Protein AF-A0A537L152-F1 (afdb_monomer)

Solvent-accessible surface area (backbone atoms only — not comparable to full-atom values): 21228 Å² total; per-residue (Å²): 114,66,91,67,60,46,81,82,65,97,85,65,52,62,68,61,54,52,48,51,13,49,49,46,43,51,36,23,58,73,62,38,64,68,41,40,48,47,39,24,73,52,30,46,84,36,48,83,52,54,63,77,51,47,41,74,71,66,46,60,71,54,26,31,32,26,54,20,34,30,61,72,30,83,32,44,68,56,46,44,54,59,60,67,43,82,80,74,72,75,80,55,28,36,64,62,70,51,55,68,63,62,56,53,52,50,19,49,50,44,50,61,45,36,79,73,68,42,67,56,41,55,46,47,40,33,72,40,30,79,89,32,58,85,52,54,71,68,56,57,73,68,55,86,79,50,66,67,53,30,36,33,24,50,18,36,44,49,69,25,95,35,38,70,60,36,50,55,48,34,51,30,41,59,72,64,76,46,85,52,72,59,22,53,40,51,48,21,52,74,73,66,35,58,67,58,34,51,55,50,37,72,80,36,61,70,56,43,70,38,32,28,65,70,33,41,34,59,54,35,49,20,47,67,66,66,34,58,72,52,38,53,51,37,48,75,67,62,31,63,46,61,62,40,21,67,53,36,46,22,32,56,34,38,45,30,58,60,31,82,89,34,93,47,71,66,48,55,49,52,45,50,51,42,49,74,72,63,33,62,68,74,40,45,20,52,48,43,51,20,19,25,41,45,44,8,31,71,74,30,31,56,80,54,36,56,71,46,40,69,82,44,73,41,67,76,23,46,34,49,17,19,25,69,42,38,58,83,57,38,54,71,35,39,61,86,81,42,75,39,81,67,41,65,38,44,53,48,45,76,53,94,50,88,90,47,74,93,80,76,78,69,88,49,68,52,61,51,35,29,52,15,35,51,18,2,56,50,38,67,18,63,69,34,33,52,60,34,42,81,59,62,23,55,92,86,109

Foldseek 3Di:
DQPLADEDDPDDALVVLLVQLVVLLVCLLVQPPVSLVLLLQQPLVSVQPDSVRCNVPPDSLSSLSSSCVSPQHNHNVVVNVCRPPPPCPQAAAFEQDLDLVVLLVVLVQLVLVLLLVDPLSLVLCCPQPPVNVPPDSVVSSVDDDDSLSSLSSQCVSNVHNHNVVVNVVSNCVNVVVDDGLLNQLLVCLLVVVLVSNLVSCVVPLVLLAHAHVQRDHSLLSNLLNLVLVSNVVSLVSPRDQQRDGSFQHGSLLSLLQNCLVPLDPSSVSSNVSCVVSVNRQSGAGQDFQRGSLVSNLLQLVQVVNVVSCVVRNARQELLSCLLPLPVVRNCSQDDVLDGDPSNQGRPSPDDPDPVDDSDDDDPDPQSSLQSSLSSNVSNVNVVSNVVSVVSPHDPVD

pLDDT: mean 87.9, std 11.26, range [45.59, 98.69]

Mean predicted aligned error: 7.45 Å

Structure (mmCIF, N/CA/C/O backbone):
data_AF-A0A537L152-F1
#
_entry.id   AF-A0A537L152-F1
#
loop_
_atom_site.group_PDB
_atom_site.id
_atom_site.type_symbol
_atom_site.label_atom_id
_atom_site.label_alt_id
_atom_site.label_comp_id
_atom_site.label_asym_id
_atom_site.label_entity_id
_atom_site.label_seq_id
_atom_site.pdbx_PDB_ins_code
_atom_site.Cartn_x
_atom_site.Cartn_y
_atom_site.Cartn_z
_atom_site.occupancy
_atom_site.B_iso_or_equiv
_atom_site.auth_seq_id
_atom_site.auth_comp_id
_atom_site.auth_asym_id
_atom_site.auth_atom_id
_atom_site.pdbx_PDB_model_num
ATOM 1 N N . MET A 1 1 ? 0.824 2.650 16.544 1.00 46.53 1 MET A N 1
ATOM 2 C CA . MET A 1 1 ? 1.705 1.469 16.616 1.00 46.53 1 MET A CA 1
ATOM 3 C C . MET A 1 1 ? 0.852 0.260 16.933 1.00 46.53 1 MET A C 1
ATOM 5 O O . MET A 1 1 ? 0.238 0.250 17.993 1.00 46.53 1 MET A O 1
ATOM 9 N N . HIS A 1 2 ? 0.775 -0.715 16.019 1.00 59.88 2 HIS A N 1
ATOM 10 C CA . HIS A 1 2 ? 0.043 -1.970 16.230 1.00 59.88 2 HIS A CA 1
ATOM 11 C C . HIS A 1 2 ? 0.602 -2.651 17.500 1.00 59.88 2 HIS A C 1
ATOM 13 O O . HIS A 1 2 ? 1.746 -3.115 17.481 1.00 59.88 2 HIS A O 1
ATOM 19 N N . PRO A 1 3 ? -0.145 -2.692 18.621 1.00 65.44 3 PRO A N 1
ATOM 20 C CA . PRO A 1 3 ? 0.382 -3.068 19.935 1.00 65.44 3 PRO A CA 1
ATOM 21 C C . PRO A 1 3 ? 0.762 -4.550 20.023 1.00 65.44 3 PRO A C 1
ATOM 23 O O . PRO A 1 3 ? 1.436 -4.959 20.961 1.00 65.44 3 PRO A O 1
ATOM 26 N N . PHE A 1 4 ? 0.349 -5.345 19.035 1.00 77.75 4 PHE A N 1
ATOM 27 C CA . PHE A 1 4 ? 0.664 -6.768 18.925 1.00 77.75 4 PHE A CA 1
ATOM 28 C C . PHE A 1 4 ? 1.554 -7.092 17.719 1.00 77.75 4 PHE A C 1
ATOM 30 O O . PHE A 1 4 ? 1.595 -8.240 17.293 1.00 77.75 4 PHE A O 1
ATOM 37 N N . ALA A 1 5 ? 2.199 -6.089 17.104 1.00 66.75 5 ALA A N 1
ATOM 38 C CA . ALA A 1 5 ? 3.034 -6.336 15.932 1.00 66.75 5 ALA A CA 1
ATOM 39 C C . ALA A 1 5 ? 4.229 -7.178 16.363 1.00 66.75 5 ALA A C 1
ATOM 41 O O . ALA A 1 5 ? 4.878 -6.868 17.364 1.00 66.75 5 ALA A O 1
ATOM 42 N N . ALA A 1 6 ? 4.497 -8.236 15.613 1.00 69.25 6 ALA A N 1
ATOM 43 C CA . ALA A 1 6 ? 5.599 -9.135 15.874 1.00 69.25 6 ALA A CA 1
ATOM 44 C C . ALA A 1 6 ? 6.631 -9.004 14.757 1.00 69.25 6 ALA A C 1
ATOM 46 O O . ALA A 1 6 ? 6.286 -8.997 13.574 1.00 69.25 6 ALA A O 1
ATOM 47 N N . ASP A 1 7 ? 7.906 -8.940 15.132 1.00 65.56 7 ASP A N 1
ATOM 48 C CA . ASP A 1 7 ? 8.984 -9.094 14.165 1.00 65.56 7 ASP A CA 1
ATOM 49 C C . ASP A 1 7 ? 8.975 -10.515 13.618 1.00 65.56 7 ASP A C 1
ATOM 51 O O . ASP A 1 7 ? 8.741 -11.480 14.352 1.00 65.56 7 ASP A O 1
ATOM 55 N N . PHE A 1 8 ? 9.249 -10.646 12.322 1.00 61.91 8 PHE A N 1
ATOM 56 C CA . PHE A 1 8 ? 9.313 -11.947 11.683 1.00 61.91 8 PHE A CA 1
ATOM 57 C C . PHE A 1 8 ? 10.589 -12.688 12.122 1.00 61.91 8 PHE A C 1
ATOM 59 O O . PHE A 1 8 ? 11.690 -12.227 11.805 1.00 61.91 8 PHE A O 1
ATOM 66 N N . PRO A 1 9 ? 10.495 -13.824 12.837 1.00 62.12 9 PRO A N 1
ATOM 67 C CA . PRO A 1 9 ? 11.679 -14.529 13.311 1.00 62.12 9 PRO A CA 1
ATOM 68 C C . PRO A 1 9 ? 12.419 -15.204 12.152 1.00 62.12 9 PRO A C 1
ATOM 70 O O . PRO A 1 9 ? 11.794 -15.777 11.257 1.00 62.12 9 PRO A O 1
ATOM 73 N N . SER A 1 10 ? 13.753 -15.214 12.211 1.00 51.00 10 SER A N 1
ATOM 74 C CA . SER A 1 10 ? 14.635 -15.789 11.181 1.00 51.00 10 SER A CA 1
ATOM 75 C C . SER A 1 10 ? 14.488 -17.305 10.976 1.00 51.00 10 SER A C 1
ATOM 77 O O . SER A 1 10 ? 14.920 -17.822 9.950 1.00 51.00 10 SER A O 1
ATOM 79 N N . THR A 1 11 ? 13.870 -18.023 11.921 1.00 57.62 11 THR A N 1
ATOM 80 C CA . THR A 1 11 ? 13.708 -19.491 11.926 1.00 57.62 11 THR A CA 1
ATOM 81 C C . THR A 1 11 ? 12.253 -19.905 12.165 1.00 57.62 11 THR A C 1
ATOM 83 O O . THR A 1 11 ? 11.923 -20.694 13.056 1.00 57.62 11 THR A O 1
ATOM 86 N N . THR A 1 12 ? 11.347 -19.318 11.390 1.00 67.06 12 THR A N 1
ATOM 87 C CA . THR A 1 12 ? 9.910 -19.601 11.478 1.00 67.06 12 THR A CA 1
ATOM 88 C C . THR A 1 12 ? 9.497 -20.598 10.408 1.00 67.06 12 THR A C 1
ATOM 90 O O . THR A 1 12 ? 9.851 -20.426 9.247 1.00 67.06 12 THR A O 1
ATOM 93 N N . ASP A 1 13 ? 8.723 -21.613 10.792 1.00 82.38 13 ASP A N 1
ATOM 94 C CA . ASP A 1 13 ? 8.045 -22.520 9.869 1.00 82.38 13 ASP A CA 1
ATOM 95 C C . ASP A 1 13 ? 6.523 -22.462 10.066 1.00 82.38 13 ASP A C 1
ATOM 97 O O . ASP A 1 13 ? 6.001 -21.937 11.057 1.00 82.38 13 ASP A O 1
ATOM 101 N N . LEU A 1 14 ? 5.790 -23.001 9.093 1.00 85.12 14 LEU A N 1
ATOM 102 C CA . LEU A 1 14 ? 4.333 -22.942 9.089 1.00 85.12 14 LEU A CA 1
ATOM 103 C C . LEU A 1 14 ? 3.696 -23.720 10.249 1.00 85.12 14 LEU A C 1
ATOM 105 O O . LEU A 1 14 ? 2.637 -23.327 10.744 1.00 85.12 14 LEU A O 1
ATOM 109 N N . ALA A 1 15 ? 4.304 -24.831 10.669 1.00 88.00 15 ALA A N 1
ATOM 110 C CA . ALA A 1 15 ? 3.759 -25.684 11.720 1.00 88.00 15 ALA A CA 1
ATOM 111 C C . ALA A 1 15 ? 3.815 -24.972 13.077 1.00 88.00 15 ALA A C 1
ATOM 113 O O . ALA A 1 15 ? 2.828 -24.967 13.821 1.00 88.00 15 ALA A O 1
ATOM 114 N N . ARG A 1 16 ? 4.928 -24.290 13.359 1.00 87.94 16 ARG A N 1
ATOM 115 C CA . ARG A 1 16 ? 5.110 -23.452 14.544 1.00 87.94 16 ARG A CA 1
ATOM 116 C C . ARG A 1 16 ? 4.075 -22.334 14.602 1.00 87.94 16 ARG A C 1
ATOM 118 O O . ARG A 1 16 ? 3.429 -22.153 15.637 1.00 87.94 16 ARG A O 1
ATOM 125 N N . GLU A 1 17 ? 3.863 -21.622 13.498 1.00 89.31 17 GLU A N 1
ATOM 126 C CA . GLU A 1 17 ? 2.872 -20.540 13.455 1.00 89.31 17 GLU A CA 1
ATOM 127 C C . GLU A 1 17 ? 1.434 -21.060 13.555 1.00 89.31 17 GLU A C 1
ATOM 129 O O . GLU A 1 17 ? 0.585 -20.447 14.206 1.00 89.31 17 GLU A O 1
ATOM 134 N N . ALA A 1 18 ? 1.150 -22.242 12.998 1.00 91.44 18 ALA A N 1
ATOM 135 C CA . ALA A 1 18 ? -0.149 -22.884 13.169 1.00 91.44 18 ALA A CA 1
ATOM 136 C C . ALA A 1 18 ? -0.397 -23.251 14.643 1.00 91.44 18 ALA A C 1
ATOM 138 O O . ALA A 1 18 ? -1.520 -23.091 15.130 1.00 91.44 18 ALA A O 1
ATOM 139 N N . GLY A 1 19 ? 0.645 -23.693 15.355 1.00 92.94 19 GLY A N 1
ATOM 140 C CA . GLY A 1 19 ? 0.618 -23.943 16.796 1.00 92.94 19 GLY A CA 1
ATOM 141 C C . GLY A 1 19 ? 0.355 -22.675 17.610 1.00 92.94 19 GLY A C 1
ATOM 142 O O . GLY A 1 19 ? -0.513 -22.682 18.484 1.00 92.94 19 GLY A O 1
ATOM 143 N N . ARG A 1 20 ? 1.018 -21.559 17.279 1.00 92.00 20 ARG A N 1
ATOM 144 C CA . ARG A 1 20 ? 0.767 -20.252 17.918 1.00 92.00 20 ARG A CA 1
ATOM 145 C C . ARG A 1 20 ? -0.666 -19.775 17.726 1.00 92.00 20 ARG A C 1
ATOM 147 O O . ARG A 1 20 ? -1.294 -19.349 18.692 1.00 92.00 20 ARG A O 1
ATOM 154 N N . ALA A 1 21 ? -1.210 -19.897 16.517 1.00 94.62 21 ALA A N 1
ATOM 155 C CA . ALA A 1 21 ? -2.607 -19.563 16.250 1.00 94.62 21 ALA A CA 1
ATOM 156 C C . ALA A 1 21 ? -3.578 -20.449 17.056 1.00 94.62 21 ALA A C 1
ATOM 158 O O . ALA A 1 21 ? -4.557 -19.957 17.619 1.00 94.62 21 ALA A O 1
ATOM 159 N N . ALA A 1 22 ? -3.308 -21.754 17.160 1.00 96.38 22 ALA A N 1
ATOM 160 C CA . ALA A 1 22 ? -4.120 -22.661 17.973 1.00 96.38 22 ALA A CA 1
ATOM 161 C C . ALA A 1 22 ? -4.061 -22.312 19.472 1.00 96.38 22 ALA A C 1
ATOM 163 O O . ALA A 1 22 ? -5.090 -22.328 20.152 1.00 96.38 22 ALA A O 1
ATOM 164 N N . GLN A 1 23 ? -2.879 -21.948 19.973 1.00 96.38 23 GLN A N 1
ATOM 165 C CA . GLN A 1 23 ? -2.679 -21.509 21.352 1.00 96.38 23 GLN A CA 1
ATOM 166 C C . GLN A 1 23 ? -3.414 -20.192 21.639 1.00 96.38 23 GLN A C 1
ATOM 168 O O . GLN A 1 23 ? -4.150 -20.109 22.620 1.00 96.38 23 GLN A O 1
ATOM 173 N N . LEU A 1 24 ? -3.318 -19.211 20.739 1.00 96.19 24 LEU A N 1
ATOM 174 C CA . LEU A 1 24 ? -4.068 -17.958 20.827 1.00 96.19 24 LEU A CA 1
ATOM 175 C C . LEU A 1 24 ? -5.589 -18.209 20.914 1.00 96.19 24 LEU A C 1
ATOM 177 O O . LEU A 1 24 ? -6.277 -17.608 21.739 1.00 96.19 24 LEU A O 1
ATOM 181 N N . LEU A 1 25 ? -6.131 -19.138 20.117 1.00 97.56 25 LEU A N 1
ATOM 182 C CA . LEU A 1 25 ? -7.550 -19.507 20.210 1.00 97.56 25 LEU A CA 1
ATOM 183 C C . LEU A 1 25 ? -7.907 -20.118 21.575 1.00 97.56 25 LEU A C 1
ATOM 185 O O . LEU A 1 25 ? -8.984 -19.853 22.114 1.00 97.56 25 LEU A O 1
ATOM 189 N N . LYS A 1 26 ? -7.024 -20.954 22.131 1.00 97.00 26 LYS A N 1
ATOM 190 C CA . LYS A 1 26 ? -7.216 -21.562 23.453 1.00 97.00 26 LYS A CA 1
ATOM 191 C C . LYS A 1 26 ? -7.248 -20.497 24.549 1.00 97.00 26 LYS A C 1
ATOM 193 O O . LYS A 1 26 ? -8.121 -20.554 25.410 1.00 97.00 26 LYS A O 1
ATOM 198 N N . GLU A 1 27 ? -6.355 -19.515 24.487 1.00 96.81 27 GLU A N 1
ATOM 199 C CA . GLU A 1 27 ? -6.311 -18.381 25.419 1.00 96.81 27 GLU A CA 1
ATOM 200 C C . GLU A 1 27 ? -7.575 -17.528 25.344 1.00 96.81 27 GLU A C 1
ATOM 202 O O . GLU A 1 27 ? -8.155 -17.207 26.383 1.00 96.81 27 GLU A O 1
ATOM 207 N N . VAL A 1 28 ? -8.061 -17.235 24.131 1.00 95.94 28 VAL A N 1
ATOM 208 C CA . VAL A 1 28 ? -9.351 -16.556 23.952 1.00 95.94 28 VAL A CA 1
ATOM 209 C C . VAL A 1 28 ? -10.459 -17.335 24.640 1.00 95.94 28 VAL A C 1
ATOM 211 O O . VAL A 1 28 ? -11.180 -16.754 25.440 1.00 95.94 28 VAL A O 1
ATOM 214 N N . ARG A 1 29 ? -10.575 -18.647 24.395 1.00 96.00 29 ARG A N 1
ATOM 215 C CA . ARG A 1 29 ? -11.614 -19.499 25.007 1.00 96.00 29 ARG A CA 1
ATOM 216 C C . ARG A 1 29 ? -11.502 -19.591 26.529 1.00 96.00 29 ARG A C 1
ATOM 218 O O . ARG A 1 29 ? -12.529 -19.666 27.195 1.00 96.00 29 ARG A O 1
ATOM 225 N N . ALA A 1 30 ? -10.285 -19.547 27.066 1.00 95.62 30 ALA A N 1
ATOM 226 C CA . ALA A 1 30 ? -10.020 -19.488 28.504 1.00 95.62 30 ALA A CA 1
ATOM 227 C C . ALA A 1 30 ? -10.334 -18.112 29.121 1.00 95.62 30 ALA A C 1
ATOM 229 O O . ALA A 1 30 ? -10.286 -17.951 30.336 1.00 95.62 30 ALA A O 1
ATOM 230 N N . GLY A 1 31 ? -10.670 -17.122 28.293 1.00 91.44 31 GLY A N 1
ATOM 231 C CA . GLY A 1 31 ? -11.041 -15.789 28.730 1.00 91.44 31 GLY A CA 1
ATOM 232 C C . GLY A 1 31 ? -9.872 -14.864 29.023 1.00 91.44 31 GLY A C 1
ATOM 233 O O . GLY A 1 31 ? -10.041 -13.903 29.771 1.00 91.44 31 GLY A O 1
ATOM 234 N N . ALA A 1 32 ? -8.706 -15.124 28.430 1.00 92.81 32 ALA A N 1
ATOM 235 C CA . ALA A 1 32 ? -7.556 -14.244 28.558 1.00 92.81 32 ALA A CA 1
ATOM 236 C C . ALA A 1 32 ? -7.840 -12.887 27.871 1.00 92.81 32 ALA A C 1
ATOM 238 O O . ALA A 1 32 ? -8.051 -12.852 26.653 1.00 92.81 32 ALA A O 1
ATOM 239 N N . PRO A 1 33 ? -7.809 -11.758 28.608 1.00 84.94 33 PRO A N 1
ATOM 240 C CA . PRO A 1 33 ? -8.191 -10.451 28.067 1.00 84.94 33 PRO A CA 1
ATOM 241 C C . PRO A 1 33 ? -7.232 -9.965 26.971 1.00 84.94 33 PRO A C 1
ATOM 243 O O . PRO A 1 33 ? -7.664 -9.380 25.981 1.00 84.94 33 PRO A O 1
ATOM 246 N N . VAL A 1 34 ? -5.935 -10.274 27.086 1.00 88.31 34 VAL A N 1
ATOM 247 C CA . VAL A 1 34 ? -4.930 -9.925 26.064 1.00 88.31 34 VAL A CA 1
ATOM 248 C C . VAL A 1 34 ? -5.189 -10.670 24.752 1.00 88.31 34 VAL A C 1
ATOM 250 O O . VAL A 1 34 ? -5.091 -10.085 23.677 1.00 88.31 34 VAL A O 1
ATOM 253 N N . ALA A 1 35 ? -5.569 -11.948 24.820 1.00 92.19 35 ALA A N 1
ATOM 254 C CA . ALA A 1 35 ? -5.876 -12.740 23.635 1.00 92.19 35 ALA A CA 1
ATOM 255 C C . ALA A 1 35 ? -7.118 -12.201 22.913 1.00 92.19 35 ALA A C 1
ATOM 257 O O . ALA A 1 35 ? -7.114 -12.070 21.690 1.00 92.19 35 ALA A O 1
ATOM 258 N N . ALA A 1 36 ? -8.160 -11.825 23.659 1.00 90.06 36 ALA A N 1
ATOM 259 C CA . ALA A 1 36 ? -9.339 -11.203 23.069 1.00 90.06 36 ALA A CA 1
ATOM 260 C C . ALA A 1 36 ? -9.008 -9.832 22.452 1.00 90.06 36 ALA A C 1
ATOM 262 O O . ALA A 1 36 ? -9.422 -9.560 21.325 1.00 90.06 36 ALA A O 1
ATOM 263 N N . ALA A 1 37 ? -8.175 -9.018 23.111 1.00 84.44 37 ALA A N 1
ATOM 264 C CA . ALA A 1 37 ? -7.700 -7.745 22.565 1.00 84.44 37 ALA A CA 1
ATOM 265 C C . ALA A 1 37 ? -6.938 -7.907 21.235 1.00 84.44 37 ALA A C 1
ATOM 267 O O . ALA A 1 37 ? -7.150 -7.112 20.320 1.00 84.44 37 ALA A O 1
ATOM 268 N N . ARG A 1 38 ? -6.127 -8.966 21.078 1.00 90.19 38 ARG A N 1
ATOM 269 C CA . ARG A 1 38 ? -5.465 -9.305 19.799 1.00 90.19 38 ARG A CA 1
ATOM 270 C C . ARG A 1 38 ? -6.472 -9.555 18.677 1.00 90.19 38 ARG A C 1
ATOM 272 O O . ARG A 1 38 ? -6.306 -9.039 17.577 1.00 90.19 38 ARG A O 1
ATOM 279 N N . PHE A 1 39 ? -7.553 -10.290 18.955 1.00 89.88 39 PHE A N 1
ATOM 280 C CA . PHE A 1 39 ? -8.635 -10.484 17.982 1.00 89.88 39 PHE A CA 1
ATOM 281 C C . PHE A 1 39 ? -9.326 -9.174 17.619 1.00 89.88 39 PHE A C 1
ATOM 283 O O . PHE A 1 39 ? -9.544 -8.925 16.435 1.00 89.88 39 PHE A O 1
ATOM 290 N N . ARG A 1 40 ? -9.654 -8.336 18.612 1.00 83.19 40 ARG A N 1
ATOM 291 C CA . ARG A 1 40 ? -10.304 -7.046 18.347 1.00 83.19 40 ARG A CA 1
ATOM 292 C C . ARG A 1 40 ? -9.431 -6.151 17.467 1.00 83.19 40 ARG A C 1
ATOM 294 O O . ARG A 1 40 ? -9.921 -5.558 16.515 1.00 83.19 40 ARG A O 1
ATOM 301 N N . HIS A 1 41 ? -8.132 -6.109 17.745 1.00 77.06 41 HIS A N 1
ATOM 302 C CA . HIS A 1 41 ? -7.202 -5.260 17.012 1.00 77.06 41 HIS A CA 1
ATOM 303 C C . HIS A 1 41 ? -6.916 -5.772 15.591 1.00 77.06 41 HIS A C 1
ATOM 305 O O . HIS A 1 41 ? -6.986 -5.021 14.622 1.00 77.06 41 HIS A O 1
ATOM 311 N N . SER A 1 42 ? -6.612 -7.063 15.440 1.00 78.75 42 SER A N 1
ATOM 312 C CA . SER A 1 42 ? -6.087 -7.592 14.176 1.00 78.75 42 SER A CA 1
ATOM 313 C C . SER A 1 42 ? -7.157 -8.186 13.256 1.00 78.75 42 SER A C 1
ATOM 315 O O . SER A 1 42 ? -6.835 -8.533 12.120 1.00 78.75 42 SER A O 1
ATOM 317 N N . HIS A 1 43 ? -8.416 -8.311 13.698 1.00 80.62 43 HIS A N 1
ATOM 318 C CA . HIS A 1 43 ? -9.482 -8.952 12.925 1.00 80.62 43 HIS A CA 1
ATOM 319 C C . HIS A 1 43 ? -10.810 -8.177 12.979 1.00 80.62 43 HIS A C 1
ATOM 321 O O . HIS A 1 43 ? -11.560 -8.247 13.951 1.00 80.62 43 HIS A O 1
ATOM 327 N N . ALA A 1 44 ? -11.186 -7.555 11.855 1.00 70.75 44 ALA A N 1
ATOM 328 C CA . ALA A 1 44 ? -12.337 -6.646 11.754 1.00 70.75 44 ALA A CA 1
ATOM 329 C C . ALA A 1 44 ? -13.663 -7.216 12.289 1.00 70.75 44 ALA A C 1
ATOM 331 O O . ALA A 1 44 ? -14.379 -6.528 13.006 1.00 70.75 44 ALA A O 1
ATOM 332 N N . ARG A 1 45 ? -13.975 -8.493 12.016 1.00 78.12 45 ARG A N 1
ATOM 333 C CA . ARG A 1 45 ? -15.169 -9.166 12.573 1.00 78.12 45 ARG A CA 1
ATOM 334 C C . ARG A 1 45 ? -15.290 -9.047 14.098 1.00 78.12 45 ARG A C 1
ATOM 336 O O . ARG A 1 45 ? -16.406 -9.009 14.596 1.00 78.12 45 ARG A O 1
ATOM 343 N N . PHE A 1 46 ? -14.177 -9.039 14.827 1.00 83.25 46 PHE A N 1
ATOM 344 C CA . PHE A 1 46 ? -14.171 -9.085 16.288 1.00 83.25 46 PHE A CA 1
ATOM 345 C C . PHE A 1 46 ? -13.916 -7.728 16.939 1.00 83.25 46 PHE A C 1
ATOM 347 O O . PHE A 1 46 ? -14.053 -7.647 18.153 1.00 83.25 46 PHE A O 1
ATOM 354 N N . ALA A 1 47 ? -13.591 -6.681 16.171 1.00 72.56 47 ALA A N 1
ATOM 355 C CA . ALA A 1 47 ? -13.151 -5.375 16.678 1.00 72.56 47 ALA A CA 1
ATOM 356 C C . ALA A 1 47 ? -14.016 -4.810 17.813 1.00 72.56 47 ALA A C 1
ATOM 358 O O . ALA A 1 47 ? -13.490 -4.291 18.794 1.00 72.56 47 ALA A O 1
ATOM 359 N N . TRP A 1 48 ? -15.330 -5.009 17.716 1.00 70.44 48 TRP A N 1
ATOM 360 C CA . TRP A 1 48 ? -16.319 -4.464 18.648 1.00 70.44 48 TRP A CA 1
ATOM 361 C C . TRP A 1 48 ? -17.111 -5.525 19.407 1.00 70.44 48 TRP A C 1
ATOM 363 O O . TRP A 1 48 ? -18.090 -5.227 20.087 1.00 70.44 48 TRP A O 1
ATOM 373 N N . MET A 1 49 ? -16.719 -6.790 19.278 1.00 83.94 49 MET A N 1
ATOM 374 C CA . MET A 1 49 ? -17.377 -7.863 20.005 1.00 83.94 49 MET A CA 1
ATOM 375 C C . MET A 1 49 ? -16.894 -7.876 21.455 1.00 83.94 49 MET A C 1
ATOM 377 O O . MET A 1 49 ? -15.698 -7.783 21.727 1.00 83.94 49 MET A O 1
ATOM 381 N N . ALA A 1 50 ? -17.833 -8.041 22.386 1.00 84.69 50 ALA A N 1
ATOM 382 C CA . ALA A 1 50 ? -17.502 -8.312 23.779 1.00 84.69 50 ALA A CA 1
ATOM 383 C C . ALA A 1 50 ? -16.715 -9.628 23.900 1.00 84.69 50 ALA A C 1
ATOM 385 O O . ALA A 1 50 ? -16.905 -10.554 23.100 1.00 84.69 50 ALA A O 1
ATOM 386 N N . ASP A 1 51 ? -15.864 -9.741 24.918 1.00 88.69 51 ASP A N 1
ATOM 387 C CA . ASP A 1 51 ? -14.992 -10.907 25.098 1.00 88.69 51 ASP A CA 1
ATOM 388 C C . ASP A 1 51 ? -15.778 -12.208 25.204 1.00 88.69 51 ASP A C 1
ATOM 390 O O . ASP A 1 51 ? -15.362 -13.234 24.665 1.00 88.69 51 ASP A O 1
ATOM 394 N N . GLU A 1 52 ? -16.951 -12.164 25.830 1.00 92.00 52 GLU A N 1
ATOM 395 C CA . GLU A 1 52 ? -17.873 -13.290 25.965 1.00 92.00 52 GLU A CA 1
ATOM 396 C C . GLU A 1 52 ? -18.377 -13.787 24.609 1.00 92.00 52 GLU A C 1
ATOM 398 O O . GLU A 1 52 ? -18.620 -14.984 24.434 1.00 92.00 52 GLU A O 1
ATOM 403 N N . VAL A 1 53 ? -18.528 -12.882 23.640 1.00 92.00 53 VAL A N 1
ATOM 404 C CA . VAL A 1 53 ? -18.959 -13.208 22.279 1.00 92.00 53 VAL A CA 1
ATOM 405 C C . VAL A 1 53 ? -17.786 -13.780 21.490 1.00 92.00 53 VAL A C 1
ATOM 407 O O . VAL A 1 53 ? -17.925 -14.857 20.906 1.00 92.00 53 VAL A O 1
ATOM 410 N N . ILE A 1 54 ? -16.613 -13.131 21.536 1.00 92.19 54 ILE A N 1
ATOM 411 C CA . ILE A 1 54 ? -15.394 -13.604 20.852 1.00 92.19 54 ILE A CA 1
ATOM 412 C C . ILE A 1 54 ? -15.066 -15.036 21.296 1.00 92.19 54 ILE A C 1
ATOM 414 O O . ILE A 1 54 ? -14.878 -15.912 20.451 1.00 92.19 54 ILE A O 1
ATOM 418 N N . ARG A 1 55 ? -15.110 -15.307 22.608 1.00 94.12 55 ARG A N 1
ATOM 419 C CA . ARG A 1 55 ? -14.930 -16.643 23.211 1.00 94.12 55 ARG A CA 1
ATOM 420 C C . ARG A 1 55 ? -15.768 -17.730 22.544 1.00 94.12 55 ARG A C 1
ATOM 422 O O . ARG A 1 55 ? -15.280 -18.839 22.333 1.00 94.12 55 ARG A O 1
ATOM 429 N N . LYS A 1 56 ? -17.029 -17.418 22.234 1.00 94.25 56 LYS A N 1
ATOM 430 C CA . LYS A 1 56 ? -18.007 -18.369 21.688 1.00 94.25 56 LYS A CA 1
ATOM 431 C C . LYS A 1 56 ? -17.871 -18.548 20.180 1.00 94.25 56 LYS A C 1
ATOM 433 O O . LYS A 1 56 ? -18.109 -19.643 19.679 1.00 94.25 56 LYS A O 1
ATOM 438 N N . VAL A 1 57 ? -17.517 -17.486 19.454 1.00 95.19 57 VAL A N 1
ATOM 439 C CA . VAL A 1 57 ? -17.610 -17.465 17.983 1.00 95.19 57 VAL A CA 1
ATOM 440 C C . VAL A 1 57 ? -16.269 -17.559 17.251 1.00 95.19 57 VAL A C 1
ATOM 442 O O . VAL A 1 57 ? -16.278 -17.810 16.042 1.00 95.19 57 VAL A O 1
ATOM 445 N N . ALA A 1 58 ? -15.141 -17.371 17.946 1.00 95.69 58 ALA A N 1
ATOM 446 C CA . ALA A 1 58 ? -13.803 -17.438 17.362 1.00 95.69 58 ALA A CA 1
ATOM 447 C C . ALA A 1 58 ? -13.426 -18.863 16.925 1.00 95.69 58 ALA A C 1
ATOM 449 O O . ALA A 1 58 ? -13.634 -19.856 17.637 1.00 95.69 58 ALA A O 1
ATOM 450 N N . ARG A 1 59 ? -12.828 -18.960 15.737 1.00 96.31 59 ARG A N 1
ATOM 451 C CA . ARG A 1 59 ? -12.372 -20.204 15.106 1.00 96.31 59 ARG A CA 1
ATOM 452 C C . ARG A 1 59 ? -10.859 -20.189 14.908 1.00 96.31 59 ARG A C 1
ATOM 454 O O . ARG A 1 59 ? -10.203 -19.155 14.977 1.00 96.31 59 ARG A O 1
ATOM 461 N N . VAL A 1 60 ? -10.290 -21.353 14.595 1.00 95.38 60 VAL A N 1
ATOM 462 C CA . VAL A 1 60 ? -8.845 -21.470 14.321 1.00 95.38 60 VAL A CA 1
ATOM 463 C C . VAL A 1 60 ? -8.424 -20.691 13.074 1.00 95.38 60 VAL A C 1
ATOM 465 O O . VAL A 1 60 ? -7.319 -20.166 13.028 1.00 95.38 60 VAL A O 1
ATOM 468 N N . SER A 1 61 ? -9.310 -20.571 12.080 1.00 91.88 61 SER A N 1
ATOM 469 C CA . SER A 1 61 ? -9.093 -19.725 10.902 1.00 91.88 61 SER A CA 1
ATOM 470 C C . SER A 1 61 ? -8.929 -18.255 11.281 1.00 91.88 61 SER A C 1
ATOM 472 O O . SER A 1 61 ? -8.057 -17.584 10.740 1.00 91.88 61 SER A O 1
ATOM 474 N N . ASP A 1 62 ? -9.719 -17.785 12.246 1.00 93.94 62 ASP A N 1
ATOM 475 C CA . ASP A 1 62 ? -9.675 -16.409 12.733 1.00 93.94 62 ASP A CA 1
ATOM 476 C C . ASP A 1 62 ? -8.372 -16.162 13.508 1.00 93.94 62 ASP A C 1
ATOM 478 O O . ASP A 1 62 ? -7.686 -15.172 13.278 1.00 93.94 62 ASP A O 1
ATOM 482 N N . ALA A 1 63 ? -7.967 -17.108 14.362 1.00 95.31 63 ALA A N 1
ATOM 483 C CA . ALA A 1 63 ? -6.703 -17.022 15.096 1.00 95.31 63 ALA A CA 1
ATOM 484 C C . ALA A 1 63 ? -5.479 -17.052 14.164 1.00 95.31 63 ALA A C 1
ATOM 486 O O . ALA A 1 63 ? -4.504 -16.339 14.386 1.00 95.31 63 ALA A O 1
ATOM 487 N N . ARG A 1 64 ? -5.541 -17.853 13.092 1.00 94.56 64 ARG A N 1
ATOM 488 C CA . ARG A 1 64 ? -4.529 -17.871 12.026 1.00 94.56 64 ARG A CA 1
ATOM 489 C C . ARG A 1 64 ? -4.473 -16.541 11.286 1.00 94.56 64 ARG A C 1
ATOM 491 O O . ARG A 1 64 ? -3.385 -16.062 10.995 1.00 94.56 64 ARG A O 1
ATOM 498 N N . PHE A 1 65 ? -5.625 -15.937 11.003 1.00 88.19 65 PHE A N 1
ATOM 499 C CA . PHE A 1 65 ? -5.683 -14.605 10.410 1.00 88.19 65 PHE A CA 1
ATOM 500 C C . PHE A 1 65 ? -5.049 -13.553 11.328 1.00 88.19 65 PHE A C 1
ATOM 502 O O . PHE A 1 65 ? -4.212 -12.787 10.864 1.00 88.19 65 PHE A O 1
ATOM 509 N N . VAL A 1 66 ? -5.377 -13.562 12.625 1.00 89.44 66 VAL A N 1
ATOM 510 C CA . VAL A 1 66 ? -4.768 -12.668 13.626 1.00 89.44 66 VAL A CA 1
ATOM 511 C C . VAL A 1 66 ? -3.248 -12.842 13.657 1.00 89.44 66 VAL A C 1
ATOM 513 O O . VAL A 1 66 ? -2.528 -11.863 13.504 1.00 89.44 66 VAL A O 1
ATOM 516 N N . ALA A 1 67 ? -2.751 -14.079 13.748 1.00 89.88 67 ALA A N 1
ATOM 517 C CA . ALA A 1 67 ? -1.313 -14.356 13.742 1.00 89.88 67 ALA A CA 1
ATOM 518 C C . ALA A 1 67 ? -0.621 -13.887 12.447 1.00 89.88 67 ALA A C 1
ATOM 520 O O . ALA A 1 67 ? 0.453 -13.297 12.495 1.00 89.88 67 ALA A O 1
ATOM 521 N N . ALA A 1 68 ? -1.248 -14.099 11.286 1.00 83.94 68 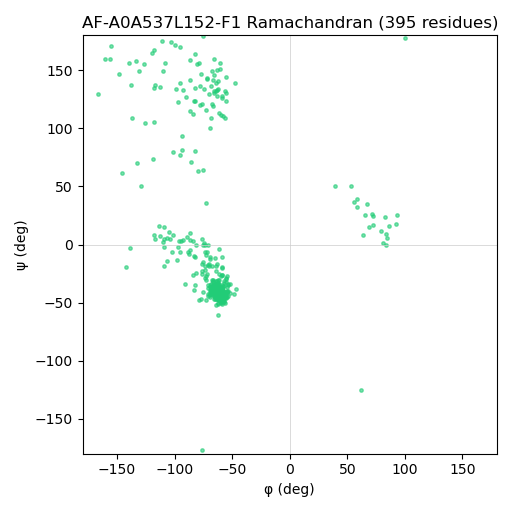ALA A N 1
ATOM 522 C CA . ALA A 1 68 ? -0.728 -13.606 10.013 1.00 83.94 68 ALA A CA 1
ATOM 523 C C . ALA A 1 68 ? -0.674 -12.068 9.973 1.00 83.94 68 ALA A C 1
ATOM 525 O O . ALA A 1 68 ? 0.326 -11.501 9.533 1.00 83.94 68 ALA A O 1
ATOM 526 N N . ARG A 1 69 ? -1.712 -11.394 10.484 1.00 80.44 69 ARG A N 1
ATOM 527 C CA . ARG A 1 69 ? -1.796 -9.926 10.544 1.00 80.44 69 ARG A CA 1
ATOM 528 C C . ARG A 1 69 ? -0.772 -9.306 11.484 1.00 80.44 69 ARG A C 1
ATOM 530 O O . ARG A 1 69 ? -0.237 -8.258 11.150 1.00 80.44 69 ARG A O 1
ATOM 537 N N . GLU A 1 70 ? -0.441 -9.962 12.591 1.00 82.44 70 GLU A N 1
ATOM 538 C CA . GLU A 1 70 ? 0.619 -9.508 13.507 1.00 82.44 70 GLU A CA 1
ATOM 539 C C . GLU A 1 70 ? 1.999 -9.442 12.839 1.00 82.44 70 GLU A C 1
ATOM 541 O O . GLU A 1 70 ? 2.836 -8.640 13.248 1.00 82.44 70 GLU A O 1
ATOM 546 N N . TYR A 1 71 ? 2.205 -10.231 11.783 1.00 71.31 71 TYR A N 1
ATOM 547 C CA . TYR A 1 71 ? 3.380 -10.185 10.912 1.00 71.31 71 TYR A CA 1
ATOM 548 C C . TYR A 1 71 ? 3.201 -9.312 9.659 1.00 71.31 71 TYR A C 1
ATOM 550 O O . TYR A 1 71 ? 4.083 -9.269 8.804 1.00 71.31 71 TYR A O 1
ATOM 558 N N . GLY A 1 72 ? 2.056 -8.643 9.507 1.00 68.12 72 GLY A N 1
ATOM 559 C CA . GLY A 1 72 ? 1.736 -7.802 8.353 1.00 68.12 72 GLY A CA 1
ATOM 560 C C . GLY A 1 72 ? 1.156 -8.542 7.141 1.00 68.12 72 GLY A C 1
ATOM 561 O O . GLY A 1 72 ? 0.920 -7.916 6.109 1.00 68.12 72 GLY A O 1
ATOM 562 N N . PHE A 1 73 ? 0.872 -9.846 7.228 1.00 71.31 73 PHE A N 1
ATOM 563 C CA . PHE A 1 73 ? 0.239 -10.579 6.128 1.00 71.31 73 PHE A CA 1
ATOM 564 C C . PHE A 1 73 ? -1.279 -10.378 6.127 1.00 71.31 73 PHE A C 1
ATOM 566 O O . PHE A 1 73 ? -1.958 -10.525 7.143 1.00 71.31 73 PHE A O 1
ATOM 573 N N . GLY A 1 74 ? -1.840 -10.107 4.946 1.00 67.44 74 GLY A N 1
ATOM 574 C CA . GLY A 1 74 ? -3.286 -9.949 4.759 1.00 67.44 74 GLY A CA 1
ATOM 575 C C . GLY A 1 74 ? -4.090 -11.254 4.834 1.00 67.44 74 GLY A C 1
ATOM 576 O O . GLY A 1 74 ? -5.316 -11.202 4.837 1.00 67.44 74 GLY A O 1
ATOM 577 N N . SER A 1 75 ? -3.434 -12.422 4.866 1.00 77.00 75 SER A N 1
ATOM 578 C CA . SER A 1 75 ? -4.086 -13.725 5.037 1.00 77.00 75 SER A CA 1
ATOM 579 C C . SER A 1 75 ? -3.105 -14.805 5.509 1.00 77.00 75 SER A C 1
ATOM 581 O O . SER A 1 75 ? -1.894 -14.712 5.306 1.00 77.00 75 SER A O 1
ATOM 583 N N . TRP A 1 76 ? -3.646 -15.882 6.085 1.00 85.06 76 TRP A N 1
ATOM 584 C CA . TRP A 1 76 ? -2.864 -17.069 6.447 1.00 85.06 76 TRP A CA 1
ATOM 585 C C . TRP A 1 76 ? -2.246 -17.771 5.230 1.00 85.06 76 TRP A C 1
ATOM 587 O O . TRP A 1 76 ? -1.130 -18.277 5.309 1.00 85.06 76 TRP A O 1
ATOM 597 N N . ALA A 1 77 ? -2.967 -17.802 4.103 1.00 81.75 77 ALA A N 1
ATOM 598 C CA . ALA A 1 77 ? -2.468 -18.399 2.868 1.00 81.75 77 ALA A CA 1
ATOM 599 C C . ALA A 1 77 ? -1.185 -17.702 2.400 1.00 81.75 77 ALA A C 1
ATOM 601 O O . ALA A 1 77 ? -0.217 -18.381 2.087 1.00 81.75 77 ALA A O 1
ATOM 602 N N . ARG A 1 78 ? -1.122 -16.367 2.476 1.00 71.44 78 ARG A N 1
ATOM 603 C CA . ARG A 1 78 ? 0.088 -15.627 2.097 1.00 71.44 78 ARG A CA 1
ATOM 604 C C . ARG A 1 78 ? 1.256 -15.835 3.047 1.00 71.44 78 ARG A C 1
ATOM 606 O O . ARG A 1 78 ? 2.375 -16.003 2.579 1.00 71.44 78 ARG A O 1
ATOM 613 N N . LEU A 1 79 ? 1.006 -15.869 4.358 1.00 79.81 79 LEU A N 1
ATOM 614 C CA . LEU A 1 79 ? 2.049 -16.237 5.320 1.00 79.81 79 LEU A CA 1
ATOM 615 C C . LEU A 1 79 ? 2.618 -17.626 4.991 1.00 79.81 79 LEU A C 1
ATOM 617 O O . LEU A 1 79 ? 3.830 -17.816 4.981 1.00 79.81 79 LEU A O 1
ATOM 621 N N . ARG A 1 80 ? 1.748 -18.591 4.679 1.00 86.06 80 ARG A N 1
ATOM 622 C CA . ARG A 1 80 ? 2.168 -19.926 4.249 1.00 86.06 80 ARG A CA 1
ATOM 623 C C . ARG A 1 80 ? 3.008 -19.884 2.981 1.00 86.06 80 ARG A C 1
ATOM 625 O O . ARG A 1 80 ? 4.050 -20.527 2.944 1.00 86.06 80 ARG A O 1
ATOM 632 N N . ASP A 1 81 ? 2.552 -19.183 1.955 1.00 74.75 81 ASP A N 1
ATOM 633 C CA . ASP A 1 81 ? 3.239 -19.166 0.666 1.00 74.75 81 ASP A CA 1
ATOM 634 C C . ASP A 1 81 ? 4.613 -18.484 0.801 1.00 74.75 81 ASP A C 1
ATOM 636 O O . ASP A 1 81 ? 5.597 -18.980 0.258 1.00 74.75 81 ASP A O 1
ATOM 640 N N . TYR A 1 82 ? 4.709 -17.438 1.631 1.00 73.00 82 TYR A N 1
ATOM 641 C CA . TYR A 1 82 ? 5.975 -16.814 2.023 1.00 73.00 82 TYR A CA 1
ATOM 642 C C . TYR A 1 82 ? 6.918 -17.795 2.735 1.00 73.00 82 TYR A C 1
ATOM 644 O O . TYR A 1 82 ? 8.085 -17.904 2.370 1.00 73.00 82 TYR A O 1
ATOM 652 N N . LEU A 1 83 ? 6.417 -18.542 3.724 1.00 76.69 83 LEU A N 1
ATOM 653 C CA . LEU A 1 83 ? 7.204 -19.524 4.479 1.00 76.69 83 LEU A CA 1
ATOM 654 C C . LEU A 1 83 ? 7.656 -20.720 3.630 1.00 76.69 83 LEU A C 1
ATOM 656 O O . LEU A 1 83 ? 8.708 -21.300 3.887 1.00 76.69 83 LEU A O 1
ATOM 660 N N . ASN A 1 84 ? 6.865 -21.087 2.623 1.00 74.81 84 ASN A N 1
ATOM 661 C CA . ASN A 1 84 ? 7.148 -22.206 1.729 1.00 74.81 84 ASN A CA 1
ATOM 662 C C . ASN A 1 84 ? 8.011 -21.808 0.521 1.00 74.81 84 ASN A C 1
ATOM 664 O O . ASN A 1 84 ? 8.441 -22.687 -0.230 1.00 74.81 84 ASN A O 1
ATOM 668 N N . ALA A 1 85 ? 8.265 -20.513 0.306 1.00 61.78 85 ALA A N 1
ATOM 669 C CA . ALA A 1 85 ? 9.128 -20.053 -0.771 1.00 61.78 85 ALA A CA 1
ATOM 670 C C . ALA A 1 85 ? 10.581 -20.487 -0.483 1.00 61.78 85 ALA A C 1
ATOM 672 O O . ALA A 1 85 ? 11.138 -20.105 0.550 1.00 61.78 85 ALA A O 1
ATOM 673 N N . PRO A 1 86 ? 11.228 -21.279 -1.363 1.00 45.59 86 PRO A N 1
ATOM 674 C CA . PRO A 1 86 ? 12.563 -21.805 -1.105 1.00 45.59 86 PRO A CA 1
ATOM 675 C C . PRO A 1 86 ? 13.567 -20.663 -0.914 1.00 45.59 86 PRO A C 1
ATOM 677 O O . PRO A 1 86 ? 13.884 -19.935 -1.857 1.00 45.59 86 PRO A O 1
ATOM 680 N N . GLY A 1 87 ? 14.050 -20.524 0.325 1.00 46.81 87 GLY A N 1
ATOM 681 C CA . GLY A 1 87 ? 15.173 -19.670 0.705 1.00 46.81 87 GLY A CA 1
ATOM 682 C C . GLY A 1 87 ? 15.043 -18.219 0.260 1.00 46.81 87 GLY A C 1
ATOM 683 O O . GLY A 1 87 ? 15.975 -17.723 -0.361 1.00 46.81 87 GLY A O 1
ATOM 684 N N . GLY A 1 88 ? 13.902 -17.567 0.531 1.00 47.62 88 GLY A N 1
ATOM 685 C CA . GLY A 1 88 ? 13.763 -16.103 0.505 1.00 47.62 88 GLY A CA 1
ATOM 686 C C . GLY A 1 88 ? 14.519 -15.406 -0.631 1.00 47.62 88 GLY A C 1
ATOM 687 O O . GLY A 1 88 ? 15.309 -14.499 -0.369 1.00 47.62 88 GLY A O 1
ATOM 688 N N . LYS A 1 89 ? 14.349 -15.861 -1.883 1.00 50.03 89 LYS A N 1
ATOM 689 C CA . LYS A 1 89 ? 14.972 -15.199 -3.034 1.00 50.03 89 LYS A CA 1
ATOM 690 C C . LYS A 1 89 ? 14.487 -13.756 -3.058 1.00 50.03 89 LYS A C 1
ATOM 692 O O . LYS A 1 89 ? 13.310 -13.503 -3.301 1.00 50.03 89 LYS A O 1
ATOM 697 N N . ARG A 1 90 ? 15.405 -12.831 -2.773 1.00 67.25 90 ARG A N 1
ATOM 698 C CA . ARG A 1 90 ? 15.142 -11.394 -2.802 1.00 67.25 90 ARG A CA 1
ATOM 699 C C . ARG A 1 90 ? 14.598 -11.032 -4.174 1.00 67.25 90 ARG A C 1
ATOM 701 O O . ARG A 1 90 ? 15.216 -11.334 -5.194 1.00 67.25 90 ARG A O 1
ATOM 708 N N . GLU A 1 91 ? 13.418 -10.436 -4.185 1.00 78.25 91 GLU A N 1
ATOM 709 C CA . GLU A 1 91 ? 12.768 -10.019 -5.414 1.00 78.25 91 GLU A CA 1
ATOM 710 C C . GLU A 1 91 ? 13.551 -8.856 -6.032 1.00 78.25 91 GLU A C 1
ATOM 712 O O . GLU A 1 91 ? 13.545 -7.744 -5.505 1.00 78.25 91 GLU A O 1
ATOM 717 N N . VAL A 1 92 ? 14.235 -9.125 -7.144 1.00 88.94 92 VAL A N 1
ATOM 718 C CA . VAL A 1 92 ? 15.007 -8.118 -7.879 1.00 88.94 92 VAL A CA 1
ATOM 719 C C . VAL A 1 92 ? 14.057 -7.137 -8.555 1.00 88.94 92 VAL A C 1
ATOM 721 O O . VAL A 1 92 ? 13.129 -7.547 -9.263 1.00 88.94 92 VAL A O 1
ATOM 724 N N . ARG A 1 93 ? 14.294 -5.837 -8.365 1.00 94.12 93 ARG A N 1
ATOM 725 C CA . ARG A 1 93 ? 13.501 -4.792 -9.018 1.00 94.12 93 ARG A CA 1
ATOM 726 C C . ARG A 1 93 ? 13.870 -4.681 -10.489 1.00 94.12 93 ARG A C 1
ATOM 728 O O . ARG A 1 93 ? 15.043 -4.602 -10.842 1.00 94.12 93 ARG A O 1
ATOM 735 N N . GLN A 1 94 ? 12.859 -4.610 -11.337 1.00 96.44 94 GLN A N 1
ATOM 736 C CA . GLN A 1 94 ? 13.008 -4.369 -12.762 1.00 96.44 94 GLN A CA 1
ATOM 737 C C . GLN A 1 94 ? 12.956 -2.852 -13.014 1.00 96.44 94 GLN A C 1
ATOM 739 O O . GLN A 1 94 ? 12.044 -2.175 -12.519 1.00 96.44 94 GLN A O 1
ATOM 744 N N . PRO A 1 95 ? 13.943 -2.262 -13.702 1.00 97.19 95 PRO A N 1
ATOM 745 C CA . PRO A 1 95 ? 13.850 -0.869 -14.115 1.00 97.19 95 PRO A CA 1
ATOM 746 C C . PRO A 1 95 ? 12.746 -0.701 -15.170 1.00 97.19 95 PRO A C 1
ATOM 748 O O . PRO A 1 95 ? 12.449 -1.620 -15.924 1.00 97.19 95 PRO A O 1
ATOM 751 N N . PHE A 1 96 ? 12.104 0.467 -15.204 1.00 96.12 96 PHE A N 1
ATOM 752 C CA . PHE A 1 96 ? 11.053 0.770 -16.181 1.00 96.12 96 PHE A CA 1
ATOM 753 C C . PHE A 1 96 ? 11.115 2.187 -16.751 1.00 96.12 96 PHE A C 1
ATOM 755 O O . PHE A 1 96 ? 10.317 2.523 -17.617 1.00 96.12 96 PHE A O 1
ATOM 762 N N . GLU A 1 97 ? 12.054 3.003 -16.275 1.00 96.50 97 GLU A N 1
ATOM 763 C CA . GLU A 1 97 ? 12.351 4.319 -16.829 1.00 96.50 97 GLU A CA 1
ATOM 764 C C . GLU A 1 97 ? 13.724 4.258 -17.502 1.00 96.50 97 GLU A C 1
ATOM 766 O O . GLU A 1 97 ? 14.608 3.508 -17.083 1.00 96.50 97 GLU A O 1
ATOM 771 N N . THR A 1 98 ? 13.919 5.054 -18.545 1.00 95.62 98 THR A N 1
ATOM 772 C CA . THR A 1 98 ? 15.190 5.119 -19.289 1.00 95.62 98 THR A CA 1
ATOM 773 C C . THR A 1 98 ? 16.062 6.292 -18.853 1.00 95.62 98 THR A C 1
ATOM 775 O O . THR A 1 98 ? 17.246 6.341 -19.173 1.00 95.62 98 THR A O 1
ATOM 778 N N . GLU A 1 99 ? 15.500 7.238 -18.099 1.00 97.12 99 GLU A N 1
ATOM 779 C CA . GLU A 1 99 ? 16.233 8.400 -17.610 1.00 97.12 99 GLU A CA 1
ATOM 780 C C . GLU A 1 99 ? 16.934 8.083 -16.291 1.00 97.12 99 GLU A C 1
ATOM 782 O O . GLU A 1 99 ? 16.297 7.890 -15.255 1.00 97.12 99 GLU A O 1
ATOM 787 N N . LEU A 1 100 ? 18.271 8.091 -16.292 1.00 97.31 100 LEU A N 1
ATOM 788 C CA . LEU A 1 100 ? 19.065 7.821 -15.088 1.00 97.31 100 LEU A CA 1
ATOM 789 C C . LEU A 1 100 ? 18.724 8.775 -13.930 1.00 97.31 100 LEU A C 1
ATOM 791 O O . LEU A 1 100 ? 18.780 8.381 -12.764 1.00 97.31 100 LEU A O 1
ATOM 795 N N . GLN A 1 101 ? 18.333 10.016 -14.244 1.00 97.62 101 GLN A N 1
ATOM 796 C CA . GLN A 1 101 ? 17.966 11.009 -13.236 1.00 97.62 101 GLN A CA 1
ATOM 797 C C . GLN A 1 101 ? 16.769 10.564 -12.388 1.00 97.62 101 GLN A C 1
ATOM 799 O O . GLN A 1 101 ? 16.795 10.756 -11.176 1.00 97.62 101 GLN A O 1
ATOM 804 N N . TYR A 1 102 ? 15.790 9.869 -12.979 1.00 97.12 102 TYR A N 1
ATOM 805 C CA . TYR A 1 102 ? 14.665 9.299 -12.234 1.00 97.12 102 TYR A CA 1
ATOM 806 C C . TYR A 1 102 ? 15.149 8.425 -11.069 1.00 97.12 102 TYR A C 1
ATOM 808 O O . TYR A 1 102 ? 14.655 8.533 -9.947 1.00 97.12 102 TYR A O 1
ATOM 816 N N . TYR A 1 103 ? 16.155 7.582 -11.309 1.00 97.69 103 TYR A N 1
ATOM 817 C CA . TYR A 1 103 ? 16.705 6.689 -10.292 1.00 97.69 103 TYR A CA 1
ATOM 818 C C . TYR A 1 103 ? 17.504 7.433 -9.225 1.00 97.69 103 TYR A C 1
ATOM 820 O O . TYR A 1 103 ? 17.383 7.107 -8.044 1.00 97.69 103 TYR A O 1
ATOM 828 N N . ARG A 1 104 ? 18.260 8.470 -9.606 1.00 97.50 104 ARG A N 1
ATOM 829 C CA . ARG A 1 104 ? 18.943 9.341 -8.635 1.00 97.50 104 ARG A CA 1
ATOM 830 C C . ARG A 1 104 ? 17.952 10.040 -7.711 1.00 97.50 104 ARG A C 1
ATOM 832 O O . ARG A 1 104 ? 18.157 10.059 -6.497 1.00 97.50 104 ARG A O 1
ATOM 839 N N . ASP A 1 105 ? 16.842 10.523 -8.261 1.00 95.62 105 ASP A N 1
ATOM 840 C CA . ASP A 1 105 ? 15.779 11.164 -7.485 1.00 95.62 105 ASP A CA 1
ATOM 841 C C . ASP A 1 105 ? 15.092 10.162 -6.543 1.00 95.62 105 ASP A C 1
ATOM 843 O O . ASP A 1 105 ? 14.758 10.497 -5.404 1.00 95.62 105 ASP A O 1
ATOM 847 N N . ARG A 1 106 ? 14.926 8.896 -6.963 1.00 94.12 106 ARG A N 1
ATOM 848 C CA . ARG A 1 106 ? 14.437 7.824 -6.074 1.00 94.12 106 ARG A CA 1
ATOM 849 C C . ARG A 1 106 ? 15.407 7.526 -4.933 1.00 94.12 106 ARG A C 1
ATOM 851 O O . ARG A 1 106 ? 14.946 7.376 -3.800 1.00 94.12 106 ARG A O 1
ATOM 858 N N . ALA A 1 107 ? 16.710 7.477 -5.202 1.00 95.50 107 ALA A N 1
ATOM 859 C CA . ALA A 1 107 ? 17.731 7.321 -4.166 1.00 95.50 107 ALA A CA 1
ATOM 860 C C . ALA A 1 107 ? 17.699 8.498 -3.170 1.00 95.50 107 ALA A C 1
ATOM 862 O O . ALA A 1 107 ? 17.619 8.281 -1.959 1.00 95.50 107 ALA A O 1
ATOM 863 N N . ALA A 1 108 ? 17.614 9.737 -3.663 1.00 93.31 108 ALA A N 1
ATOM 864 C CA . ALA A 1 108 ? 17.492 10.929 -2.821 1.00 93.31 108 ALA A CA 1
ATOM 865 C C . ALA A 1 108 ? 16.206 10.911 -1.969 1.00 93.31 108 ALA A C 1
ATOM 867 O O . ALA A 1 108 ? 16.218 11.225 -0.775 1.00 93.31 108 ALA A O 1
ATOM 868 N N . GLY A 1 109 ? 15.085 10.477 -2.554 1.00 89.19 109 GLY A N 1
ATOM 869 C CA . GLY A 1 109 ? 13.824 10.293 -1.837 1.00 89.19 109 GLY A CA 1
ATOM 870 C C . GLY A 1 109 ? 13.918 9.235 -0.732 1.00 89.19 109 GLY A C 1
ATOM 871 O O . GLY A 1 109 ? 13.393 9.442 0.365 1.00 89.19 109 GLY A O 1
ATOM 872 N N . MET A 1 110 ? 14.618 8.124 -0.981 1.00 89.94 110 MET A N 1
ATOM 873 C CA . MET A 1 110 ? 14.890 7.101 0.034 1.00 89.94 110 MET A CA 1
ATOM 874 C C . MET A 1 110 ? 15.708 7.674 1.201 1.00 89.94 110 MET A C 1
ATOM 876 O O . MET A 1 110 ? 15.350 7.419 2.354 1.00 89.94 110 MET A O 1
ATOM 880 N N . LEU A 1 111 ? 16.711 8.515 0.925 1.00 89.44 111 LEU A N 1
ATOM 881 C CA . LEU A 1 111 ? 17.522 9.183 1.949 1.00 89.44 111 LEU A CA 1
ATOM 882 C C . LEU A 1 111 ? 16.699 10.159 2.808 1.00 89.44 111 LEU A C 1
ATOM 884 O O . LEU A 1 111 ? 16.787 10.141 4.037 1.00 89.44 111 LEU A O 1
ATOM 888 N N . SER A 1 112 ? 15.837 10.965 2.180 1.00 85.38 112 SER A N 1
ATOM 889 C CA . SER A 1 112 ? 14.919 11.865 2.896 1.00 85.38 112 SER A CA 1
ATOM 890 C C . SER A 1 112 ? 14.000 11.094 3.850 1.00 85.38 112 SER A C 1
ATOM 892 O O . SER A 1 112 ? 13.800 11.478 5.004 1.00 85.38 112 SER A O 1
ATOM 894 N N . VAL A 1 113 ? 13.471 9.957 3.393 1.00 81.31 113 VAL A N 1
ATOM 895 C CA . VAL A 1 113 ? 12.632 9.080 4.214 1.00 81.31 113 VAL A CA 1
ATOM 896 C C . VAL A 1 113 ? 13.437 8.419 5.334 1.00 81.31 113 VAL A C 1
ATOM 898 O O . VAL A 1 113 ? 12.936 8.300 6.454 1.00 81.31 113 VAL A O 1
ATOM 901 N N . PHE A 1 114 ? 14.675 8.008 5.069 1.00 85.81 114 PHE A N 1
ATOM 902 C CA . PHE A 1 114 ? 15.552 7.397 6.064 1.00 85.81 114 PHE A CA 1
ATOM 903 C C . PHE A 1 114 ? 15.752 8.296 7.290 1.00 85.81 114 PHE A C 1
ATOM 905 O O . PHE A 1 114 ? 15.588 7.825 8.416 1.00 85.81 114 PHE A O 1
ATOM 912 N N . GLY A 1 115 ? 15.952 9.603 7.082 1.00 79.38 115 GLY A N 1
ATOM 913 C CA . GLY A 1 115 ? 16.075 10.585 8.167 1.00 79.38 115 GLY A CA 1
ATOM 914 C C . GLY A 1 115 ? 14.856 10.675 9.100 1.00 79.38 115 GLY A C 1
ATOM 915 O O . GLY A 1 115 ? 14.982 11.116 10.237 1.00 79.38 115 GLY A O 1
ATOM 916 N N . THR A 1 116 ? 13.678 10.207 8.670 1.00 75.56 116 THR A N 1
ATOM 917 C CA . THR A 1 116 ? 12.455 10.170 9.504 1.00 75.56 116 THR A CA 1
ATOM 918 C C . THR A 1 116 ? 12.310 8.882 10.332 1.00 75.56 116 THR A C 1
ATOM 920 O O . THR A 1 116 ? 11.397 8.749 11.159 1.00 75.56 116 THR A O 1
ATOM 923 N N . GLY A 1 117 ? 13.205 7.910 10.121 1.00 74.00 117 GLY A N 1
ATOM 924 C CA . GLY A 1 117 ? 13.206 6.628 10.821 1.00 74.00 117 GLY A CA 1
ATOM 925 C C . GLY A 1 117 ? 12.075 5.683 10.405 1.00 74.00 117 GLY A C 1
ATOM 926 O O . GLY A 1 117 ? 11.664 4.842 11.213 1.00 74.00 117 GLY A O 1
ATOM 927 N N . GLU A 1 118 ? 11.540 5.836 9.189 1.00 74.62 118 GLU A N 1
ATOM 928 C CA . GLU A 1 118 ? 10.536 4.936 8.613 1.00 74.62 118 GLU A CA 1
ATOM 929 C C . GLU A 1 118 ? 11.092 3.516 8.426 1.00 74.62 118 GLU A C 1
ATOM 931 O O . GLU A 1 118 ? 12.156 3.314 7.839 1.00 74.62 118 GLU A O 1
ATOM 936 N N . ARG A 1 119 ? 10.315 2.511 8.852 1.00 74.19 119 ARG A N 1
ATOM 937 C CA . ARG A 1 119 ? 10.727 1.095 8.867 1.00 74.19 119 ARG A CA 1
ATOM 938 C C . ARG A 1 119 ? 11.223 0.586 7.513 1.00 74.19 119 ARG A C 1
ATOM 940 O O . ARG A 1 119 ? 12.211 -0.139 7.460 1.00 74.19 119 ARG A O 1
ATOM 947 N N . ASN A 1 120 ? 10.582 0.986 6.411 1.00 75.62 120 ASN A N 1
ATOM 948 C CA . ASN A 1 120 ? 11.000 0.519 5.091 1.00 75.62 120 ASN A CA 1
ATOM 949 C C . ASN A 1 120 ? 12.388 1.038 4.679 1.00 75.62 120 ASN A C 1
ATOM 951 O O . ASN A 1 120 ? 13.142 0.299 4.058 1.00 75.62 120 ASN A O 1
ATOM 955 N N . ALA A 1 121 ? 12.742 2.281 5.015 1.00 82.56 121 ALA A N 1
ATOM 956 C CA . ALA A 1 121 ? 14.068 2.801 4.681 1.00 82.56 121 ALA A CA 1
ATOM 957 C C . ALA A 1 121 ? 15.158 2.061 5.468 1.00 82.56 121 ALA A C 1
ATOM 959 O O . ALA A 1 121 ? 16.153 1.648 4.885 1.00 82.56 121 ALA A O 1
ATOM 960 N N . LEU A 1 122 ? 14.920 1.791 6.756 1.00 84.50 122 LEU A N 1
ATOM 961 C CA . LEU A 1 122 ? 15.823 0.983 7.588 1.00 84.50 122 LEU A CA 1
ATOM 962 C C . LEU A 1 122 ? 15.986 -0.438 7.036 1.00 84.50 122 LEU A C 1
ATOM 964 O O . LEU A 1 122 ? 17.099 -0.961 6.995 1.00 84.50 122 LEU A O 1
ATOM 968 N N . ARG A 1 123 ? 14.887 -1.044 6.562 1.00 84.31 123 ARG A N 1
ATOM 969 C CA . ARG A 1 123 ? 14.911 -2.352 5.894 1.00 84.31 123 ARG A CA 1
ATOM 970 C C . ARG A 1 123 ? 15.795 -2.325 4.651 1.00 84.31 123 ARG A C 1
ATOM 972 O O . ARG A 1 123 ? 16.647 -3.194 4.528 1.00 84.31 123 ARG A O 1
ATOM 979 N N . LEU A 1 124 ? 15.618 -1.347 3.758 1.00 86.88 124 LEU A N 1
ATOM 980 C CA . LEU A 1 124 ? 16.422 -1.242 2.534 1.00 86.88 124 LEU A CA 1
ATOM 981 C C . LEU A 1 124 ? 17.919 -1.113 2.843 1.00 86.88 124 LEU A C 1
ATOM 983 O O . LEU A 1 124 ? 18.728 -1.759 2.185 1.00 86.88 124 LEU A O 1
ATOM 987 N N . VAL A 1 125 ? 18.281 -0.349 3.877 1.00 91.31 125 VAL A N 1
ATOM 988 C CA . VAL A 1 125 ? 19.677 -0.216 4.324 1.00 91.31 125 VAL A CA 1
ATOM 989 C C . VAL A 1 125 ? 20.217 -1.544 4.833 1.00 91.31 125 VAL A C 1
ATOM 991 O O . VAL A 1 125 ? 21.238 -2.007 4.336 1.00 91.31 125 VAL A O 1
ATOM 994 N N . ARG A 1 126 ? 19.512 -2.202 5.761 1.00 89.25 126 ARG A N 1
ATOM 995 C CA . ARG A 1 126 ? 19.915 -3.524 6.268 1.00 89.25 126 ARG A CA 1
ATOM 996 C C . ARG A 1 126 ? 20.046 -4.546 5.142 1.00 89.25 126 ARG A C 1
ATOM 998 O O . ARG A 1 126 ? 20.924 -5.397 5.158 1.00 89.25 126 ARG A O 1
ATOM 1005 N N . GLU A 1 127 ? 19.131 -4.508 4.185 1.00 85.75 127 GLU A N 1
ATOM 1006 C CA . GLU A 1 127 ? 19.057 -5.522 3.149 1.00 85.75 127 GLU A CA 1
ATOM 1007 C C . GLU A 1 127 ? 20.137 -5.319 2.085 1.00 85.75 127 GLU A C 1
ATOM 1009 O O . GLU A 1 127 ? 20.831 -6.274 1.727 1.00 85.75 127 GLU A O 1
ATOM 1014 N N . PHE A 1 128 ? 20.306 -4.096 1.591 1.00 91.12 128 PHE A N 1
ATOM 1015 C CA . PHE A 1 128 ? 21.109 -3.833 0.402 1.00 91.12 128 PHE A CA 1
ATOM 1016 C C . PHE A 1 128 ? 22.421 -3.112 0.681 1.00 91.12 128 PHE A C 1
ATOM 1018 O O . PHE A 1 128 ? 23.319 -3.231 -0.146 1.00 91.12 128 PHE A O 1
ATOM 1025 N N . HIS A 1 129 ? 22.604 -2.447 1.821 1.00 94.81 129 HIS A N 1
ATOM 1026 C CA . HIS A 1 129 ? 23.894 -1.839 2.136 1.00 94.81 129 HIS A CA 1
ATOM 1027 C C . HIS A 1 129 ? 24.850 -2.878 2.749 1.00 94.81 129 HIS A C 1
ATOM 1029 O O . HIS A 1 129 ? 24.511 -3.479 3.773 1.00 94.81 129 HIS A O 1
ATOM 1035 N N . PRO A 1 130 ? 26.047 -3.104 2.170 1.00 92.88 130 PRO A N 1
ATOM 1036 C CA . PRO A 1 130 ? 26.965 -4.150 2.633 1.00 92.88 130 PRO A CA 1
ATOM 1037 C C . PRO A 1 130 ? 27.342 -3.989 4.114 1.00 92.88 130 PRO A C 1
ATOM 1039 O O . PRO A 1 130 ? 27.238 -4.951 4.880 1.00 92.88 130 PRO A O 1
ATOM 1042 N N . ASP A 1 131 ? 27.655 -2.760 4.527 1.00 94.12 131 ASP A N 1
ATOM 1043 C CA . ASP A 1 131 ? 28.141 -2.458 5.881 1.00 94.12 131 ASP A CA 1
ATOM 1044 C C . ASP A 1 131 ? 27.073 -2.591 6.978 1.00 94.12 131 ASP A C 1
ATOM 1046 O O . ASP A 1 131 ? 27.404 -2.728 8.153 1.00 94.12 131 ASP A O 1
ATOM 1050 N N . TYR A 1 132 ? 25.784 -2.596 6.614 1.00 91.81 132 TYR A N 1
ATOM 1051 C CA . TYR A 1 132 ? 24.671 -2.634 7.573 1.00 91.81 132 TYR A CA 1
ATOM 1052 C C . TYR A 1 132 ? 23.921 -3.970 7.594 1.00 91.81 132 TYR A C 1
ATOM 1054 O O . TYR A 1 132 ? 22.941 -4.115 8.326 1.00 91.81 132 TYR A O 1
ATOM 1062 N N . SER A 1 133 ? 24.390 -4.967 6.840 1.00 88.12 133 SER A N 1
ATOM 1063 C CA . SER A 1 133 ? 23.748 -6.285 6.732 1.00 88.12 133 SER A CA 1
ATOM 1064 C C . SER A 1 133 ? 23.569 -7.004 8.072 1.00 88.12 133 SER A C 1
ATOM 1066 O O . SER A 1 133 ? 22.577 -7.704 8.269 1.00 88.12 133 SER A O 1
ATOM 1068 N N . SER A 1 134 ? 24.502 -6.794 9.004 1.00 87.06 134 SER A N 1
ATOM 1069 C CA . SER A 1 134 ? 24.479 -7.369 10.361 1.00 87.06 134 SER A CA 1
ATOM 1070 C C . SER A 1 134 ? 24.284 -6.320 11.464 1.00 87.06 134 SER A C 1
ATOM 1072 O O . SER A 1 134 ? 24.406 -6.641 12.644 1.00 87.06 134 SER A O 1
ATOM 1074 N N . ALA A 1 135 ? 24.004 -5.065 11.100 1.00 87.69 135 ALA A N 1
ATOM 1075 C CA . ALA A 1 135 ? 23.914 -3.961 12.049 1.00 87.69 135 ALA A CA 1
ATOM 1076 C C . ALA A 1 135 ? 22.591 -3.969 12.833 1.00 87.69 135 ALA A C 1
ATOM 1078 O O . ALA A 1 135 ? 21.521 -4.319 12.305 1.00 87.69 135 ALA A O 1
ATOM 1079 N N . SER A 1 136 ? 22.648 -3.529 14.095 1.00 88.19 136 SER A N 1
ATOM 1080 C CA . SER A 1 136 ? 21.442 -3.350 14.904 1.00 88.19 136 SER A CA 1
ATOM 1081 C C . SER A 1 136 ? 20.562 -2.239 14.317 1.00 88.19 136 SER A C 1
ATOM 1083 O O . SER A 1 136 ? 21.016 -1.393 13.547 1.00 88.19 136 SER A O 1
ATOM 1085 N N . GLU A 1 137 ? 19.268 -2.218 14.651 1.00 83.75 137 GLU A N 1
ATOM 1086 C CA . GLU A 1 137 ? 18.404 -1.123 14.186 1.00 83.75 137 GLU A CA 1
ATOM 1087 C C . GLU A 1 137 ? 18.864 0.238 14.729 1.00 83.75 137 GLU A C 1
ATOM 1089 O O . GLU A 1 137 ? 18.764 1.234 14.018 1.00 83.75 137 GLU A O 1
ATOM 1094 N N . ALA A 1 138 ? 19.401 0.280 15.954 1.00 88.25 138 ALA A N 1
ATOM 1095 C CA . ALA A 1 138 ? 19.942 1.499 16.547 1.00 88.25 138 ALA A CA 1
ATOM 1096 C C . ALA A 1 138 ? 21.140 2.033 15.746 1.00 88.25 138 ALA A C 1
ATOM 1098 O O . ALA A 1 138 ? 21.178 3.223 15.437 1.00 88.25 138 ALA A O 1
ATOM 1099 N N . ASP A 1 139 ? 22.053 1.149 15.333 1.00 91.12 139 ASP A N 1
ATOM 1100 C CA . ASP A 1 139 ? 23.220 1.525 14.526 1.00 91.12 139 ASP A CA 1
ATOM 1101 C C . ASP A 1 139 ? 22.807 2.011 13.137 1.00 91.12 139 ASP A C 1
ATOM 1103 O O . ASP A 1 139 ? 23.313 3.023 12.655 1.00 91.12 139 ASP A O 1
ATOM 1107 N N . ILE A 1 140 ? 21.836 1.336 12.511 1.00 91.25 140 ILE A N 1
ATOM 1108 C CA . ILE A 1 140 ? 21.273 1.783 11.234 1.00 91.25 140 ILE A CA 1
ATOM 1109 C C . ILE A 1 140 ? 20.639 3.163 11.413 1.00 91.25 140 ILE A C 1
ATOM 1111 O O . ILE A 1 140 ? 20.929 4.056 10.637 1.00 91.25 140 ILE A O 1
ATOM 1115 N N . ARG A 1 141 ? 19.823 3.392 12.446 1.00 89.75 141 ARG A N 1
ATOM 1116 C CA . ARG A 1 141 ? 19.202 4.709 12.692 1.00 89.75 141 ARG A CA 1
ATOM 1117 C C . ARG A 1 141 ? 20.224 5.821 12.942 1.00 89.75 141 ARG A C 1
ATOM 1119 O O . ARG A 1 141 ? 19.937 6.970 12.622 1.00 89.75 141 ARG A O 1
ATOM 1126 N N . ALA A 1 142 ? 21.380 5.494 13.515 1.00 91.88 142 ALA A N 1
ATOM 1127 C CA . ALA A 1 142 ? 22.466 6.439 13.763 1.00 91.88 142 ALA A CA 1
ATOM 1128 C C . ALA A 1 142 ? 23.358 6.690 12.531 1.00 91.88 142 ALA A C 1
ATOM 1130 O O . ALA A 1 142 ? 24.185 7.607 12.552 1.00 91.88 142 ALA A O 1
ATOM 1131 N N . ALA A 1 143 ? 23.210 5.896 11.465 1.00 93.50 143 ALA A N 1
ATOM 1132 C CA . ALA A 1 143 ? 24.027 6.008 10.267 1.00 93.50 143 ALA A CA 1
ATOM 1133 C C . ALA A 1 143 ? 23.847 7.362 9.567 1.00 93.50 143 ALA A C 1
ATOM 1135 O O . ALA A 1 143 ? 22.739 7.880 9.417 1.00 93.50 143 ALA A O 1
ATOM 1136 N N . ARG A 1 144 ? 24.957 7.910 9.070 1.00 93.69 144 ARG A N 1
ATOM 1137 C CA . ARG A 1 144 ? 24.971 9.102 8.215 1.00 93.69 144 ARG A CA 1
ATOM 1138 C C . ARG A 1 144 ? 25.147 8.676 6.766 1.00 93.69 144 ARG A C 1
ATOM 1140 O O . ARG A 1 144 ? 26.255 8.715 6.245 1.00 93.69 144 ARG A O 1
ATOM 1147 N N . LEU A 1 145 ? 24.053 8.239 6.152 1.00 95.44 145 LEU A N 1
ATOM 1148 C CA . LEU A 1 145 ? 24.057 7.828 4.753 1.00 95.44 145 LEU A CA 1
ATOM 1149 C C . LEU A 1 145 ? 24.196 9.037 3.824 1.00 95.44 145 LEU A C 1
ATOM 1151 O O . LEU A 1 145 ? 23.631 10.106 4.066 1.00 95.44 145 LEU A O 1
ATOM 1155 N N . THR A 1 146 ? 24.942 8.842 2.750 1.00 96.62 146 THR A N 1
ATOM 1156 C CA . THR A 1 146 ? 25.140 9.794 1.661 1.00 96.62 146 THR A CA 1
ATOM 1157 C C . THR A 1 146 ? 24.239 9.455 0.472 1.00 96.62 146 THR A C 1
ATOM 1159 O O . THR A 1 146 ? 23.606 8.398 0.416 1.00 96.62 146 THR A O 1
ATOM 1162 N N . GLN A 1 147 ? 24.201 10.342 -0.525 1.00 96.56 147 GLN A N 1
ATOM 1163 C CA . GLN A 1 147 ? 23.546 10.050 -1.803 1.00 96.56 147 GLN A CA 1
ATOM 1164 C C . GLN A 1 147 ? 24.153 8.812 -2.487 1.00 96.56 147 GLN A C 1
ATOM 1166 O O . GLN A 1 147 ? 23.413 8.003 -3.037 1.00 96.56 147 GLN A O 1
ATOM 1171 N N . ALA A 1 148 ? 25.476 8.630 -2.407 1.00 97.75 148 ALA A N 1
ATOM 1172 C CA . ALA A 1 148 ? 26.157 7.480 -2.999 1.00 97.75 148 ALA A CA 1
ATOM 1173 C C . ALA A 1 148 ? 25.735 6.157 -2.335 1.00 97.75 148 ALA A C 1
ATOM 1175 O O . ALA A 1 148 ? 25.545 5.155 -3.024 1.00 97.75 148 ALA A O 1
ATOM 1176 N N . ASP A 1 149 ? 25.507 6.160 -1.018 1.00 97.69 149 ASP A N 1
ATOM 1177 C CA . ASP A 1 149 ? 25.008 4.984 -0.294 1.00 97.69 149 ASP A CA 1
ATOM 1178 C C . ASP A 1 149 ? 23.579 4.631 -0.725 1.00 97.69 149 ASP A C 1
ATOM 1180 O O . ASP A 1 149 ? 23.253 3.462 -0.938 1.00 97.69 149 ASP A O 1
ATOM 1184 N N . ALA A 1 150 ? 22.723 5.642 -0.906 1.00 96.75 150 ALA A N 1
ATOM 1185 C CA . ALA A 1 150 ? 21.358 5.451 -1.391 1.00 96.75 150 ALA A CA 1
ATOM 1186 C C . ALA A 1 150 ? 21.325 4.936 -2.844 1.00 96.75 150 ALA A C 1
ATOM 1188 O O . ALA A 1 150 ? 20.531 4.053 -3.174 1.00 96.75 150 ALA A O 1
ATOM 1189 N N . GLU A 1 151 ? 22.211 5.438 -3.704 1.00 98.38 151 GLU A N 1
ATOM 1190 C CA . GLU A 1 151 ? 22.392 4.968 -5.082 1.00 98.38 151 GLU A CA 1
ATOM 1191 C C . GLU A 1 151 ? 22.927 3.530 -5.134 1.00 98.38 151 GLU A C 1
ATOM 1193 O O . GLU A 1 151 ? 22.441 2.717 -5.925 1.00 98.38 151 GLU A O 1
ATOM 1198 N N . LEU A 1 152 ? 23.864 3.173 -4.250 1.00 98.00 152 LEU A N 1
ATOM 1199 C CA . LEU A 1 152 ? 24.354 1.803 -4.092 1.00 98.00 152 LEU A CA 1
ATOM 1200 C C . LEU A 1 152 ? 23.234 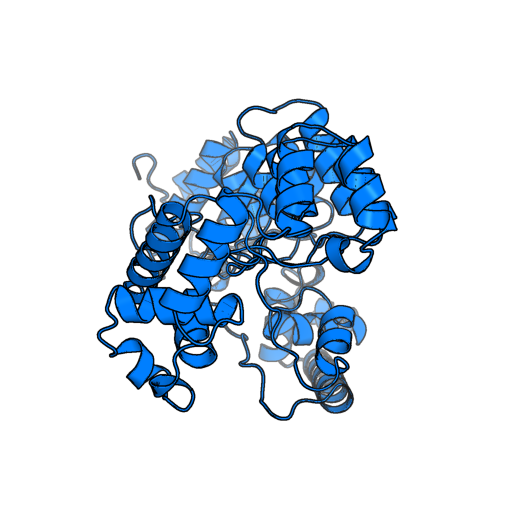0.851 -3.651 1.00 98.00 152 LEU A C 1
ATOM 1202 O O . LEU A 1 152 ? 23.084 -0.230 -4.225 1.00 98.00 152 LEU A O 1
ATOM 1206 N N . ILE A 1 153 ? 22.440 1.249 -2.652 1.00 96.00 153 ILE A N 1
ATOM 1207 C CA . ILE A 1 153 ? 21.268 0.495 -2.185 1.00 96.00 153 ILE A CA 1
ATOM 1208 C C . ILE A 1 153 ? 20.297 0.260 -3.344 1.00 96.00 153 ILE A C 1
ATOM 1210 O O . ILE A 1 153 ? 19.888 -0.880 -3.566 1.00 96.00 153 ILE A O 1
ATOM 1214 N N . LEU A 1 154 ? 19.971 1.308 -4.109 1.00 96.69 154 LEU A N 1
ATOM 1215 C CA . LEU A 1 154 ? 19.070 1.219 -5.259 1.00 96.69 154 LEU A CA 1
ATOM 1216 C C . LEU A 1 154 ? 19.619 0.269 -6.329 1.00 96.69 154 LEU A C 1
ATOM 1218 O O . LEU A 1 154 ? 18.904 -0.623 -6.781 1.00 96.69 154 LEU A O 1
ATOM 1222 N N . ALA A 1 155 ? 20.893 0.403 -6.702 1.00 97.81 155 ALA A N 1
ATOM 1223 C CA . ALA A 1 155 ? 21.523 -0.475 -7.687 1.00 97.81 155 ALA A CA 1
ATOM 1224 C C . ALA A 1 155 ? 21.447 -1.950 -7.264 1.00 97.81 155 ALA A C 1
ATOM 1226 O O . ALA A 1 155 ? 21.127 -2.820 -8.076 1.00 97.81 155 ALA A O 1
ATOM 1227 N N . ARG A 1 156 ? 21.669 -2.229 -5.976 1.00 95.69 156 ARG A N 1
ATOM 1228 C CA . ARG A 1 156 ? 21.607 -3.583 -5.412 1.00 95.69 156 ARG A CA 1
ATOM 1229 C C . ARG A 1 156 ? 20.176 -4.111 -5.295 1.00 95.69 156 ARG A C 1
ATOM 1231 O O . ARG A 1 156 ? 19.984 -5.312 -5.474 1.00 95.69 156 ARG A O 1
ATOM 1238 N N . GLU A 1 157 ? 19.177 -3.248 -5.089 1.00 93.25 157 GLU A N 1
ATOM 1239 C CA . GLU A 1 157 ? 17.745 -3.593 -5.214 1.00 93.25 157 GLU A CA 1
ATOM 1240 C C . GLU A 1 157 ? 17.420 -4.097 -6.632 1.00 93.25 157 GLU A C 1
ATOM 1242 O O . GLU A 1 157 ? 16.612 -5.009 -6.818 1.00 93.25 157 GLU A O 1
ATOM 1247 N N . HIS A 1 158 ? 18.102 -3.529 -7.627 1.00 95.75 158 HIS A N 1
ATOM 1248 C CA . HIS A 1 158 ? 18.035 -3.899 -9.039 1.00 95.75 158 HIS A CA 1
ATOM 1249 C C . HIS A 1 158 ? 18.999 -5.039 -9.431 1.00 95.75 158 HIS A C 1
ATOM 1251 O O . HIS A 1 158 ? 19.069 -5.412 -10.598 1.00 95.75 158 HIS A O 1
ATOM 1257 N N . GLY A 1 159 ? 19.728 -5.628 -8.477 1.00 94.69 159 GLY A N 1
ATOM 1258 C CA . GLY A 1 159 ? 20.628 -6.762 -8.722 1.00 94.69 159 GLY A CA 1
ATOM 1259 C C . GLY A 1 159 ? 22.023 -6.391 -9.240 1.00 94.69 159 GLY A C 1
ATOM 1260 O O . GLY A 1 159 ? 22.796 -7.280 -9.595 1.00 94.69 159 GLY A O 1
ATOM 1261 N N . PHE A 1 160 ? 22.385 -5.108 -9.254 1.00 96.62 160 PHE A N 1
ATOM 1262 C CA . PHE A 1 160 ? 23.703 -4.634 -9.676 1.00 96.62 160 PHE A CA 1
ATOM 1263 C C . PHE A 1 160 ? 24.628 -4.453 -8.474 1.00 96.62 160 PHE A C 1
ATOM 1265 O O . PHE A 1 160 ? 24.233 -3.939 -7.430 1.00 96.62 160 PHE A O 1
ATOM 1272 N N . ALA A 1 161 ? 25.893 -4.850 -8.620 1.00 95.69 161 ALA A N 1
ATOM 1273 C CA . ALA A 1 161 ? 26.873 -4.728 -7.541 1.00 95.69 161 ALA A CA 1
ATOM 1274 C C . ALA A 1 161 ? 27.230 -3.266 -7.213 1.00 95.69 161 ALA A C 1
ATOM 1276 O O . ALA A 1 161 ? 27.552 -2.969 -6.064 1.00 95.69 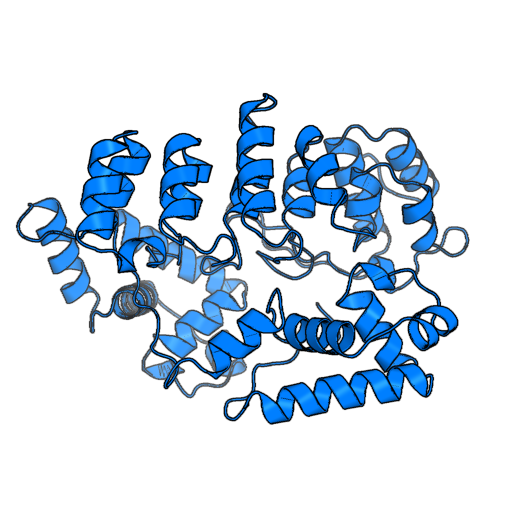161 ALA A O 1
ATOM 1277 N N . THR A 1 162 ? 27.172 -2.378 -8.212 1.00 97.88 162 THR A N 1
ATOM 1278 C CA . THR A 1 162 ? 27.527 -0.957 -8.108 1.00 97.88 162 THR A CA 1
ATOM 1279 C C . THR A 1 162 ? 26.541 -0.085 -8.883 1.00 97.88 162 THR A C 1
ATOM 1281 O O . THR A 1 162 ? 25.920 -0.543 -9.848 1.00 97.88 162 THR A O 1
ATOM 1284 N N . PHE A 1 163 ? 26.437 1.191 -8.500 1.00 98.31 163 PHE A N 1
ATOM 1285 C CA . PHE A 1 163 ? 25.605 2.153 -9.223 1.00 98.31 163 PHE A CA 1
ATOM 1286 C C . PHE A 1 163 ? 26.114 2.424 -10.643 1.00 98.31 163 PHE A C 1
ATOM 1288 O O . PHE A 1 163 ? 25.305 2.497 -11.557 1.00 98.31 163 PHE A O 1
ATOM 1295 N N . ASP A 1 164 ? 27.429 2.444 -10.879 1.00 98.50 164 ASP A N 1
ATOM 1296 C CA . ASP A 1 164 ? 27.984 2.589 -12.235 1.00 98.50 164 ASP A CA 1
ATOM 1297 C C . ASP A 1 164 ? 27.557 1.455 -13.176 1.00 98.50 164 ASP A C 1
ATOM 1299 O O . ASP A 1 164 ? 27.288 1.679 -14.358 1.00 98.50 164 ASP A O 1
ATOM 1303 N N . ALA A 1 165 ? 27.489 0.218 -12.669 1.00 98.50 165 ALA A N 1
ATOM 1304 C CA . ALA A 1 165 ? 27.015 -0.915 -13.458 1.00 98.50 165 ALA A CA 1
ATOM 1305 C C . ALA A 1 165 ? 25.530 -0.761 -13.814 1.00 98.50 165 ALA A C 1
ATOM 1307 O O . ALA A 1 165 ? 25.156 -0.992 -14.963 1.00 98.50 165 ALA A O 1
ATOM 1308 N N . PHE A 1 166 ? 24.715 -0.319 -12.854 1.00 98.50 166 PHE A N 1
ATOM 1309 C CA . PHE A 1 166 ? 23.307 -0.009 -13.081 1.00 98.50 166 PHE A CA 1
ATOM 1310 C C . PHE A 1 166 ? 23.125 1.155 -14.067 1.00 98.50 166 PHE A C 1
ATOM 1312 O O . PHE A 1 166 ? 22.361 1.041 -15.019 1.00 98.50 166 PHE A O 1
ATOM 1319 N N . ALA A 1 167 ? 23.884 2.240 -13.916 1.00 98.50 167 ALA A N 1
ATOM 1320 C CA . ALA A 1 167 ? 23.830 3.407 -14.790 1.00 98.50 167 ALA A CA 1
ATOM 1321 C C . ALA A 1 167 ? 24.160 3.056 -16.247 1.00 98.50 167 ALA A C 1
ATOM 1323 O O . ALA A 1 167 ? 23.430 3.453 -17.152 1.00 98.50 167 ALA A O 1
ATOM 1324 N N . ARG A 1 168 ? 25.201 2.241 -16.484 1.00 98.50 168 ARG A N 1
ATOM 1325 C CA . ARG A 1 168 ? 25.518 1.728 -17.830 1.00 98.50 168 ARG A CA 1
ATOM 1326 C C . ARG A 1 168 ? 24.391 0.883 -18.420 1.00 98.50 168 ARG A C 1
ATOM 1328 O O . ARG A 1 168 ? 24.203 0.903 -19.635 1.00 98.50 168 ARG A O 1
ATOM 1335 N N . TYR A 1 169 ? 23.670 0.136 -17.585 1.00 98.38 169 TYR A N 1
ATOM 1336 C CA . TYR A 1 169 ? 22.519 -0.651 -18.016 1.00 98.38 169 TYR A CA 1
ATOM 1337 C C . TYR A 1 169 ? 21.324 0.240 -18.388 1.00 98.38 169 TYR A C 1
ATOM 1339 O O . TYR A 1 169 ? 20.748 0.045 -19.453 1.00 98.38 169 TYR A O 1
ATOM 1347 N N . ILE A 1 170 ? 21.002 1.260 -17.583 1.00 98.38 170 ILE A N 1
ATOM 1348 C CA . ILE A 1 170 ? 19.952 2.245 -17.907 1.00 98.38 170 ILE A CA 1
ATOM 1349 C C . ILE A 1 170 ? 20.282 3.012 -19.196 1.00 98.38 170 ILE A C 1
ATOM 1351 O O . ILE A 1 170 ? 19.418 3.172 -20.052 1.00 98.38 170 ILE A O 1
ATOM 1355 N N . GLU A 1 171 ? 21.539 3.412 -19.387 1.00 97.88 171 GLU A N 1
ATOM 1356 C CA . GLU A 1 171 ? 21.994 4.041 -20.633 1.00 97.88 171 GLU A CA 1
ATOM 1357 C C . GLU A 1 171 ? 21.825 3.099 -21.836 1.00 97.88 171 GLU A C 1
ATOM 1359 O O . GLU A 1 171 ? 21.308 3.485 -22.880 1.00 97.88 171 GLU A O 1
ATOM 1364 N N . ALA A 1 172 ? 22.193 1.825 -21.675 1.00 98.00 172 ALA A N 1
ATOM 1365 C CA . ALA A 1 172 ? 21.997 0.821 -22.713 1.00 98.00 172 ALA A CA 1
ATOM 1366 C C . ALA A 1 172 ? 20.514 0.585 -23.039 1.00 98.00 172 ALA A C 1
ATOM 1368 O O . ALA A 1 172 ? 20.196 0.340 -24.202 1.00 98.00 172 ALA A O 1
ATOM 1369 N N . LEU A 1 173 ? 19.620 0.658 -22.045 1.00 96.75 173 LEU A N 1
ATOM 1370 C CA . LEU A 1 173 ? 18.171 0.607 -22.262 1.00 96.75 173 LEU A CA 1
ATOM 1371 C C . LEU A 1 173 ? 17.694 1.816 -23.067 1.00 96.75 173 LEU A C 1
ATOM 1373 O O . LEU A 1 173 ? 16.966 1.648 -24.041 1.00 96.75 173 LEU A O 1
ATOM 1377 N N . ARG A 1 174 ? 18.134 3.023 -22.692 1.00 96.19 174 ARG A N 1
ATOM 1378 C CA . ARG A 1 174 ? 17.787 4.273 -23.383 1.00 96.19 174 ARG A CA 1
ATOM 1379 C C . ARG A 1 174 ? 18.207 4.263 -24.851 1.00 96.19 174 ARG A C 1
ATOM 1381 O O . ARG A 1 174 ? 17.455 4.708 -25.710 1.00 96.19 174 ARG A O 1
ATOM 1388 N N . GLU A 1 175 ? 19.388 3.727 -25.137 1.00 96.75 175 GLU A N 1
ATOM 1389 C CA . GLU A 1 175 ? 19.935 3.607 -26.493 1.00 96.75 175 GLU A CA 1
ATOM 1390 C C . GLU A 1 175 ? 19.391 2.389 -27.267 1.00 96.75 175 GLU A C 1
ATOM 1392 O O . GLU A 1 175 ? 19.797 2.150 -28.403 1.00 96.75 175 GLU A O 1
ATOM 1397 N N . GLY A 1 176 ? 18.508 1.581 -26.665 1.00 95.44 176 GLY A N 1
ATOM 1398 C CA . GLY A 1 176 ? 17.947 0.379 -27.289 1.00 95.44 176 GLY A CA 1
ATOM 1399 C C . GLY A 1 176 ? 18.951 -0.763 -27.494 1.00 95.44 176 GLY A C 1
ATOM 1400 O O . GLY A 1 176 ? 18.678 -1.697 -28.245 1.00 95.44 176 GLY A O 1
ATOM 1401 N N . ARG A 1 177 ? 20.117 -0.717 -26.835 1.00 97.12 177 ARG A N 1
ATOM 1402 C CA . ARG A 1 177 ? 21.148 -1.773 -26.897 1.00 97.12 177 ARG A CA 1
ATOM 1403 C C . ARG A 1 177 ? 20.789 -3.006 -26.073 1.00 97.12 177 ARG A C 1
ATOM 1405 O O . ARG A 1 177 ? 21.323 -4.084 -26.324 1.00 97.12 177 ARG A O 1
ATOM 1412 N N . VAL A 1 178 ? 19.924 -2.847 -25.076 1.00 96.31 178 VAL A N 1
ATOM 1413 C CA . VAL A 1 178 ? 19.346 -3.938 -24.284 1.00 96.31 178 VAL A CA 1
ATOM 1414 C C . VAL A 1 178 ? 17.839 -3.728 -24.162 1.00 96.31 178 VAL A C 1
ATOM 1416 O O . VAL A 1 178 ? 17.350 -2.610 -24.308 1.00 96.31 178 VAL A O 1
ATOM 1419 N N . THR A 1 179 ? 17.102 -4.800 -23.885 1.00 94.06 179 THR A N 1
ATOM 1420 C CA . THR A 1 179 ? 15.648 -4.769 -23.685 1.00 94.06 179 THR A CA 1
ATOM 1421 C C . THR A 1 179 ? 15.298 -5.204 -22.269 1.00 94.06 179 THR A C 1
ATOM 1423 O O . THR A 1 179 ? 15.824 -6.209 -21.794 1.00 94.06 179 THR A O 1
ATOM 1426 N N . GLU A 1 180 ? 14.362 -4.501 -21.636 1.00 96.44 180 GLU A N 1
ATOM 1427 C CA . GLU A 1 180 ? 13.794 -4.857 -20.333 1.00 96.44 180 GLU A CA 1
ATOM 1428 C C . GLU A 1 180 ? 12.287 -5.118 -20.504 1.00 96.44 180 GLU A C 1
ATOM 1430 O O . GLU A 1 180 ? 11.529 -4.163 -20.707 1.00 96.44 180 GLU A O 1
ATOM 1435 N N . PRO A 1 181 ? 11.825 -6.386 -20.473 1.00 96.75 181 PRO A N 1
ATOM 1436 C CA . PRO A 1 181 ? 10.415 -6.727 -20.667 1.00 96.75 181 PRO A CA 1
ATOM 1437 C C . PRO A 1 181 ? 9.466 -5.967 -19.739 1.00 96.75 181 PRO A C 1
ATOM 1439 O O . PRO A 1 181 ? 8.369 -5.596 -20.160 1.00 96.75 181 PRO A O 1
ATOM 1442 N N . PHE A 1 182 ? 9.881 -5.686 -18.500 1.00 97.50 182 PHE A N 1
ATOM 1443 C CA . PHE A 1 182 ? 9.058 -4.917 -17.572 1.00 97.50 182 PHE A CA 1
ATOM 1444 C C . PHE A 1 182 ? 8.902 -3.455 -17.999 1.00 97.50 182 PHE A C 1
ATOM 1446 O O . PHE A 1 182 ? 7.797 -2.918 -17.922 1.00 97.50 182 PHE A O 1
ATOM 1453 N N . ALA A 1 183 ? 9.967 -2.826 -18.503 1.00 97.75 183 ALA A N 1
ATOM 1454 C CA . ALA A 1 183 ? 9.916 -1.472 -19.049 1.00 97.75 183 ALA A CA 1
ATOM 1455 C C . ALA A 1 183 ? 8.981 -1.398 -20.264 1.00 97.75 183 ALA A C 1
ATOM 1457 O O . ALA A 1 183 ? 8.157 -0.489 -20.356 1.00 97.75 183 ALA A O 1
ATOM 1458 N N . LEU A 1 184 ? 9.049 -2.395 -21.154 1.00 98.06 184 LEU A N 1
ATOM 1459 C CA . LEU A 1 184 ? 8.168 -2.486 -22.321 1.00 98.06 184 LEU A CA 1
ATOM 1460 C C . LEU A 1 184 ? 6.696 -2.657 -21.918 1.00 98.06 184 LEU A C 1
ATOM 1462 O O . LEU A 1 184 ? 5.830 -1.996 -22.484 1.00 98.06 184 LEU A O 1
ATOM 1466 N N . ALA A 1 185 ? 6.400 -3.496 -20.922 1.00 98.50 185 ALA A N 1
ATOM 1467 C CA . ALA A 1 185 ? 5.030 -3.670 -20.439 1.00 98.50 185 ALA A CA 1
ATOM 1468 C C . ALA A 1 185 ? 4.509 -2.428 -19.706 1.00 98.50 185 ALA A C 1
ATOM 1470 O O . ALA A 1 185 ? 3.343 -2.069 -19.856 1.00 98.50 185 ALA A O 1
ATOM 1471 N N . PHE A 1 186 ? 5.360 -1.737 -18.944 1.00 98.25 186 PHE A N 1
ATOM 1472 C CA . PHE A 1 186 ? 5.010 -0.450 -18.346 1.00 98.25 186 PHE A CA 1
ATOM 1473 C C . PHE A 1 186 ? 4.670 0.599 -19.415 1.00 98.25 186 PHE A C 1
ATOM 1475 O O . PHE A 1 186 ? 3.639 1.264 -19.297 1.00 98.25 186 PHE A O 1
ATOM 1482 N N . ALA A 1 187 ? 5.489 0.713 -20.467 1.00 97.88 187 ALA A N 1
ATOM 1483 C CA . ALA A 1 187 ? 5.230 1.606 -21.595 1.00 97.88 187 ALA A CA 1
ATOM 1484 C C . ALA A 1 187 ? 3.903 1.262 -22.291 1.00 97.88 187 ALA A C 1
ATOM 1486 O O . ALA A 1 187 ? 3.059 2.143 -22.441 1.00 97.88 187 ALA A O 1
ATOM 1487 N N . ALA A 1 188 ? 3.658 -0.022 -22.579 1.00 98.50 188 ALA A N 1
ATOM 1488 C CA . ALA A 1 188 ? 2.398 -0.486 -23.159 1.00 98.50 188 ALA A CA 1
ATOM 1489 C C . ALA A 1 188 ? 1.181 -0.076 -22.308 1.00 98.50 188 ALA A C 1
ATOM 1491 O O . ALA A 1 188 ? 0.205 0.451 -22.835 1.00 98.50 188 ALA A O 1
ATOM 1492 N N . ILE A 1 189 ? 1.248 -0.219 -20.978 1.00 98.44 189 ILE A N 1
ATOM 1493 C CA . ILE A 1 189 ? 0.164 0.221 -20.079 1.00 98.44 189 ILE A CA 1
ATOM 1494 C C . ILE A 1 189 ? -0.034 1.740 -20.127 1.00 98.44 189 ILE A C 1
ATOM 1496 O O . ILE A 1 189 ? -1.167 2.235 -20.173 1.00 98.44 189 ILE A O 1
ATOM 1500 N N . LYS A 1 190 ? 1.064 2.498 -20.093 1.00 97.06 190 LYS A N 1
ATOM 1501 C CA . LYS A 1 190 ? 1.033 3.963 -20.149 1.00 97.06 190 LYS A CA 1
ATOM 1502 C C . LYS A 1 190 ? 0.379 4.445 -21.450 1.00 97.06 190 LYS A C 1
ATOM 1504 O O . LYS A 1 190 ? -0.463 5.343 -21.404 1.00 97.06 190 LYS A O 1
ATOM 1509 N N . GLU A 1 191 ? 0.701 3.800 -22.565 1.00 97.62 191 GLU A N 1
ATOM 1510 C CA . GLU A 1 191 ? 0.251 4.130 -23.925 1.00 97.62 191 GLU A CA 1
ATOM 1511 C C . GLU A 1 191 ? -1.102 3.505 -24.313 1.00 97.62 191 GLU A C 1
ATOM 1513 O O . GLU A 1 191 ? -1.645 3.844 -25.358 1.00 97.62 191 GLU A O 1
ATOM 1518 N N . ASP A 1 192 ? -1.691 2.671 -23.448 1.00 97.56 192 ASP A N 1
ATOM 1519 C CA . ASP A 1 192 ? -2.914 1.890 -23.717 1.00 97.56 192 ASP A CA 1
ATOM 1520 C C . ASP A 1 192 ? -2.778 0.820 -24.819 1.00 97.56 192 ASP A C 1
ATOM 1522 O O . ASP A 1 192 ? -3.761 0.407 -25.437 1.00 97.56 192 ASP A O 1
ATOM 1526 N N . ASP A 1 193 ? -1.565 0.319 -25.057 1.00 98.44 193 ASP A N 1
ATOM 1527 C CA . ASP A 1 193 ? -1.317 -0.766 -26.006 1.00 98.44 193 ASP A CA 1
ATOM 1528 C C . ASP A 1 193 ? -1.599 -2.140 -25.374 1.00 98.44 193 ASP A C 1
ATOM 1530 O O . ASP A 1 193 ? -0.716 -2.863 -24.895 1.00 98.44 193 ASP A O 1
ATOM 1534 N N . ARG A 1 194 ? -2.887 -2.497 -25.339 1.00 98.25 194 ARG A N 1
ATOM 1535 C CA . ARG A 1 194 ? -3.370 -3.761 -24.760 1.00 98.25 194 ARG A CA 1
ATOM 1536 C C . ARG A 1 194 ? -2.833 -4.985 -25.504 1.00 98.25 194 ARG A C 1
ATOM 1538 O O . ARG A 1 194 ? -2.533 -5.994 -24.870 1.00 98.25 194 ARG A O 1
ATOM 1545 N N . ALA A 1 195 ? -2.685 -4.902 -26.827 1.00 98.38 195 ALA A N 1
ATOM 1546 C CA . ALA A 1 195 ? -2.172 -6.007 -27.637 1.00 98.38 195 ALA A CA 1
ATOM 1547 C C . ALA A 1 195 ? -0.710 -6.304 -27.287 1.00 98.38 195 ALA A C 1
ATOM 1549 O O . ALA A 1 195 ? -0.361 -7.457 -27.023 1.00 98.38 195 ALA A O 1
ATOM 1550 N N . ARG A 1 196 ? 0.121 -5.259 -27.193 1.00 98.44 196 ARG A N 1
ATOM 1551 C CA . ARG A 1 196 ? 1.531 -5.402 -26.830 1.00 98.44 196 ARG A CA 1
ATOM 1552 C C . ARG A 1 196 ? 1.721 -5.928 -25.415 1.00 98.44 196 ARG A C 1
ATOM 1554 O O . ARG A 1 196 ? 2.599 -6.761 -25.197 1.00 98.44 196 ARG A O 1
ATOM 1561 N N . LEU A 1 197 ? 0.908 -5.477 -24.457 1.00 98.69 197 LEU A N 1
ATOM 1562 C CA . LEU A 1 197 ? 0.948 -6.015 -23.095 1.00 98.69 197 LEU A CA 1
ATOM 1563 C C . LEU A 1 197 ? 0.702 -7.530 -23.092 1.00 98.69 197 LEU A C 1
ATOM 1565 O O . LEU A 1 197 ? 1.468 -8.267 -22.473 1.00 98.69 197 LEU A O 1
ATOM 1569 N N . ASN A 1 198 ? -0.326 -7.994 -23.804 1.00 98.44 198 ASN A N 1
ATOM 1570 C CA . ASN A 1 198 ? -0.670 -9.415 -23.850 1.00 98.44 198 ASN A CA 1
ATOM 1571 C C . ASN A 1 198 ? 0.412 -10.250 -24.541 1.00 98.44 198 ASN A C 1
ATOM 1573 O O . ASN A 1 198 ? 0.826 -11.268 -23.991 1.00 98.44 198 ASN A O 1
ATOM 1577 N N . GLU A 1 199 ? 0.967 -9.770 -25.656 1.00 98.38 199 GLU A N 1
ATOM 1578 C CA . GLU A 1 199 ? 2.113 -10.413 -26.311 1.00 98.38 199 GLU A CA 1
ATOM 1579 C C . GLU A 1 199 ? 3.309 -10.557 -25.348 1.00 98.38 199 GLU A C 1
ATOM 1581 O O . GLU A 1 199 ? 3.941 -11.614 -25.272 1.00 98.38 199 GLU A O 1
ATOM 1586 N N . LEU A 1 200 ? 3.623 -9.511 -24.573 1.00 98.31 200 LEU A N 1
ATOM 1587 C CA . LEU A 1 200 ? 4.722 -9.542 -23.605 1.00 98.31 200 LEU A CA 1
ATOM 1588 C C . LEU A 1 200 ? 4.473 -10.549 -22.476 1.00 98.31 200 LEU A C 1
ATOM 1590 O O . LEU A 1 200 ? 5.414 -11.239 -22.074 1.00 98.31 200 LEU A O 1
ATOM 1594 N N . LEU A 1 201 ? 3.236 -10.645 -21.978 1.00 97.62 201 LEU A N 1
ATOM 1595 C CA . LEU A 1 201 ? 2.841 -11.594 -20.932 1.00 97.62 201 LEU A CA 1
ATOM 1596 C C . LEU A 1 201 ? 2.875 -13.045 -21.426 1.00 97.62 201 LEU A C 1
ATOM 1598 O O . LEU A 1 201 ? 3.325 -13.917 -20.683 1.00 97.62 201 LEU A O 1
ATOM 1602 N N . GLU A 1 202 ? 2.470 -13.304 -22.670 1.00 97.06 202 GLU A N 1
ATOM 1603 C CA . GLU A 1 202 ? 2.545 -14.634 -23.290 1.00 97.06 202 GLU A CA 1
ATOM 1604 C C . GLU A 1 202 ? 3.992 -15.134 -23.380 1.00 97.06 202 GLU A C 1
ATOM 1606 O O . GLU A 1 202 ? 4.294 -16.261 -22.982 1.00 97.06 202 GLU A O 1
ATOM 1611 N N . HIS A 1 203 ? 4.910 -14.278 -23.837 1.00 96.81 203 HIS A N 1
ATOM 1612 C CA . HIS A 1 203 ? 6.328 -14.628 -23.951 1.00 96.81 203 HIS A CA 1
ATOM 1613 C C . HIS A 1 203 ? 7.060 -14.621 -22.601 1.00 96.81 203 HIS A C 1
ATOM 1615 O O . HIS A 1 203 ? 8.060 -15.322 -22.434 1.00 96.81 203 HIS A O 1
ATOM 1621 N N . ASN A 1 204 ? 6.577 -13.846 -21.622 1.00 94.31 204 ASN A N 1
ATOM 1622 C CA . ASN A 1 204 ? 7.205 -13.691 -20.310 1.00 94.31 204 ASN A CA 1
ATOM 1623 C C . ASN A 1 204 ? 6.182 -13.831 -19.166 1.00 94.31 204 ASN A C 1
ATOM 1625 O O . ASN A 1 204 ? 5.947 -12.863 -18.442 1.00 94.31 204 ASN A O 1
ATOM 1629 N N . PRO A 1 205 ? 5.630 -15.028 -18.886 1.00 91.62 205 PRO A N 1
ATOM 1630 C CA . PRO A 1 205 ? 4.540 -15.176 -17.910 1.00 91.62 205 PRO A CA 1
ATOM 1631 C C . PRO A 1 205 ? 4.873 -14.699 -16.489 1.00 91.62 205 PRO A C 1
ATOM 1633 O O . PRO A 1 205 ? 3.998 -14.281 -15.738 1.00 91.62 205 PRO A O 1
ATOM 1636 N N . ARG A 1 206 ? 6.156 -14.714 -16.098 1.00 89.75 206 ARG A N 1
ATOM 1637 C CA . ARG A 1 206 ? 6.605 -14.217 -14.781 1.00 89.75 206 ARG A CA 1
ATOM 1638 C C . ARG A 1 206 ? 6.447 -12.706 -14.618 1.00 89.75 206 ARG A C 1
ATOM 1640 O O . ARG A 1 206 ? 6.450 -12.219 -13.489 1.00 89.75 206 ARG A O 1
ATOM 1647 N N . LEU A 1 207 ? 6.314 -11.979 -15.724 1.00 93.81 207 LEU A N 1
ATOM 1648 C CA . LEU A 1 207 ? 6.211 -10.530 -15.741 1.00 93.81 207 LEU A CA 1
ATOM 1649 C C . LEU A 1 207 ? 4.961 -10.029 -15.005 1.00 93.81 207 LEU A C 1
ATOM 1651 O O . LEU A 1 207 ? 5.009 -8.980 -14.367 1.00 93.81 207 LEU A O 1
ATOM 1655 N N . VAL A 1 208 ? 3.885 -10.823 -15.016 1.00 96.12 208 VAL A N 1
ATOM 1656 C CA . VAL A 1 208 ? 2.583 -10.483 -14.423 1.00 96.12 208 VAL A CA 1
ATOM 1657 C C . VAL A 1 208 ? 2.672 -10.055 -12.948 1.00 96.12 208 VAL A C 1
ATOM 1659 O O . VAL A 1 208 ? 1.951 -9.157 -12.519 1.00 96.12 208 VAL A O 1
ATOM 1662 N N . ASN A 1 209 ? 3.604 -10.645 -12.189 1.00 94.25 209 ASN A N 1
ATOM 1663 C CA . ASN A 1 209 ? 3.814 -10.382 -10.761 1.00 94.25 209 ASN A CA 1
ATOM 1664 C C . ASN A 1 209 ? 5.191 -9.784 -10.441 1.00 94.25 209 ASN A C 1
ATOM 1666 O O . ASN A 1 209 ? 5.512 -9.590 -9.266 1.00 94.25 209 ASN A O 1
ATOM 1670 N N . ALA A 1 210 ? 5.997 -9.483 -11.463 1.00 93.19 210 ALA A N 1
ATOM 1671 C CA . ALA A 1 210 ? 7.319 -8.904 -11.285 1.00 93.19 210 ALA A CA 1
ATOM 1672 C C . ALA A 1 210 ? 7.242 -7.518 -10.631 1.00 93.19 210 ALA A C 1
ATOM 1674 O O . ALA A 1 210 ? 6.278 -6.766 -10.796 1.00 93.19 210 ALA A O 1
ATOM 1675 N N . ALA A 1 211 ? 8.285 -7.173 -9.884 1.00 93.00 211 ALA A N 1
ATOM 1676 C CA . ALA A 1 211 ? 8.386 -5.899 -9.200 1.00 93.00 211 ALA A CA 1
ATOM 1677 C C . ALA A 1 211 ? 9.204 -4.892 -9.995 1.00 93.00 211 ALA A C 1
ATOM 1679 O O . ALA A 1 211 ? 10.389 -5.114 -10.215 1.00 93.00 211 ALA A O 1
ATOM 1680 N N . GLY A 1 212 ? 8.619 -3.748 -10.322 1.00 95.88 212 GLY A N 1
ATOM 1681 C CA . GLY A 1 212 ? 9.355 -2.585 -10.798 1.00 95.88 212 GLY A CA 1
ATOM 1682 C C . GLY A 1 212 ? 10.097 -1.858 -9.671 1.00 95.88 212 GLY A C 1
ATOM 1683 O O . GLY A 1 212 ? 9.976 -2.204 -8.492 1.00 95.88 212 GLY A O 1
ATOM 1684 N N . THR A 1 213 ? 10.815 -0.785 -10.005 1.00 94.38 213 THR A N 1
ATOM 1685 C CA . THR A 1 213 ? 11.369 0.171 -9.025 1.00 94.38 213 THR A CA 1
ATOM 1686 C C . THR A 1 213 ? 10.324 0.593 -7.978 1.00 94.38 213 THR A C 1
ATOM 1688 O O . THR A 1 213 ? 9.157 0.833 -8.301 1.00 94.38 213 THR A O 1
ATOM 1691 N N . ASN A 1 214 ? 10.743 0.687 -6.710 1.00 88.56 214 ASN A N 1
ATOM 1692 C CA . ASN A 1 214 ? 9.892 0.852 -5.517 1.00 88.56 214 ASN A CA 1
ATOM 1693 C C . ASN A 1 214 ? 8.939 -0.317 -5.217 1.00 88.56 214 ASN A C 1
ATOM 1695 O O . ASN A 1 214 ? 8.096 -0.191 -4.331 1.00 88.56 214 ASN A O 1
ATOM 1699 N N . GLY A 1 215 ? 9.042 -1.441 -5.924 1.00 91.00 215 GLY A N 1
ATOM 1700 C CA . GLY A 1 215 ? 8.146 -2.584 -5.769 1.00 91.00 215 GLY A CA 1
ATOM 1701 C C . GLY A 1 215 ? 6.793 -2.424 -6.471 1.00 91.00 215 GLY A C 1
ATOM 1702 O O . GLY A 1 215 ? 5.885 -3.206 -6.208 1.00 91.00 215 GLY A O 1
ATOM 1703 N N . ASN A 1 216 ? 6.607 -1.430 -7.340 1.00 94.12 216 ASN A N 1
ATOM 1704 C CA . ASN A 1 216 ? 5.339 -1.279 -8.060 1.00 94.12 216 ASN A CA 1
ATOM 1705 C C . ASN A 1 216 ? 5.103 -2.448 -9.029 1.00 94.12 216 ASN A C 1
ATOM 1707 O O . ASN A 1 216 ? 6.047 -2.985 -9.603 1.00 94.12 216 ASN A O 1
ATOM 1711 N N . ARG A 1 217 ? 3.841 -2.843 -9.208 1.00 96.25 217 ARG A N 1
ATOM 1712 C CA . ARG A 1 217 ? 3.428 -3.952 -10.081 1.00 96.25 217 ARG A CA 1
ATOM 1713 C C . ARG A 1 217 ? 2.720 -3.427 -11.325 1.00 96.25 217 ARG A C 1
ATOM 1715 O O . ARG A 1 217 ? 2.116 -2.354 -11.271 1.00 96.25 217 ARG A O 1
ATOM 1722 N N . LEU A 1 218 ? 2.724 -4.207 -12.408 1.00 98.38 218 LEU A N 1
ATOM 1723 C CA . LEU A 1 218 ? 1.982 -3.875 -13.633 1.00 98.38 218 LEU A CA 1
ATOM 1724 C C . LEU A 1 218 ? 0.497 -3.622 -13.350 1.00 98.38 218 LEU A C 1
ATOM 1726 O O . LEU A 1 218 ? -0.054 -2.632 -13.824 1.00 98.38 218 LEU A O 1
ATOM 1730 N N . LEU A 1 219 ? -0.124 -4.432 -12.484 1.00 98.50 219 LEU A N 1
ATOM 1731 C CA . LEU A 1 219 ? -1.515 -4.224 -12.077 1.00 98.50 219 LEU A CA 1
ATOM 1732 C C . LEU A 1 219 ? -1.725 -2.866 -11.388 1.00 98.50 219 LEU A C 1
ATOM 1734 O O . LEU A 1 219 ? -2.686 -2.165 -11.693 1.00 98.50 219 LEU A O 1
ATOM 1738 N N . THR A 1 220 ? -0.812 -2.447 -10.507 1.00 96.50 220 THR A N 1
ATOM 1739 C CA . THR A 1 220 ? -0.883 -1.128 -9.857 1.00 96.50 220 THR A CA 1
ATOM 1740 C C . THR A 1 220 ? -0.762 0.007 -10.878 1.00 96.50 220 THR A C 1
ATOM 1742 O O . THR A 1 220 ? -1.487 0.998 -10.775 1.00 96.50 220 THR A O 1
ATOM 1745 N N . PHE A 1 221 ? 0.101 -0.132 -11.890 1.00 97.31 221 PHE A N 1
ATOM 1746 C CA . PHE A 1 221 ? 0.202 0.848 -12.975 1.00 97.31 221 PHE A CA 1
ATOM 1747 C C . PHE A 1 221 ? -1.071 0.903 -13.821 1.00 97.31 221 PHE A C 1
ATOM 1749 O O . PHE A 1 221 ? -1.576 1.998 -14.061 1.00 97.31 221 PHE A O 1
ATOM 1756 N N . ALA A 1 222 ? -1.647 -0.244 -14.194 1.00 97.38 222 ALA A N 1
ATOM 1757 C CA . ALA A 1 222 ? -2.906 -0.294 -14.938 1.00 97.38 222 ALA A CA 1
ATOM 1758 C C . ALA A 1 222 ? -4.043 0.414 -14.182 1.00 97.38 222 ALA A C 1
ATOM 1760 O O . ALA A 1 222 ? -4.798 1.181 -14.779 1.00 97.38 222 ALA A O 1
ATOM 1761 N N . VAL A 1 223 ? -4.111 0.255 -12.854 1.00 95.56 223 VAL A N 1
ATOM 1762 C CA . VAL A 1 223 ? -5.054 1.006 -12.006 1.00 95.56 223 VAL A CA 1
ATOM 1763 C C . VAL A 1 223 ? -4.762 2.509 -12.046 1.00 95.56 223 VAL A C 1
ATOM 1765 O O . VAL A 1 223 ? -5.684 3.303 -12.231 1.00 95.56 223 VAL A O 1
ATOM 1768 N N . SER A 1 224 ? -3.494 2.909 -11.897 1.00 93.00 224 SER A N 1
ATOM 1769 C CA . SER A 1 224 ? -3.081 4.320 -11.901 1.00 93.00 224 SER A CA 1
ATOM 1770 C C . SER A 1 224 ? -3.402 5.028 -13.219 1.00 93.00 224 SER A C 1
ATOM 1772 O O . SER A 1 224 ? -3.830 6.179 -13.200 1.00 93.00 224 SER A O 1
ATOM 1774 N N . PHE A 1 225 ? -3.226 4.342 -14.348 1.00 93.69 225 PHE A N 1
ATOM 1775 C CA . PHE A 1 225 ? -3.527 4.856 -15.686 1.00 93.69 225 PHE A CA 1
ATOM 1776 C C . PHE A 1 225 ? -4.973 4.582 -16.132 1.00 93.69 225 PHE A C 1
ATOM 1778 O O . PHE A 1 225 ? -5.327 4.881 -17.267 1.00 93.69 225 PHE A O 1
ATOM 1785 N N . ARG A 1 226 ? -5.826 4.041 -15.245 1.00 93.25 226 ARG A N 1
ATOM 1786 C CA . ARG A 1 226 ? -7.252 3.748 -15.494 1.00 93.25 226 ARG A CA 1
ATOM 1787 C C . ARG A 1 226 ? -7.495 2.780 -16.667 1.00 93.25 226 ARG A C 1
ATOM 1789 O O . ARG A 1 226 ? -8.531 2.846 -17.322 1.00 93.25 226 ARG A O 1
ATOM 1796 N N . ARG A 1 227 ? -6.575 1.840 -16.902 1.00 95.25 227 ARG A N 1
ATOM 1797 C CA . ARG A 1 227 ? -6.634 0.843 -17.986 1.00 95.25 227 ARG A CA 1
ATOM 1798 C C . ARG A 1 227 ? -7.449 -0.387 -17.578 1.00 95.25 227 ARG A C 1
ATOM 1800 O O . ARG A 1 227 ? -6.886 -1.453 -17.343 1.00 95.25 227 ARG A O 1
ATOM 1807 N N . THR A 1 228 ? -8.774 -0.251 -17.462 1.00 95.12 228 THR A N 1
ATOM 1808 C CA . THR A 1 228 ? -9.648 -1.339 -16.968 1.00 95.12 228 THR A CA 1
ATOM 1809 C C . THR A 1 228 ? -9.470 -2.643 -17.756 1.00 95.12 228 THR A C 1
ATOM 1811 O O . THR A 1 228 ? -9.280 -3.687 -17.143 1.00 95.12 228 THR A O 1
ATOM 1814 N N . GLY A 1 229 ? -9.429 -2.594 -19.094 1.00 97.25 229 GLY A N 1
ATOM 1815 C CA . GLY A 1 229 ? -9.240 -3.801 -19.913 1.00 97.25 229 GLY A CA 1
ATOM 1816 C C . GLY A 1 229 ? -7.904 -4.512 -19.660 1.00 97.25 229 GLY A C 1
ATOM 1817 O O . GLY A 1 229 ? -7.852 -5.734 -19.604 1.00 97.25 229 GLY A O 1
ATOM 1818 N N . MET A 1 230 ? -6.828 -3.761 -19.414 1.00 98.44 230 MET A N 1
ATOM 1819 C CA . MET A 1 230 ? -5.534 -4.350 -19.051 1.00 98.44 230 MET A CA 1
ATOM 1820 C C . MET A 1 230 ? -5.510 -4.884 -17.617 1.00 98.44 230 MET A C 1
ATOM 1822 O O . MET A 1 230 ? -4.773 -5.821 -17.330 1.00 98.44 230 MET A O 1
ATOM 1826 N N . MET A 1 231 ? -6.301 -4.311 -16.700 1.00 98.25 231 MET A N 1
ATOM 1827 C CA . MET A 1 231 ? -6.478 -4.904 -15.370 1.00 98.25 231 MET A CA 1
ATOM 1828 C C . MET A 1 231 ? -7.104 -6.293 -15.484 1.00 98.25 231 MET A C 1
ATOM 1830 O O . MET A 1 231 ? -6.645 -7.209 -14.809 1.00 98.25 231 MET A O 1
ATOM 1834 N N . GLU A 1 232 ? -8.124 -6.457 -16.329 1.00 98.38 232 GLU A N 1
ATOM 1835 C CA . GLU A 1 232 ? -8.751 -7.760 -16.580 1.00 98.38 232 GLU A CA 1
ATOM 1836 C C . GLU A 1 232 ? -7.741 -8.763 -17.135 1.00 98.38 232 GLU A C 1
ATOM 1838 O O . GLU A 1 232 ? -7.635 -9.862 -16.595 1.00 98.38 232 GLU A O 1
ATOM 1843 N N . ASP A 1 233 ? -6.953 -8.363 -18.137 1.00 98.38 233 ASP A N 1
ATOM 1844 C CA . ASP A 1 233 ? -5.930 -9.223 -18.742 1.00 98.38 233 ASP A CA 1
ATOM 1845 C C . ASP A 1 233 ? -4.857 -9.642 -17.731 1.00 98.38 233 ASP A C 1
ATOM 1847 O O . ASP A 1 233 ? -4.534 -10.822 -17.615 1.00 98.38 233 ASP A O 1
ATOM 1851 N N . LEU A 1 234 ? -4.338 -8.695 -16.942 1.00 98.69 234 LEU A N 1
ATOM 1852 C CA . LEU A 1 234 ? -3.336 -8.976 -15.913 1.00 98.69 234 LEU A CA 1
ATOM 1853 C C . LEU A 1 234 ? -3.883 -9.925 -14.842 1.00 98.69 234 LEU A C 1
ATOM 1855 O O . LEU A 1 234 ? -3.198 -10.865 -14.443 1.00 98.69 234 LEU A O 1
ATOM 1859 N N . LEU A 1 235 ? -5.118 -9.710 -14.383 1.00 98.31 235 LEU A N 1
ATOM 1860 C CA . LEU A 1 235 ? -5.768 -10.587 -13.406 1.00 98.31 235 LEU A CA 1
ATOM 1861 C C . LEU A 1 235 ? -6.034 -11.982 -13.992 1.00 98.31 235 LEU A C 1
ATOM 1863 O O . LEU A 1 235 ? -5.791 -12.977 -13.310 1.00 98.31 235 LEU A O 1
ATOM 1867 N N . ALA A 1 236 ? -6.462 -12.072 -15.254 1.00 97.12 236 ALA A N 1
ATOM 1868 C CA . ALA A 1 236 ? -6.641 -13.339 -15.964 1.00 97.12 236 ALA A CA 1
ATOM 1869 C C . ALA A 1 236 ? -5.310 -14.088 -16.159 1.00 97.12 236 ALA A C 1
ATOM 1871 O O . ALA A 1 236 ? -5.271 -15.312 -16.042 1.00 97.12 236 ALA A O 1
ATOM 1872 N N . ALA A 1 237 ? -4.212 -13.358 -16.369 1.00 96.50 237 ALA A N 1
ATOM 1873 C CA . ALA A 1 237 ? -2.852 -13.890 -16.432 1.00 96.50 237 ALA A CA 1
ATOM 1874 C C . ALA A 1 237 ? -2.261 -14.254 -15.050 1.00 96.50 237 ALA A C 1
ATOM 1876 O O . ALA A 1 237 ? -1.127 -14.729 -14.970 1.00 96.50 237 ALA A O 1
ATOM 1877 N N . GLY A 1 238 ? -3.007 -14.057 -13.955 1.00 94.62 238 GLY A N 1
ATOM 1878 C CA . GLY A 1 238 ? -2.600 -14.451 -12.604 1.00 94.62 238 GLY A CA 1
ATOM 1879 C C . GLY A 1 238 ? -1.882 -13.367 -11.795 1.00 94.62 238 GLY A C 1
ATOM 1880 O O . GLY A 1 238 ? -1.111 -13.700 -10.889 1.00 94.62 238 GLY A O 1
ATOM 1881 N N . ALA A 1 239 ? -2.109 -12.084 -12.090 1.00 96.62 239 ALA A N 1
ATOM 1882 C CA . ALA A 1 239 ? -1.658 -10.996 -11.222 1.00 96.62 239 ALA A CA 1
ATOM 1883 C C . ALA A 1 239 ? -2.261 -11.145 -9.814 1.00 96.62 239 ALA A C 1
ATOM 1885 O O . ALA A 1 239 ? -3.481 -11.221 -9.671 1.00 96.62 239 ALA A O 1
ATOM 1886 N N . ASP A 1 240 ? -1.426 -11.146 -8.771 1.00 90.94 240 ASP A N 1
ATOM 1887 C CA . ASP A 1 240 ? -1.885 -11.110 -7.378 1.00 90.94 240 ASP A CA 1
ATOM 1888 C C . ASP A 1 240 ? -2.161 -9.648 -6.974 1.00 90.94 240 ASP A C 1
ATOM 1890 O O . ASP A 1 240 ? -1.224 -8.846 -6.867 1.00 90.94 240 ASP A O 1
ATOM 1894 N N . PRO A 1 241 ? -3.433 -9.271 -6.731 1.00 93.75 241 PRO A N 1
ATOM 1895 C CA . PRO A 1 241 ? -3.811 -7.888 -6.456 1.00 93.75 241 PRO A CA 1
ATOM 1896 C C . PRO A 1 241 ? -3.321 -7.340 -5.113 1.00 93.75 241 PRO A C 1
ATOM 1898 O O . PRO A 1 241 ? -3.400 -6.126 -4.892 1.00 93.75 241 PRO A O 1
ATOM 1901 N N . ASP A 1 242 ? -2.803 -8.189 -4.226 1.00 87.25 242 ASP A N 1
ATOM 1902 C CA . ASP A 1 242 ? -2.283 -7.763 -2.926 1.00 87.25 242 ASP A CA 1
ATOM 1903 C C . ASP A 1 242 ? -0.761 -7.734 -2.849 1.00 87.25 242 ASP A C 1
ATOM 1905 O O . ASP A 1 242 ? -0.241 -7.465 -1.766 1.00 87.25 242 ASP A O 1
ATOM 1909 N N . LEU A 1 243 ? -0.035 -7.987 -3.944 1.00 87.56 243 LEU A N 1
ATOM 1910 C CA . LEU A 1 243 ? 1.407 -7.745 -3.949 1.00 87.56 243 LEU A CA 1
ATOM 1911 C C . LEU A 1 243 ? 1.659 -6.250 -3.711 1.00 87.56 243 LEU A C 1
ATOM 1913 O O . LEU A 1 243 ? 1.284 -5.420 -4.548 1.00 87.56 243 LEU A O 1
ATOM 1917 N N . PRO A 1 244 ? 2.264 -5.878 -2.569 1.00 87.50 244 PRO A N 1
ATOM 1918 C CA . PRO A 1 244 ? 2.449 -4.485 -2.237 1.00 87.50 244 PRO A CA 1
ATOM 1919 C C . PRO A 1 244 ? 3.741 -3.953 -2.852 1.00 87.50 244 PRO A C 1
ATOM 1921 O O . PRO A 1 244 ? 4.701 -4.686 -3.107 1.00 87.50 244 PRO A O 1
ATOM 1924 N N . ASN A 1 245 ? 3.805 -2.636 -2.998 1.00 89.06 245 ASN A N 1
ATOM 1925 C CA . ASN A 1 245 ? 5.076 -1.958 -3.201 1.00 89.06 245 ASN A CA 1
ATOM 1926 C C . ASN A 1 245 ? 5.871 -1.850 -1.880 1.00 89.06 245 ASN A C 1
ATOM 1928 O O . ASN A 1 245 ? 5.439 -2.310 -0.819 1.00 89.06 245 ASN A O 1
ATOM 1932 N N . ASN A 1 246 ? 7.027 -1.186 -1.915 1.00 83.75 246 ASN A N 1
ATOM 1933 C CA . ASN A 1 246 ? 7.913 -1.000 -0.758 1.00 83.75 246 ASN A CA 1
ATOM 1934 C C . ASN A 1 246 ? 7.249 -0.276 0.439 1.00 83.75 246 ASN A C 1
ATOM 1936 O O . ASN A 1 246 ? 7.821 -0.231 1.525 1.00 83.75 246 ASN A O 1
ATOM 1940 N N . LYS A 1 247 ? 6.058 0.305 0.276 1.00 82.06 247 LYS A N 1
ATOM 1941 C CA . LYS A 1 247 ? 5.293 0.989 1.329 1.00 82.06 247 LYS A CA 1
ATOM 1942 C C . LYS A 1 247 ? 4.072 0.208 1.815 1.00 82.06 247 LYS A C 1
ATOM 1944 O O . LYS A 1 247 ? 3.311 0.757 2.607 1.00 82.06 247 LYS A O 1
ATOM 1949 N N . GLY A 1 248 ? 3.870 -1.029 1.360 1.00 84.75 248 GLY A N 1
ATOM 1950 C CA . GLY A 1 248 ? 2.645 -1.790 1.638 1.00 84.75 248 GLY A CA 1
ATOM 1951 C C . GLY A 1 248 ? 1.495 -1.470 0.672 1.00 84.75 248 GLY A C 1
ATOM 1952 O O . GLY A 1 248 ? 0.417 -2.044 0.781 1.00 84.75 248 GLY A O 1
ATOM 1953 N N . TRP A 1 249 ? 1.700 -0.558 -0.285 1.00 90.94 249 TRP A N 1
ATOM 1954 C CA . TRP A 1 249 ? 0.640 -0.063 -1.163 1.00 90.94 249 TRP A CA 1
ATOM 1955 C C . TRP A 1 249 ? 0.288 -1.087 -2.242 1.00 90.94 249 TRP A C 1
ATOM 1957 O O . TRP A 1 249 ? 1.142 -1.465 -3.046 1.00 90.94 249 TRP A O 1
ATOM 1967 N N . THR A 1 250 ? -0.971 -1.517 -2.265 1.00 94.19 250 THR A N 1
ATOM 1968 C CA . THR A 1 250 ? -1.501 -2.531 -3.196 1.00 94.19 250 THR A CA 1
ATOM 1969 C C . THR A 1 250 ? -2.323 -1.900 -4.322 1.00 94.19 250 THR A C 1
ATOM 1971 O O . THR A 1 250 ? -2.620 -0.701 -4.300 1.00 94.19 250 THR A O 1
ATOM 1974 N N . ALA A 1 251 ? -2.761 -2.710 -5.291 1.00 95.94 251 ALA A N 1
ATOM 1975 C CA . ALA A 1 251 ? -3.655 -2.255 -6.357 1.00 95.94 251 ALA A CA 1
ATOM 1976 C C . ALA A 1 251 ? -4.961 -1.646 -5.806 1.00 95.94 251 ALA A C 1
ATOM 1978 O O . ALA A 1 251 ? -5.459 -0.652 -6.336 1.00 95.94 251 ALA A O 1
ATOM 1979 N N . LEU A 1 252 ? -5.486 -2.186 -4.698 1.00 94.31 252 LEU A N 1
ATOM 1980 C CA . LEU A 1 252 ? -6.708 -1.676 -4.071 1.00 94.31 252 LEU A CA 1
ATOM 1981 C C . LEU A 1 252 ? -6.501 -0.307 -3.399 1.00 94.31 252 LEU A C 1
ATOM 1983 O O . LEU A 1 252 ? -7.390 0.541 -3.468 1.00 94.31 252 LEU A O 1
ATOM 1987 N N . HIS A 1 253 ? -5.320 -0.051 -2.823 1.00 93.75 253 HIS A N 1
ATOM 1988 C CA . HIS A 1 253 ? -4.958 1.289 -2.347 1.00 93.75 253 HIS A CA 1
ATOM 1989 C C . HIS A 1 253 ? -4.868 2.284 -3.505 1.00 93.75 253 HIS A C 1
ATOM 1991 O O . HIS A 1 253 ? -5.391 3.392 -3.403 1.00 93.75 253 HIS A O 1
ATOM 1997 N N . GLN A 1 254 ? -4.264 1.879 -4.627 1.00 94.44 254 GLN A N 1
ATOM 1998 C CA . GLN A 1 254 ? -4.178 2.731 -5.812 1.00 94.44 254 GLN A CA 1
ATOM 1999 C C . GLN A 1 254 ? -5.566 3.086 -6.356 1.00 94.44 254 GLN A C 1
ATOM 2001 O O . GLN A 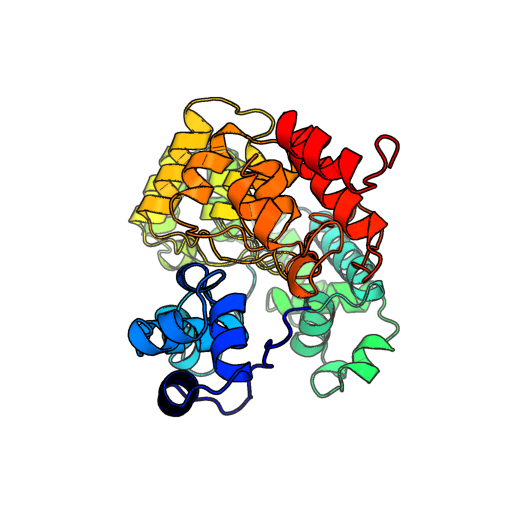1 254 ? -5.801 4.240 -6.702 1.00 94.44 254 GLN A O 1
ATOM 2006 N N . ALA A 1 255 ? -6.502 2.132 -6.377 1.00 93.56 255 ALA A N 1
ATOM 2007 C CA . ALA A 1 255 ? -7.882 2.387 -6.790 1.00 93.56 255 ALA A CA 1
ATOM 2008 C C . ALA A 1 255 ? -8.594 3.359 -5.835 1.00 93.56 255 ALA A C 1
ATOM 2010 O O . ALA A 1 255 ? -9.311 4.249 -6.286 1.00 93.56 255 ALA A O 1
ATOM 2011 N N . ALA A 1 256 ? -8.358 3.226 -4.526 1.00 91.88 256 ALA A N 1
ATOM 2012 C CA . ALA A 1 256 ? -8.880 4.143 -3.517 1.00 91.88 256 ALA A CA 1
ATOM 2013 C C . ALA A 1 256 ? -8.287 5.559 -3.616 1.00 91.88 256 ALA A C 1
ATOM 2015 O O . ALA A 1 256 ? -8.977 6.527 -3.304 1.00 91.88 256 ALA A O 1
ATOM 2016 N N . TYR A 1 257 ? -7.031 5.688 -4.051 1.00 90.31 257 TYR A N 1
ATOM 2017 C CA . TYR A 1 257 ? -6.321 6.961 -4.208 1.00 90.31 257 TYR A CA 1
ATOM 2018 C C . TYR A 1 257 ? -6.607 7.680 -5.529 1.00 90.31 257 TYR A C 1
ATOM 2020 O O . TYR A 1 257 ? -6.742 8.894 -5.536 1.00 90.31 257 TYR A O 1
ATOM 2028 N N . ALA A 1 258 ? -6.727 6.969 -6.648 1.00 83.31 258 ALA A N 1
ATOM 2029 C CA . ALA A 1 258 ? -6.882 7.586 -7.970 1.00 83.31 258 ALA A CA 1
ATOM 2030 C C . ALA A 1 258 ? -8.281 8.194 -8.233 1.00 83.31 258 ALA A C 1
ATOM 2032 O O . ALA A 1 258 ? -8.541 8.682 -9.333 1.00 83.31 258 ALA A O 1
ATOM 2033 N N . GLY A 1 259 ? -9.191 8.137 -7.253 1.00 64.94 259 GLY A N 1
ATOM 2034 C CA . GLY A 1 259 ? -10.594 8.549 -7.374 1.00 64.94 259 GLY A CA 1
ATOM 2035 C C . GLY A 1 259 ? -10.852 10.058 -7.493 1.00 64.94 259 GLY A C 1
ATOM 2036 O O . GLY A 1 259 ? -12.012 10.438 -7.627 1.00 64.94 259 GLY A O 1
ATOM 2037 N N . SER A 1 260 ? -9.820 10.909 -7.465 1.00 55.12 260 SER A N 1
ATOM 2038 C CA . SER A 1 260 ? -9.976 12.371 -7.409 1.00 55.12 260 SER A CA 1
ATOM 2039 C C . SER A 1 260 ? -10.542 12.976 -8.694 1.00 55.12 260 SER A C 1
ATOM 2041 O O . SER A 1 260 ? -11.353 13.894 -8.621 1.00 55.12 260 SER A O 1
ATOM 2043 N N . ASP A 1 261 ? -10.194 12.419 -9.860 1.00 53.06 261 ASP A N 1
ATOM 2044 C CA . ASP A 1 261 ? -10.684 12.910 -11.163 1.00 53.06 261 ASP A CA 1
ATOM 2045 C C . ASP A 1 261 ? -11.678 11.933 -11.806 1.00 53.06 261 ASP A C 1
ATOM 2047 O O . ASP A 1 261 ? -11.938 11.992 -13.008 1.00 53.06 261 ASP A O 1
ATOM 2051 N N . ASP A 1 262 ? -12.188 10.984 -11.017 1.00 51.19 262 ASP A N 1
ATOM 2052 C CA . ASP A 1 262 ? -13.063 9.913 -11.479 1.00 51.19 262 ASP A CA 1
ATOM 2053 C C . ASP A 1 262 ? -14.104 9.548 -10.415 1.00 51.19 262 ASP A C 1
ATOM 2055 O O . ASP A 1 262 ? -14.197 8.412 -9.952 1.00 51.19 262 ASP A O 1
ATOM 2059 N N . MET A 1 263 ? -14.952 10.511 -10.051 1.00 60.78 263 MET A N 1
ATOM 2060 C CA . MET A 1 263 ? -16.220 10.232 -9.363 1.00 60.78 263 MET A CA 1
ATOM 2061 C C . MET A 1 263 ? -17.248 9.597 -10.331 1.00 60.78 263 MET A C 1
ATOM 2063 O O . MET A 1 263 ? -18.436 9.906 -10.264 1.00 60.78 263 MET A O 1
ATOM 2067 N N . SER A 1 264 ? -16.799 8.749 -11.269 1.00 65.75 264 SER A N 1
ATOM 2068 C CA . SER A 1 264 ? -17.615 8.101 -12.301 1.00 65.75 264 SER A CA 1
ATOM 2069 C C . SER A 1 264 ? -17.740 6.588 -12.070 1.00 65.75 264 SER A C 1
ATOM 2071 O O . SER A 1 264 ? -17.127 6.002 -11.173 1.00 65.75 264 SER A O 1
ATOM 2073 N N . ALA A 1 265 ? -18.546 5.933 -12.910 1.00 76.56 265 ALA A N 1
ATOM 2074 C CA . ALA A 1 265 ? -18.717 4.483 -12.924 1.00 76.56 265 ALA A CA 1
ATOM 2075 C C . ALA A 1 265 ? -17.390 3.709 -13.080 1.00 76.56 265 ALA A C 1
ATOM 2077 O O . ALA A 1 265 ? -17.264 2.618 -12.524 1.00 76.56 265 ALA A O 1
ATOM 2078 N N . GLY A 1 266 ? -16.386 4.283 -13.755 1.00 85.75 266 GLY A N 1
ATOM 2079 C CA . GLY A 1 266 ? -15.106 3.615 -14.010 1.00 85.75 266 GLY A CA 1
ATOM 2080 C C . GLY A 1 266 ? -14.302 3.323 -12.739 1.00 85.75 266 GLY A C 1
ATOM 2081 O O . GLY A 1 266 ? -13.711 2.250 -12.607 1.00 85.75 266 GLY A O 1
ATOM 2082 N N . ALA A 1 267 ? -14.306 4.227 -11.755 1.00 88.12 267 ALA A N 1
ATOM 2083 C CA . ALA A 1 267 ? -13.617 3.987 -10.486 1.00 88.12 267 ALA A CA 1
ATOM 2084 C C . ALA A 1 267 ? -14.266 2.848 -9.681 1.00 88.12 267 ALA A C 1
ATOM 2086 O O . ALA A 1 267 ? -13.562 2.006 -9.119 1.00 88.12 267 ALA A O 1
ATOM 2087 N N . LEU A 1 268 ? -15.602 2.783 -9.669 1.00 89.62 268 LEU A N 1
ATOM 2088 C CA . LEU A 1 268 ? -16.348 1.699 -9.024 1.00 89.62 268 LEU A CA 1
ATOM 2089 C C . LEU A 1 268 ? -16.125 0.358 -9.725 1.00 89.62 268 LEU A C 1
ATOM 2091 O O . LEU A 1 268 ? -15.986 -0.661 -9.051 1.00 89.62 268 LEU A O 1
ATOM 2095 N N . GLU A 1 269 ? -16.059 0.356 -11.053 1.00 91.25 269 GLU A N 1
ATOM 2096 C CA . GLU A 1 269 ? -15.770 -0.836 -11.845 1.00 91.25 269 GLU A CA 1
ATOM 2097 C C . GLU A 1 269 ? -14.380 -1.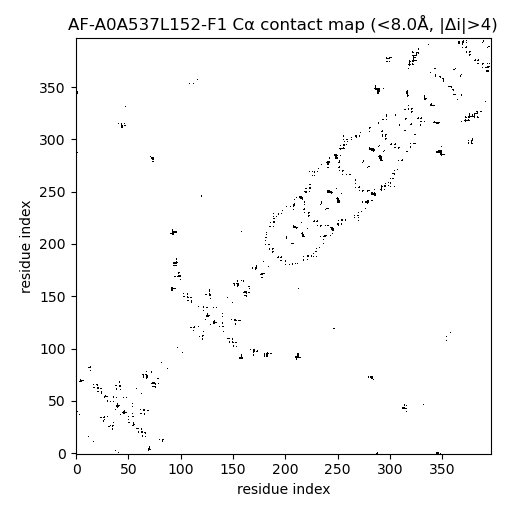398 -11.531 1.00 91.25 269 GLU A C 1
ATOM 2099 O O . GLU A 1 269 ? -14.270 -2.573 -11.175 1.00 91.25 269 GLU A O 1
ATOM 2104 N N . ARG A 1 270 ? -13.334 -0.560 -11.568 1.00 92.62 270 ARG A N 1
ATOM 2105 C CA . ARG A 1 270 ? -11.956 -0.972 -11.241 1.00 92.62 270 ARG A CA 1
ATOM 2106 C C . ARG A 1 270 ? -11.840 -1.481 -9.806 1.00 92.62 270 ARG A C 1
ATOM 2108 O O . ARG A 1 270 ? -11.206 -2.507 -9.562 1.00 92.62 270 ARG A O 1
ATOM 2115 N N . LEU A 1 271 ? -12.490 -0.803 -8.859 1.00 92.94 271 LEU A N 1
ATOM 2116 C CA . LEU A 1 271 ? -12.558 -1.243 -7.467 1.00 92.94 271 LEU A CA 1
ATOM 2117 C C . LEU A 1 271 ? -13.242 -2.614 -7.344 1.00 92.94 271 LEU A C 1
ATOM 2119 O O . LEU A 1 271 ? -12.724 -3.515 -6.684 1.00 92.94 271 LEU A O 1
ATOM 2123 N N . ALA A 1 272 ? -14.398 -2.784 -7.988 1.00 91.88 272 ALA A N 1
ATOM 2124 C CA . ALA A 1 272 ? -15.154 -4.029 -7.957 1.00 91.88 272 ALA A CA 1
ATOM 2125 C C . ALA A 1 272 ? -14.392 -5.178 -8.629 1.00 91.88 272 ALA A C 1
ATOM 2127 O O . ALA A 1 272 ? -14.451 -6.302 -8.138 1.00 91.88 272 ALA A O 1
ATOM 2128 N N . LEU A 1 273 ? -13.659 -4.905 -9.711 1.00 95.25 273 LEU A N 1
ATOM 2129 C CA . LEU A 1 273 ? -12.806 -5.880 -10.385 1.00 95.25 273 LEU A CA 1
ATOM 2130 C C . LEU A 1 273 ? -11.727 -6.422 -9.438 1.00 95.25 273 LEU A C 1
ATOM 2132 O O . LEU A 1 273 ? -11.617 -7.636 -9.277 1.00 95.25 273 LEU A O 1
ATOM 2136 N N . LEU A 1 274 ? -11.004 -5.539 -8.743 1.00 95.50 274 LEU A N 1
ATOM 2137 C CA . LEU A 1 274 ? -9.984 -5.939 -7.767 1.00 95.50 274 LEU A CA 1
ATOM 2138 C C . LEU A 1 274 ? -10.582 -6.742 -6.603 1.00 95.50 274 LEU A C 1
ATOM 2140 O O . LEU A 1 274 ? -10.043 -7.782 -6.231 1.00 95.50 274 LEU A O 1
ATOM 2144 N N . LEU A 1 275 ? -11.719 -6.303 -6.052 1.00 90.44 275 LEU A N 1
ATOM 2145 C CA . LEU A 1 275 ? -12.401 -7.023 -4.970 1.00 90.44 275 LEU A CA 1
ATOM 2146 C C . LEU A 1 275 ? -12.880 -8.415 -5.414 1.00 90.44 275 LEU A C 1
ATOM 2148 O O . LEU A 1 275 ? -12.722 -9.378 -4.666 1.00 90.44 275 LEU A O 1
ATOM 2152 N N . ARG A 1 276 ? -13.424 -8.548 -6.634 1.00 90.31 276 ARG A N 1
ATOM 2153 C CA . ARG A 1 276 ? -13.804 -9.854 -7.208 1.00 90.31 276 ARG A CA 1
ATOM 2154 C C . ARG A 1 276 ? -12.597 -10.765 -7.416 1.00 90.31 276 ARG A C 1
ATOM 2156 O O . ARG A 1 276 ? -12.722 -11.967 -7.214 1.00 90.31 276 ARG A O 1
ATOM 2163 N N . ALA A 1 277 ? -11.445 -10.197 -7.763 1.00 90.38 277 ALA A N 1
ATOM 2164 C CA . ALA A 1 277 ? -10.183 -10.922 -7.872 1.00 90.38 277 ALA A CA 1
ATOM 2165 C C . ALA A 1 277 ? -9.536 -11.259 -6.513 1.00 90.38 277 ALA A C 1
ATOM 2167 O O . ALA A 1 277 ? -8.439 -11.808 -6.472 1.00 90.38 277 ALA A O 1
ATOM 2168 N N . GLY A 1 278 ? -10.201 -10.954 -5.393 1.00 85.25 278 GLY A N 1
ATOM 2169 C CA . GLY A 1 278 ? -9.741 -11.324 -4.056 1.00 85.25 278 GLY A CA 1
ATOM 2170 C C . GLY A 1 278 ? -8.773 -10.333 -3.412 1.00 85.25 278 GLY A C 1
ATOM 2171 O O . GLY A 1 278 ? -8.141 -10.692 -2.420 1.00 85.25 278 GLY A O 1
ATOM 2172 N N . ALA A 1 279 ? -8.667 -9.103 -3.930 1.00 89.00 279 ALA A N 1
ATOM 2173 C CA . ALA A 1 279 ? -7.889 -8.047 -3.287 1.00 89.00 279 ALA A CA 1
ATOM 2174 C C . ALA A 1 279 ? -8.375 -7.804 -1.851 1.00 89.00 279 ALA A C 1
ATOM 2176 O O . ALA A 1 279 ? -9.573 -7.637 -1.595 1.00 89.00 279 ALA A O 1
ATOM 2177 N N . SER A 1 280 ? -7.440 -7.750 -0.911 1.00 83.31 280 SER A N 1
ATOM 2178 C CA . SER A 1 280 ? -7.719 -7.568 0.502 1.00 83.31 280 SER A CA 1
ATOM 2179 C C . SER A 1 280 ? -8.041 -6.104 0.820 1.00 83.31 280 SER A C 1
ATOM 2181 O O . SER A 1 280 ? -7.172 -5.236 0.696 1.00 83.31 280 SER A O 1
ATOM 2183 N N . PRO A 1 281 ? -9.241 -5.805 1.351 1.00 84.06 281 PRO A N 1
ATOM 2184 C CA . PRO A 1 281 ? -9.588 -4.468 1.839 1.00 84.06 281 PRO A CA 1
ATOM 2185 C C . PRO A 1 281 ? -8.904 -4.127 3.172 1.00 84.06 281 PRO A C 1
ATOM 2187 O O . PRO A 1 281 ? -9.106 -3.040 3.708 1.00 84.06 281 PRO A O 1
ATOM 2190 N N . TYR A 1 282 ? -8.106 -5.052 3.710 1.00 79.38 282 TYR A N 1
ATOM 2191 C CA . TYR A 1 282 ? -7.420 -4.942 4.995 1.00 79.38 282 TYR A CA 1
ATOM 2192 C C . TYR A 1 282 ? -5.911 -4.767 4.867 1.00 79.38 282 TYR A C 1
ATOM 2194 O O . TYR A 1 282 ? -5.233 -4.676 5.889 1.00 79.38 282 TYR A O 1
ATOM 2202 N N . ALA A 1 283 ? -5.369 -4.782 3.646 1.00 80.06 283 ALA A N 1
ATOM 2203 C CA . ALA A 1 283 ? -3.960 -4.478 3.441 1.00 80.06 283 ALA A CA 1
ATOM 2204 C C . ALA A 1 283 ? -3.643 -3.100 4.041 1.00 80.06 283 ALA A C 1
ATOM 2206 O O . ALA A 1 283 ? -4.485 -2.208 4.005 1.00 80.06 283 ALA A O 1
ATOM 2207 N N . GLU A 1 284 ? -2.453 -2.944 4.613 1.00 82.62 284 GLU A N 1
ATOM 2208 C CA . GLU A 1 284 ? -2.023 -1.691 5.233 1.00 82.62 284 GLU A CA 1
ATOM 2209 C C . GLU A 1 284 ? -0.798 -1.154 4.512 1.00 82.62 284 GLU A C 1
ATOM 2211 O O . GLU A 1 284 ? 0.154 -1.886 4.235 1.00 82.62 284 GLU A O 1
ATOM 2216 N N . ALA A 1 285 ? -0.827 0.143 4.240 1.00 84.38 285 ALA A N 1
ATOM 2217 C CA . ALA A 1 285 ? 0.258 0.877 3.630 1.00 84.38 285 ALA A CA 1
ATOM 2218 C C . ALA A 1 285 ? 0.549 2.149 4.426 1.00 84.38 285 ALA A C 1
ATOM 2220 O O . ALA A 1 285 ? -0.348 2.747 5.011 1.00 84.38 285 ALA A O 1
ATOM 2221 N N . TYR A 1 286 ? 1.805 2.595 4.424 1.00 81.31 286 TYR A N 1
ATOM 2222 C CA . TYR A 1 286 ? 2.235 3.789 5.172 1.00 81.31 286 TYR A CA 1
ATOM 2223 C C . TYR A 1 286 ? 1.914 3.743 6.679 1.00 81.31 286 TYR A C 1
ATOM 2225 O O . TYR A 1 286 ? 1.632 4.767 7.297 1.00 81.31 286 TYR A O 1
ATOM 2233 N N . GLY A 1 287 ? 2.015 2.554 7.276 1.00 78.44 287 GLY A N 1
ATOM 2234 C CA . GLY A 1 287 ? 1.842 2.344 8.712 1.00 78.44 287 GLY A CA 1
ATOM 2235 C C . GLY A 1 287 ? 0.471 1.798 9.099 1.00 78.44 287 GLY A C 1
ATOM 2236 O O . GLY A 1 287 ? -0.410 1.579 8.264 1.00 78.44 287 GLY A O 1
ATOM 2237 N N . ASP A 1 288 ? 0.322 1.559 10.398 1.00 78.62 288 ASP A N 1
ATOM 2238 C CA . ASP A 1 288 ? -0.889 1.000 10.992 1.00 78.62 288 ASP A CA 1
ATOM 2239 C C . ASP A 1 288 ? -2.145 1.827 10.650 1.00 78.62 288 ASP A C 1
ATOM 2241 O O . ASP A 1 288 ? -2.192 3.055 10.811 1.00 78.62 288 ASP A O 1
ATOM 2245 N N . GLY A 1 289 ? -3.189 1.134 10.190 1.00 81.88 289 GLY A N 1
ATOM 2246 C CA . GLY A 1 289 ? -4.474 1.729 9.830 1.00 81.88 289 GLY A CA 1
ATOM 2247 C C . GLY A 1 289 ? -4.555 2.371 8.448 1.00 81.88 289 GLY A C 1
ATOM 2248 O O . GLY A 1 289 ? -5.611 2.904 8.102 1.00 81.88 289 GLY A O 1
ATOM 2249 N N . GLY A 1 290 ? -3.490 2.328 7.647 1.00 87.75 290 GLY A N 1
ATOM 2250 C CA . GLY A 1 290 ? -3.499 2.817 6.268 1.00 87.75 290 GLY A CA 1
ATOM 2251 C C . GLY A 1 290 ? -4.128 1.846 5.295 1.00 87.75 290 GLY A C 1
ATOM 2252 O O . GLY A 1 290 ? -3.440 1.344 4.421 1.00 87.75 290 GLY A O 1
ATOM 2253 N N . THR A 1 291 ? -5.416 1.560 5.469 1.00 89.50 291 THR A N 1
ATOM 2254 C CA . THR A 1 291 ? -6.173 0.656 4.595 1.00 89.50 291 THR A CA 1
ATOM 2255 C C . THR A 1 291 ? -6.664 1.364 3.332 1.00 89.50 291 THR A C 1
ATOM 2257 O O . THR A 1 291 ? -6.773 2.595 3.326 1.00 89.50 291 THR A O 1
ATOM 2260 N N . PRO A 1 292 ? -7.083 0.635 2.278 1.00 91.19 292 PRO A N 1
ATOM 2261 C CA . PRO A 1 292 ? -7.727 1.248 1.118 1.00 91.19 292 PRO A CA 1
ATOM 2262 C C . PRO A 1 292 ? -8.941 2.113 1.492 1.00 91.19 292 PRO A C 1
ATOM 2264 O O . PRO A 1 292 ? -9.143 3.178 0.915 1.00 91.19 292 PRO A O 1
ATOM 2267 N N . LEU A 1 293 ? -9.727 1.713 2.502 1.00 91.50 293 LEU A N 1
ATOM 2268 C CA . LEU A 1 293 ? -10.835 2.530 3.008 1.00 91.50 293 LEU A CA 1
ATOM 2269 C C . LEU A 1 293 ? -10.341 3.832 3.654 1.00 91.50 293 LEU A C 1
ATOM 2271 O O . LEU A 1 293 ? -10.907 4.892 3.388 1.00 91.50 293 LEU A O 1
ATOM 2275 N N . ALA A 1 294 ? -9.289 3.769 4.476 1.00 91.25 294 ALA A N 1
ATOM 2276 C CA . ALA A 1 294 ? -8.702 4.960 5.083 1.00 91.25 294 ALA A CA 1
ATOM 2277 C C . ALA A 1 294 ? -8.160 5.922 4.015 1.00 91.25 294 ALA A C 1
ATOM 2279 O O . ALA A 1 294 ? -8.416 7.119 4.102 1.00 91.25 294 ALA A O 1
ATOM 2280 N N . VAL A 1 295 ? -7.506 5.402 2.969 1.00 91.50 295 VAL A N 1
ATOM 2281 C CA . VAL A 1 295 ? -7.053 6.191 1.810 1.00 91.50 295 VAL A CA 1
ATOM 2282 C C . VAL A 1 295 ? -8.231 6.887 1.124 1.00 91.50 295 VAL A C 1
ATOM 2284 O O . VAL A 1 295 ? -8.180 8.098 0.923 1.00 91.50 295 VAL A O 1
ATOM 2287 N N . ALA A 1 296 ? -9.302 6.158 0.794 1.00 91.38 296 ALA A N 1
ATOM 2288 C CA . ALA A 1 296 ? -10.467 6.739 0.122 1.00 91.38 296 ALA A CA 1
ATOM 2289 C C . ALA A 1 296 ? -11.104 7.867 0.950 1.00 91.38 296 ALA A C 1
ATOM 2291 O O . ALA A 1 296 ? -11.423 8.924 0.409 1.00 91.38 296 ALA A O 1
ATOM 2292 N N . LEU A 1 297 ? -11.262 7.669 2.263 1.00 91.69 297 LEU A N 1
ATOM 2293 C CA . LEU A 1 297 ? -11.821 8.683 3.164 1.00 91.69 297 LEU A CA 1
ATOM 2294 C C . LEU A 1 297 ? -10.879 9.879 3.345 1.00 91.69 297 LEU A C 1
ATOM 2296 O O . LEU A 1 297 ? -11.341 11.018 3.348 1.00 91.69 297 LEU A O 1
ATOM 2300 N N . PHE A 1 298 ? -9.568 9.637 3.432 1.00 90.75 298 PHE A N 1
ATOM 2301 C CA . PHE A 1 298 ? -8.564 10.694 3.535 1.00 90.75 298 PHE A CA 1
ATOM 2302 C C . PHE A 1 298 ? -8.619 11.646 2.338 1.00 90.75 298 PHE A C 1
ATOM 2304 O O . PHE A 1 298 ? -8.457 12.846 2.528 1.00 90.75 298 PHE A O 1
ATOM 2311 N N . TRP A 1 299 ? -8.882 11.145 1.130 1.00 88.88 299 TRP A N 1
ATOM 2312 C CA . TRP A 1 299 ? -9.021 11.973 -0.075 1.00 88.88 299 TRP A CA 1
ATOM 2313 C C . TRP A 1 299 ? -10.472 12.391 -0.377 1.00 88.88 299 TRP A C 1
ATOM 2315 O O . TRP A 1 299 ? -10.731 13.035 -1.387 1.00 88.88 299 TRP A O 1
ATOM 2325 N N . GLY A 1 300 ? -11.435 12.057 0.490 1.00 89.75 300 GLY A N 1
ATOM 2326 C CA . GLY A 1 300 ? -12.844 12.430 0.311 1.00 89.75 300 GLY A CA 1
ATOM 2327 C C . GLY A 1 300 ? -13.580 11.660 -0.796 1.00 89.75 300 GLY A C 1
ATOM 2328 O O . GLY A 1 300 ? -14.665 12.066 -1.219 1.00 89.75 300 GLY A O 1
ATOM 2329 N N . HIS A 1 301 ? -13.047 10.523 -1.257 1.00 89.56 301 HIS A N 1
ATOM 2330 C CA . HIS A 1 301 ? -13.623 9.678 -2.314 1.00 89.56 301 HIS A CA 1
ATOM 2331 C C . HIS A 1 301 ? -14.825 8.862 -1.806 1.00 89.56 301 HIS A C 1
ATOM 2333 O O . HIS A 1 301 ? -14.818 7.627 -1.755 1.00 89.56 301 HIS A O 1
ATOM 2339 N N . ARG A 1 302 ? -15.896 9.564 -1.419 1.00 85.94 302 ARG A N 1
ATOM 2340 C CA . ARG A 1 302 ? -17.062 9.007 -0.709 1.00 85.94 302 ARG A CA 1
ATOM 2341 C C . ARG A 1 302 ? -17.735 7.828 -1.417 1.00 85.94 302 ARG A C 1
ATOM 2343 O O . ARG A 1 302 ? -18.262 6.946 -0.745 1.00 85.94 302 ARG A O 1
ATOM 2350 N N . LEU A 1 303 ? -17.729 7.809 -2.754 1.00 86.25 303 LEU A N 1
ATOM 2351 C CA . LEU A 1 303 ? -18.385 6.761 -3.544 1.00 86.25 303 LEU A CA 1
ATOM 2352 C C . LEU A 1 303 ? -17.700 5.403 -3.358 1.00 86.25 303 LEU A C 1
ATOM 2354 O O . LEU A 1 303 ? -18.369 4.373 -3.373 1.00 86.25 303 LEU A O 1
ATOM 2358 N N . LEU A 1 304 ? -16.386 5.401 -3.117 1.00 88.56 304 LEU A N 1
ATOM 2359 C CA . LEU A 1 304 ? -15.599 4.185 -2.909 1.00 88.56 304 LEU A CA 1
ATOM 2360 C C . LEU A 1 304 ? -15.721 3.660 -1.470 1.00 88.56 304 LEU A C 1
ATOM 2362 O O . LEU A 1 304 ? -15.576 2.461 -1.237 1.00 88.56 304 LEU A O 1
ATOM 2366 N N . ALA A 1 305 ? -16.046 4.531 -0.508 1.00 87.38 305 ALA A N 1
ATOM 2367 C CA . ALA A 1 305 ? -16.131 4.176 0.909 1.00 87.38 305 ALA A CA 1
ATOM 2368 C C . ALA A 1 305 ? -17.217 3.128 1.204 1.00 87.38 305 ALA A C 1
ATOM 2370 O O . ALA A 1 305 ? -17.022 2.248 2.039 1.00 87.38 305 ALA A O 1
ATOM 2371 N N . GLY A 1 306 ? -18.356 3.176 0.506 1.00 83.12 306 GLY A N 1
ATOM 2372 C CA . GLY A 1 306 ? -19.423 2.180 0.652 1.00 83.12 306 GLY A CA 1
ATOM 2373 C C . GLY A 1 306 ? -18.957 0.768 0.266 1.00 83.12 306 GLY A C 1
ATOM 2374 O O . GLY A 1 306 ? -18.949 -0.122 1.116 1.00 83.12 306 GLY A O 1
ATOM 2375 N N . PRO A 1 307 ? -18.523 0.539 -0.985 1.00 84.44 307 PRO A N 1
ATOM 2376 C CA . PRO A 1 307 ? -17.993 -0.755 -1.406 1.00 84.44 307 PRO A CA 1
ATOM 2377 C C . PRO A 1 307 ? -16.780 -1.226 -0.595 1.00 84.44 307 PRO A C 1
ATOM 2379 O O . PRO A 1 307 ? -16.691 -2.414 -0.310 1.00 84.44 307 PRO A O 1
ATOM 2382 N N . LEU A 1 308 ? -15.884 -0.322 -0.183 1.00 86.31 308 LEU A N 1
ATOM 2383 C CA . LEU A 1 308 ? -14.729 -0.659 0.659 1.00 86.31 308 LEU A CA 1
ATOM 2384 C C . LEU A 1 308 ? -15.104 -0.970 2.114 1.00 86.31 308 LEU A C 1
ATOM 2386 O O . LEU A 1 308 ? -14.394 -1.728 2.767 1.00 86.31 308 LEU A O 1
ATOM 2390 N N . SER A 1 309 ? -16.209 -0.422 2.630 1.00 81.12 309 SER A N 1
ATOM 2391 C CA . SER A 1 309 ? -16.682 -0.709 3.991 1.00 81.12 309 SER A CA 1
ATOM 2392 C C . SER A 1 309 ? -17.527 -1.977 4.085 1.00 81.12 309 SER A C 1
ATOM 2394 O O . SER A 1 309 ? -17.517 -2.616 5.127 1.00 81.12 309 SER A O 1
ATOM 2396 N N . ARG A 1 310 ? -18.212 -2.413 3.016 1.00 70.62 310 ARG A N 1
ATOM 2397 C CA . ARG A 1 310 ? -19.035 -3.645 3.036 1.00 70.62 310 ARG A CA 1
ATOM 2398 C C . ARG A 1 310 ? -18.275 -4.910 3.472 1.00 70.62 310 ARG A C 1
ATOM 2400 O O . ARG A 1 310 ? -18.837 -5.674 4.253 1.00 70.62 310 ARG A O 1
ATOM 2407 N N . PRO A 1 311 ? -17.032 -5.158 3.017 1.00 57.81 311 PRO A N 1
ATOM 2408 C CA . PRO A 1 311 ? -16.233 -6.273 3.509 1.00 57.81 311 PRO A CA 1
ATOM 2409 C C . PRO A 1 311 ? -15.732 -6.063 4.940 1.00 57.81 311 PRO A C 1
ATOM 2411 O O . PRO A 1 311 ? -15.440 -7.045 5.615 1.00 57.81 311 PRO A O 1
ATOM 2414 N N . VAL A 1 312 ? -15.600 -4.805 5.377 1.00 57.56 312 VAL A N 1
ATOM 2415 C CA . VAL A 1 312 ? -14.986 -4.366 6.636 1.00 57.56 312 VAL A CA 1
ATOM 2416 C C . VAL A 1 312 ? -16.083 -4.237 7.697 1.00 57.56 312 VAL A C 1
ATOM 2418 O O . VAL A 1 312 ? -16.728 -3.205 7.833 1.00 57.56 312 VAL A O 1
ATOM 2421 N N . ALA A 1 313 ? -16.305 -5.298 8.475 1.00 48.31 313 ALA A N 1
ATOM 2422 C CA . ALA A 1 313 ? -17.401 -5.389 9.453 1.00 48.31 313 ALA A CA 1
ATOM 2423 C C . ALA A 1 313 ? -17.381 -4.335 10.592 1.00 48.31 313 ALA A C 1
ATOM 2425 O O . ALA A 1 313 ? -18.288 -4.314 11.420 1.00 48.31 313 ALA A O 1
ATOM 2426 N N . ALA A 1 314 ? -16.358 -3.483 10.663 1.00 48.81 314 ALA A N 1
ATOM 2427 C CA . ALA A 1 314 ? -16.117 -2.551 11.754 1.00 48.81 314 ALA A CA 1
ATOM 2428 C C . ALA A 1 314 ? -15.052 -1.518 11.341 1.00 48.81 314 ALA A C 1
ATOM 2430 O O . ALA A 1 314 ? -13.983 -1.939 10.894 1.00 48.81 314 ALA A O 1
ATOM 2431 N N . PRO A 1 315 ? -15.263 -0.196 11.497 1.00 54.34 315 PRO A N 1
ATOM 2432 C CA . PRO A 1 315 ? -14.184 0.760 11.314 1.00 54.34 315 PRO A CA 1
ATOM 2433 C C . PRO A 1 315 ? -13.124 0.482 12.376 1.00 54.34 315 PRO A C 1
ATOM 2435 O O . PRO A 1 315 ? -13.426 0.410 13.564 1.00 54.34 315 PRO A O 1
ATOM 2438 N N . SER A 1 316 ? -11.883 0.321 11.937 1.00 69.06 316 SER A N 1
ATOM 2439 C CA . SER A 1 316 ? -10.735 0.092 12.811 1.00 69.06 316 SER A CA 1
ATOM 2440 C C . SER A 1 316 ? -10.327 1.343 13.599 1.00 69.06 316 SER A C 1
ATOM 2442 O O . SER A 1 316 ? -9.460 1.258 14.449 1.00 69.06 316 SER A O 1
ATOM 2444 N N . SER A 1 317 ? -10.919 2.519 13.362 1.00 85.44 317 SER A N 1
ATOM 2445 C CA . SER A 1 317 ? -10.576 3.755 14.085 1.00 85.44 317 SER A CA 1
ATOM 2446 C C . SER A 1 317 ? -11.708 4.779 14.075 1.00 85.44 317 SER A C 1
ATOM 2448 O O . SER A 1 317 ? -12.574 4.756 13.192 1.00 85.44 317 SER A O 1
ATOM 2450 N N . LEU A 1 318 ? -11.659 5.720 15.025 1.00 92.00 318 LEU A N 1
ATOM 2451 C CA . LEU A 1 318 ? -12.631 6.808 15.151 1.00 92.00 318 LEU A CA 1
ATOM 2452 C C . LEU A 1 318 ? -12.722 7.638 13.861 1.00 92.00 318 LEU A C 1
ATOM 2454 O O . LEU A 1 318 ? -13.820 7.932 13.398 1.00 92.00 318 LEU A O 1
ATOM 2458 N N . ARG A 1 319 ? -11.585 7.933 13.219 1.00 91.94 319 ARG A N 1
ATOM 2459 C CA . ARG A 1 319 ? -11.539 8.677 11.948 1.00 91.94 319 ARG A CA 1
ATOM 2460 C C . ARG A 1 319 ? -12.244 7.969 10.791 1.00 91.94 319 ARG A C 1
ATOM 2462 O O . ARG A 1 319 ? -12.939 8.611 10.008 1.00 91.94 319 ARG A O 1
ATOM 2469 N N . VAL A 1 320 ? -12.136 6.641 10.702 1.00 91.44 320 VAL A N 1
ATOM 2470 C CA . VAL A 1 320 ? -12.852 5.868 9.675 1.00 91.44 320 VAL A CA 1
ATOM 2471 C C . VAL A 1 320 ? -14.352 5.851 9.979 1.00 91.44 320 VAL A C 1
ATOM 2473 O O . VAL A 1 320 ? -15.151 6.052 9.067 1.00 91.44 320 VAL A O 1
ATOM 2476 N N . ALA A 1 321 ? -14.747 5.671 11.246 1.00 91.75 321 ALA A N 1
ATOM 2477 C CA . ALA A 1 321 ? -16.154 5.733 11.656 1.00 91.75 321 ALA A CA 1
ATOM 2478 C C . ALA A 1 321 ? -16.780 7.102 11.329 1.00 91.75 321 ALA A C 1
ATOM 2480 O O . ALA A 1 321 ? -17.869 7.166 10.753 1.00 91.75 321 ALA A O 1
ATOM 2481 N N . ALA A 1 322 ? -16.044 8.177 11.613 1.00 94.75 322 ALA A N 1
ATOM 2482 C CA . ALA A 1 322 ? -16.434 9.554 11.340 1.00 94.75 322 ALA A CA 1
ATOM 2483 C C . ALA A 1 322 ? -16.555 9.843 9.834 1.00 94.75 322 ALA A C 1
ATOM 2485 O O . ALA A 1 322 ? -17.582 10.353 9.390 1.00 94.75 322 ALA A O 1
ATOM 2486 N N . GLY A 1 323 ? -15.577 9.433 9.017 1.00 93.44 323 GLY A N 1
ATOM 2487 C CA . GLY A 1 323 ? -15.652 9.567 7.554 1.00 93.44 323 GLY A CA 1
ATOM 2488 C C . GLY A 1 323 ? -16.798 8.765 6.916 1.00 93.44 323 GLY A C 1
ATOM 2489 O O . GLY A 1 323 ? -17.402 9.187 5.924 1.00 93.44 323 GLY A O 1
ATOM 2490 N N . LEU A 1 324 ? -17.168 7.629 7.511 1.00 91.69 324 LEU A N 1
ATOM 2491 C CA . LEU A 1 324 ? -18.352 6.864 7.110 1.00 91.69 324 LEU A CA 1
ATOM 2492 C C . LEU A 1 324 ? -19.673 7.484 7.594 1.00 91.69 324 LEU A C 1
ATOM 2494 O O . LEU A 1 324 ? -20.720 7.127 7.059 1.00 91.69 324 LEU A O 1
ATOM 2498 N N . GLY A 1 325 ? -19.641 8.394 8.572 1.00 92.75 325 GLY A N 1
ATOM 2499 C CA . GLY A 1 325 ? -20.838 8.964 9.198 1.00 92.75 325 GLY A CA 1
ATOM 2500 C C . GLY A 1 325 ? -21.585 7.972 10.093 1.00 92.75 325 GLY A C 1
ATOM 2501 O O . GLY A 1 325 ? -22.798 8.066 10.243 1.00 92.75 325 GLY A O 1
ATOM 2502 N N . ARG A 1 326 ? -20.890 6.971 10.642 1.00 90.31 326 ARG A N 1
ATOM 2503 C CA . ARG A 1 326 ? -21.501 5.900 11.439 1.00 90.31 326 ARG A CA 1
ATOM 2504 C C . ARG A 1 326 ? -21.455 6.242 12.923 1.00 90.31 326 ARG A C 1
ATOM 2506 O O . ARG A 1 326 ? -20.567 5.775 13.634 1.00 90.31 326 ARG A O 1
ATOM 2513 N N . LEU A 1 327 ? -22.410 7.058 13.373 1.00 92.38 327 LEU A N 1
ATOM 2514 C CA . LEU A 1 327 ? -22.514 7.504 14.770 1.00 92.38 327 LEU A CA 1
ATOM 2515 C C . LEU A 1 327 ? -22.548 6.331 15.759 1.00 92.38 327 LEU A C 1
ATOM 2517 O O . LEU A 1 327 ? -21.848 6.353 16.765 1.00 92.38 327 LEU A O 1
ATOM 2521 N N . ASP A 1 328 ? -23.258 5.260 15.407 1.00 86.31 328 ASP A N 1
ATOM 2522 C CA . ASP A 1 328 ? -23.346 4.023 16.189 1.00 86.31 328 ASP A CA 1
ATOM 2523 C C . ASP A 1 328 ? -21.984 3.345 16.421 1.00 86.31 328 ASP A C 1
ATOM 2525 O O . ASP A 1 328 ? -21.784 2.639 17.410 1.00 86.31 328 ASP A O 1
ATOM 2529 N N . LEU A 1 329 ? -21.029 3.554 15.511 1.00 85.69 329 LEU A N 1
ATOM 2530 C CA . LEU A 1 329 ? -19.657 3.068 15.642 1.00 85.69 329 LEU A CA 1
ATOM 2531 C C . LEU A 1 329 ? -18.763 4.102 16.327 1.00 85.69 329 LEU A C 1
ATOM 2533 O O . LEU A 1 329 ? -17.872 3.727 17.083 1.00 85.69 329 LEU A O 1
ATOM 2537 N N . MET A 1 330 ? -19.007 5.395 16.104 1.00 92.00 330 MET A N 1
ATOM 2538 C CA . MET A 1 330 ? -18.291 6.471 16.790 1.00 92.00 330 MET A CA 1
ATOM 2539 C C . MET A 1 330 ? -18.517 6.414 18.303 1.00 92.00 330 MET A C 1
ATOM 2541 O O . MET A 1 330 ? -17.551 6.515 19.051 1.00 92.00 330 MET A O 1
ATOM 2545 N N . GLU A 1 331 ? -19.746 6.162 18.760 1.00 91.56 331 GLU A N 1
ATOM 2546 C CA . GLU A 1 331 ? -20.099 6.039 20.185 1.00 91.56 331 GLU A CA 1
ATOM 2547 C C . GLU A 1 331 ? -19.265 4.994 20.937 1.00 91.56 331 GLU A C 1
ATOM 2549 O O . GLU A 1 331 ? -18.986 5.142 22.128 1.00 91.56 331 GLU A O 1
ATOM 2554 N N . GLN A 1 332 ? -18.795 3.958 20.243 1.00 86.38 332 GLN A N 1
ATOM 2555 C CA . GLN A 1 332 ? -18.032 2.863 20.845 1.00 86.38 332 GLN A CA 1
ATOM 2556 C C . GLN A 1 332 ? -16.634 3.291 21.295 1.00 86.38 332 GLN A C 1
ATOM 2558 O O . GLN A 1 332 ? -16.038 2.633 22.148 1.00 86.38 332 GLN A O 1
ATOM 2563 N N . PHE A 1 333 ? -16.137 4.417 20.781 1.00 90.88 333 PHE A N 1
ATOM 2564 C CA . PHE A 1 333 ? -14.875 5.026 21.190 1.00 90.88 333 PHE A CA 1
ATOM 2565 C C . PHE A 1 333 ? -15.006 5.910 22.432 1.00 90.88 333 PHE A C 1
ATOM 2567 O O . PHE A 1 333 ? -14.011 6.503 22.848 1.00 90.88 333 PHE A O 1
ATOM 2574 N N . PHE A 1 334 ? -16.190 5.989 23.050 1.00 92.50 334 PHE A N 1
ATOM 2575 C CA . PHE A 1 334 ? -16.441 6.864 24.192 1.00 92.50 334 PHE A CA 1
ATOM 2576 C C . PHE A 1 334 ? -17.032 6.127 25.404 1.00 92.50 334 PHE A C 1
ATOM 2578 O O . PHE A 1 334 ? -17.655 5.064 25.310 1.00 92.50 334 PHE A O 1
ATOM 2585 N N . VAL A 1 335 ? -16.808 6.701 26.585 1.00 90.50 335 VAL A N 1
ATOM 2586 C CA . VAL A 1 335 ? -17.598 6.467 27.802 1.00 90.50 335 VAL A CA 1
ATOM 2587 C C . VAL A 1 335 ? -18.049 7.843 28.289 1.00 90.50 335 VAL A C 1
ATOM 2589 O O . VAL A 1 335 ? -17.242 8.631 28.790 1.00 90.50 335 VAL A O 1
ATOM 2592 N N . GLY A 1 336 ? -19.325 8.173 28.078 1.00 88.19 336 GLY A N 1
ATOM 2593 C CA . GLY A 1 336 ? -19.785 9.564 28.165 1.00 88.19 336 GLY A CA 1
ATOM 2594 C C . GLY A 1 336 ? -19.075 10.429 27.116 1.00 88.19 336 GLY A C 1
ATOM 2595 O O . GLY A 1 336 ? -19.073 10.079 25.940 1.00 88.19 336 GLY A O 1
ATOM 2596 N N . ASN A 1 337 ? -18.422 11.515 27.546 1.00 86.56 337 ASN A N 1
ATOM 2597 C CA . ASN A 1 337 ? -17.625 12.391 26.670 1.00 86.56 337 ASN A CA 1
ATOM 2598 C C . ASN A 1 337 ? -16.120 12.076 26.676 1.00 86.56 337 ASN A C 1
ATOM 2600 O O . ASN A 1 337 ? -15.344 12.778 26.037 1.00 86.56 337 ASN A O 1
ATOM 2604 N N . LYS A 1 338 ? -15.679 11.039 27.398 1.00 90.38 338 LYS A N 1
ATOM 2605 C CA . LYS A 1 338 ? -14.258 10.674 27.458 1.00 90.38 338 LYS A CA 1
ATOM 2606 C C . LYS A 1 338 ? -13.925 9.627 26.404 1.00 90.38 338 LYS A C 1
ATOM 2608 O O . LYS A 1 338 ? -14.633 8.624 26.301 1.00 90.38 338 LYS A O 1
ATOM 2613 N N . LEU A 1 339 ? -12.830 9.845 25.674 1.00 93.31 339 LEU A N 1
ATOM 2614 C CA . LEU A 1 339 ? -12.281 8.864 24.740 1.00 93.31 339 LEU A CA 1
ATOM 2615 C C . LEU A 1 339 ? -11.821 7.609 25.481 1.00 93.31 339 LEU A C 1
ATOM 2617 O O . LEU A 1 339 ? -11.202 7.676 26.546 1.00 93.31 339 LEU A O 1
ATOM 2621 N N . ARG A 1 340 ? -12.098 6.455 24.884 1.00 90.62 340 ARG A N 1
ATOM 2622 C CA . ARG A 1 340 ? -11.509 5.184 25.288 1.00 90.62 340 ARG A CA 1
ATOM 2623 C C . ARG A 1 340 ? -10.103 5.033 24.697 1.00 90.62 340 ARG A C 1
ATOM 2625 O O . ARG A 1 340 ? -9.835 5.593 23.631 1.00 90.62 340 ARG A O 1
ATOM 2632 N N . PRO A 1 341 ? -9.218 4.232 25.318 1.00 85.12 341 PRO A N 1
ATOM 2633 C CA . PRO A 1 341 ? -7.877 3.975 24.792 1.00 85.12 341 PRO A CA 1
ATOM 2634 C C . PRO A 1 341 ? -7.849 3.456 23.349 1.00 85.12 341 PRO A C 1
ATOM 2636 O O . PRO A 1 341 ? -6.873 3.685 22.645 1.00 85.12 341 PRO A O 1
ATOM 2639 N N . GLU A 1 342 ? -8.894 2.773 22.888 1.00 83.38 342 GLU A N 1
ATOM 2640 C CA . GLU A 1 342 ? -9.028 2.247 21.527 1.00 83.38 342 GLU A CA 1
ATOM 2641 C C . GLU A 1 342 ? -9.076 3.345 20.454 1.00 83.38 342 GLU A C 1
ATOM 2643 O O . GLU A 1 342 ? -8.711 3.098 19.305 1.00 83.38 342 GLU A O 1
ATOM 2648 N N . ALA A 1 343 ? -9.461 4.575 20.813 1.00 88.75 343 ALA A N 1
ATOM 2649 C CA . ALA A 1 343 ? -9.529 5.696 19.875 1.00 88.75 343 ALA A CA 1
ATOM 2650 C C . ALA A 1 343 ? -8.161 6.102 19.302 1.00 88.75 343 ALA A C 1
ATOM 2652 O O . ALA A 1 343 ? -8.105 6.730 18.246 1.00 88.75 343 ALA A O 1
ATOM 2653 N N . ARG A 1 344 ? -7.058 5.706 19.954 1.00 86.38 344 ARG A N 1
ATOM 2654 C CA . ARG A 1 344 ? -5.688 6.002 19.499 1.00 86.38 344 ARG A CA 1
ATOM 2655 C C . ARG A 1 344 ? -5.150 5.030 18.443 1.00 86.38 344 ARG A C 1
ATOM 2657 O O . ARG A 1 344 ? -4.067 5.249 17.904 1.00 86.38 344 ARG A O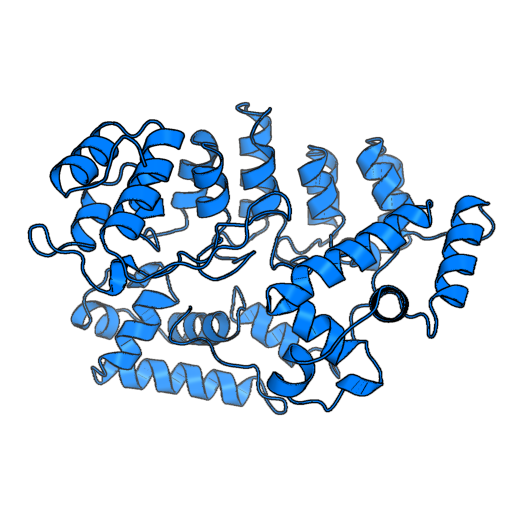 1
ATOM 2664 N N . TRP A 1 345 ? -5.844 3.925 18.176 1.00 83.88 345 TRP A N 1
ATOM 2665 C CA . TRP A 1 345 ? -5.343 2.872 17.289 1.00 83.88 345 TRP A CA 1
ATOM 2666 C C . TRP A 1 345 ? -5.498 3.219 15.805 1.00 83.88 345 TRP A C 1
ATOM 2668 O O . TRP A 1 345 ? -6.380 3.991 15.431 1.00 83.88 345 TRP A O 1
ATOM 2678 N N . HIS A 1 346 ? -4.669 2.604 14.948 1.00 82.75 346 HIS A N 1
ATOM 2679 C CA . HIS A 1 346 ? -4.806 2.665 13.488 1.00 82.75 346 HIS A CA 1
ATOM 2680 C C . HIS A 1 346 ? -4.758 4.091 12.908 1.00 82.75 346 HIS A C 1
ATOM 2682 O O . HIS A 1 346 ? -5.502 4.421 11.979 1.00 82.75 346 HIS A O 1
ATOM 2688 N N . ARG A 1 347 ? -3.885 4.941 13.470 1.00 88.62 347 ARG A N 1
ATOM 2689 C CA . ARG A 1 347 ? -3.721 6.368 13.126 1.00 88.62 347 ARG A CA 1
ATOM 2690 C C . ARG A 1 347 ? -2.417 6.715 12.402 1.00 88.62 347 ARG A C 1
ATOM 2692 O O . ARG A 1 347 ? -2.198 7.872 12.081 1.00 88.62 347 ARG A O 1
ATOM 2699 N N . GLU A 1 348 ? -1.553 5.747 12.097 1.00 83.75 348 GLU A N 1
ATOM 2700 C CA . GLU A 1 348 ? -0.228 6.049 11.520 1.00 83.75 348 GLU A CA 1
ATOM 2701 C C . GLU A 1 348 ? -0.289 6.479 10.048 1.00 83.75 348 GLU A C 1
ATOM 2703 O O . GLU A 1 348 ? 0.601 7.183 9.572 1.00 83.75 348 GLU A O 1
ATOM 2708 N N . PHE A 1 349 ? -1.359 6.122 9.332 1.00 85.31 349 PHE A N 1
ATOM 2709 C CA . PHE A 1 349 ? -1.590 6.635 7.983 1.00 85.31 349 PHE A CA 1
ATOM 2710 C C . PHE A 1 349 ? -1.941 8.127 7.993 1.00 85.31 349 PHE A C 1
ATOM 2712 O O . PHE A 1 349 ? -3.084 8.505 8.250 1.00 85.31 349 PHE A O 1
ATOM 2719 N N . HIS A 1 350 ? -0.949 8.960 7.698 1.00 77.69 350 HIS A N 1
ATOM 2720 C CA . HIS A 1 350 ? -1.080 10.415 7.539 1.00 77.69 350 HIS A CA 1
ATOM 2721 C C . HIS A 1 350 ? -0.187 10.962 6.412 1.00 77.69 350 HIS A C 1
ATOM 2723 O O . HIS A 1 350 ? -0.437 12.037 5.876 1.00 77.69 350 HIS A O 1
ATOM 2729 N N . ARG A 1 351 ? 0.844 10.201 6.016 1.00 72.50 351 ARG A N 1
ATOM 2730 C CA . ARG A 1 351 ? 1.884 10.620 5.068 1.00 72.50 351 ARG A CA 1
ATOM 2731 C C . ARG A 1 351 ? 1.905 9.730 3.814 1.00 72.50 351 ARG A C 1
ATOM 2733 O O . ARG A 1 351 ? 2.817 8.917 3.666 1.00 72.50 351 ARG A O 1
ATOM 2740 N N . PRO A 1 352 ? 0.936 9.854 2.889 1.00 63.59 352 PRO A N 1
ATOM 2741 C CA . PRO A 1 352 ? 0.898 9.018 1.685 1.00 63.59 352 PRO A CA 1
ATOM 2742 C C . PRO A 1 352 ? 2.013 9.348 0.672 1.00 63.59 352 PRO A C 1
ATOM 2744 O O . PRO A 1 352 ? 2.295 8.544 -0.215 1.00 63.59 352 PRO A O 1
ATOM 2747 N N . HIS A 1 353 ? 2.669 10.511 0.785 1.00 69.50 353 HIS A N 1
ATOM 2748 C CA . HIS A 1 353 ? 3.869 10.865 0.016 1.00 69.50 353 HIS A CA 1
ATOM 2749 C C . HIS A 1 353 ? 4.726 11.921 0.740 1.00 69.50 353 HIS A C 1
ATOM 2751 O O . HIS A 1 353 ? 4.313 12.513 1.736 1.00 69.50 353 HIS A O 1
ATOM 2757 N N . SER A 1 354 ? 5.934 12.173 0.224 1.00 63.75 354 SER A N 1
ATOM 2758 C CA . SER A 1 354 ? 6.970 13.029 0.831 1.00 63.75 354 SER A CA 1
ATOM 2759 C C . SER A 1 354 ? 6.618 14.516 0.954 1.00 63.75 354 SER A C 1
ATOM 2761 O O . SER A 1 354 ? 7.333 15.233 1.644 1.00 63.75 354 SER A O 1
ATOM 2763 N N . GLY A 1 355 ? 5.538 14.967 0.311 1.00 69.88 355 GLY A N 1
ATOM 2764 C CA . GLY A 1 355 ? 5.073 16.358 0.370 1.00 69.88 355 GLY A CA 1
ATOM 2765 C C . GLY A 1 355 ? 4.371 16.722 1.681 1.00 69.88 355 GLY A C 1
ATOM 2766 O O . GLY A 1 355 ? 4.203 17.901 1.966 1.00 69.88 355 GLY A O 1
ATOM 2767 N N . PHE A 1 356 ? 3.983 15.728 2.485 1.00 74.25 356 PHE A N 1
ATOM 2768 C CA . PHE A 1 356 ? 3.440 15.948 3.824 1.00 74.25 356 PHE A CA 1
ATOM 2769 C C . PHE A 1 356 ? 4.571 16.038 4.862 1.00 74.25 356 PHE A C 1
ATOM 2771 O O . PHE A 1 356 ? 5.547 15.273 4.762 1.00 74.25 356 PHE A O 1
ATOM 2778 N N . PRO A 1 357 ? 4.448 16.932 5.866 1.00 75.94 357 PRO A N 1
ATOM 2779 C CA . PRO A 1 357 ? 5.447 17.077 6.916 1.00 75.94 357 PRO A CA 1
ATOM 2780 C C . PRO A 1 357 ? 5.613 15.775 7.718 1.00 75.94 357 PRO A C 1
ATOM 2782 O O . PRO A 1 357 ? 4.701 14.941 7.757 1.00 75.94 357 PRO A O 1
ATOM 2785 N N . PRO A 1 358 ? 6.775 15.570 8.367 1.00 71.31 358 PRO A N 1
ATOM 2786 C CA . PRO A 1 358 ? 6.945 14.470 9.302 1.00 71.31 358 PRO A CA 1
ATOM 2787 C C . PRO A 1 358 ? 5.921 14.598 10.426 1.00 71.31 358 PRO A C 1
ATOM 2789 O O . PRO A 1 358 ? 5.823 15.641 11.067 1.00 71.31 358 PRO A O 1
ATOM 2792 N N . TRP A 1 359 ? 5.182 13.525 10.676 1.00 78.81 359 TRP A N 1
ATOM 2793 C CA . TRP A 1 359 ? 4.164 13.498 11.710 1.00 78.81 359 TRP A CA 1
ATOM 2794 C C . TRP A 1 359 ? 4.055 12.094 12.307 1.00 78.81 359 TRP A C 1
ATOM 2796 O O . TRP A 1 359 ? 4.278 11.092 11.618 1.00 78.81 359 TRP A O 1
ATOM 2806 N N . ARG A 1 360 ? 3.746 12.022 13.602 1.00 80.62 360 ARG A N 1
ATOM 2807 C CA . ARG A 1 360 ? 3.447 10.783 14.324 1.00 80.62 360 ARG A CA 1
ATOM 2808 C C . ARG A 1 360 ? 2.249 11.043 15.237 1.00 80.62 360 ARG A C 1
ATOM 2810 O O . ARG A 1 360 ? 2.261 12.082 15.893 1.00 80.62 360 ARG A O 1
ATOM 2817 N N . PRO A 1 361 ? 1.281 10.113 15.316 1.00 86.44 361 PRO A N 1
ATOM 2818 C CA . PRO A 1 361 ? 0.128 10.289 16.186 1.00 86.44 361 PRO A CA 1
ATOM 2819 C C . PRO A 1 361 ? 0.567 10.380 17.646 1.00 86.44 361 PRO A C 1
ATOM 2821 O O . PRO A 1 361 ? 1.368 9.555 18.101 1.00 86.44 361 PRO A O 1
ATOM 2824 N N . SER A 1 362 ? 0.022 11.354 18.367 1.00 90.06 362 SER A N 1
ATOM 2825 C CA . SER A 1 362 ? 0.118 11.453 19.821 1.00 90.06 362 SER A CA 1
ATOM 2826 C C . SER A 1 362 ? -1.116 10.842 20.501 1.00 90.06 362 SER A C 1
ATOM 2828 O O . SER A 1 362 ? -2.112 10.510 19.851 1.00 90.06 362 SER A O 1
ATOM 2830 N N . ASP A 1 363 ? -1.044 10.684 21.824 1.00 89.75 363 ASP A N 1
ATOM 2831 C CA . ASP A 1 363 ? -2.176 10.256 22.659 1.0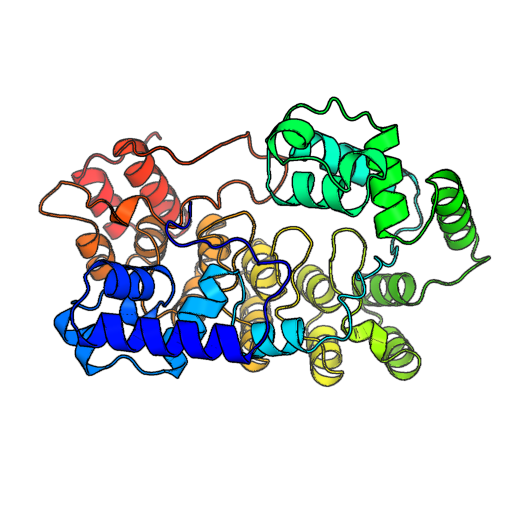0 89.75 363 ASP A CA 1
ATOM 2832 C C . ASP A 1 363 ? -3.058 11.452 23.096 1.00 89.75 363 ASP A C 1
ATOM 2834 O O . ASP A 1 363 ? -3.941 11.289 23.941 1.00 89.75 363 ASP A O 1
ATOM 2838 N N . ASP A 1 364 ? -2.834 12.649 22.537 1.00 93.56 364 ASP A N 1
ATOM 2839 C CA . ASP A 1 364 ? -3.644 13.832 22.822 1.00 93.56 364 ASP A CA 1
ATOM 2840 C C . ASP A 1 364 ? -5.088 13.665 22.318 1.00 93.56 364 ASP A C 1
ATOM 2842 O O . ASP A 1 364 ? -5.349 13.272 21.178 1.00 93.56 364 ASP A O 1
ATOM 2846 N N . ALA A 1 365 ? -6.047 13.962 23.196 1.00 93.81 365 ALA A N 1
ATOM 2847 C CA . ALA A 1 365 ? -7.461 13.770 22.904 1.00 93.81 365 ALA A CA 1
ATOM 2848 C C . ALA A 1 365 ? -7.977 14.736 21.828 1.00 93.81 365 ALA A C 1
ATOM 2850 O O . ALA A 1 365 ? -8.810 14.328 21.016 1.00 93.81 365 ALA A O 1
ATOM 2851 N N . ALA A 1 366 ? -7.492 15.981 21.804 1.00 94.56 366 ALA A N 1
ATOM 2852 C CA . ALA A 1 366 ? -7.903 16.960 20.804 1.00 94.56 366 ALA A CA 1
ATOM 2853 C C . ALA A 1 366 ? -7.373 16.561 19.422 1.00 94.56 366 ALA A C 1
ATOM 2855 O O . ALA A 1 366 ? -8.140 16.549 18.466 1.00 94.56 366 ALA A O 1
ATOM 28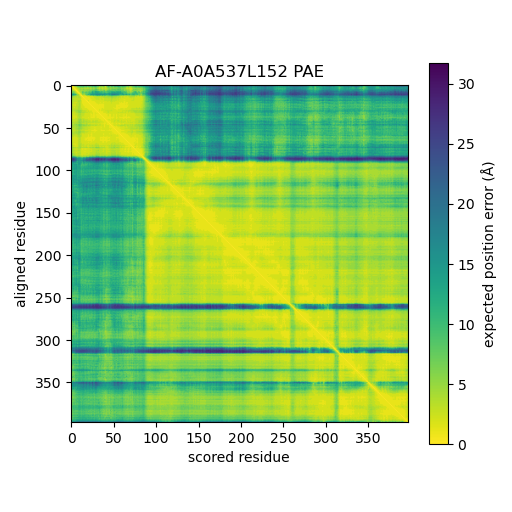56 N N . GLU A 1 367 ? -6.121 16.105 19.322 1.00 94.06 367 GLU A N 1
ATOM 2857 C CA . GLU A 1 367 ? -5.557 15.576 18.071 1.00 94.06 367 GLU A CA 1
ATOM 2858 C C . GLU A 1 367 ? -6.395 14.411 17.508 1.00 94.0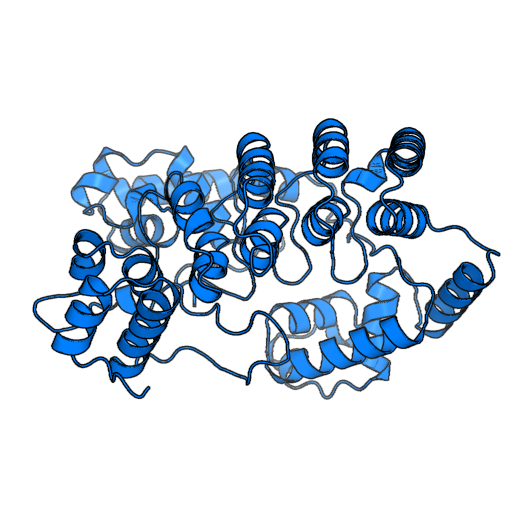6 367 GLU A C 1
ATOM 2860 O O . GLU A 1 367 ? -6.748 14.406 16.326 1.00 94.06 367 GLU A O 1
ATOM 2865 N N . ILE A 1 368 ? -6.781 13.448 18.359 1.00 95.38 368 ILE A N 1
ATOM 2866 C CA . ILE A 1 368 ? -7.621 12.301 17.966 1.00 95.38 368 ILE A CA 1
ATOM 2867 C C . ILE A 1 368 ? -8.985 12.761 17.425 1.00 95.38 368 ILE A C 1
ATOM 2869 O O . ILE A 1 368 ? -9.469 12.235 16.416 1.00 95.38 368 ILE A O 1
ATOM 2873 N N . LEU A 1 369 ? -9.620 13.722 18.100 1.00 96.75 369 LEU A N 1
ATOM 2874 C CA . LEU A 1 369 ? -10.924 14.259 17.707 1.00 96.75 369 LEU A CA 1
ATOM 2875 C C . LEU A 1 369 ? -10.837 15.074 16.413 1.00 96.75 369 LEU A C 1
ATOM 2877 O O . LEU A 1 369 ? -11.653 14.866 15.512 1.00 96.75 369 LEU A O 1
ATOM 2881 N N . ASN A 1 370 ? -9.831 15.938 16.294 1.00 95.50 370 ASN A N 1
ATOM 2882 C CA . ASN A 1 370 ? -9.616 16.807 15.138 1.00 95.50 370 ASN A CA 1
ATOM 2883 C C . ASN A 1 370 ? -9.325 15.980 13.884 1.00 95.50 370 ASN A C 1
ATOM 2885 O O . ASN A 1 370 ? -9.915 16.207 12.830 1.00 95.50 370 ASN A O 1
ATOM 2889 N N . GLU A 1 371 ? -8.515 14.926 13.991 1.00 93.38 371 GLU A N 1
ATOM 2890 C CA . GLU A 1 371 ? -8.324 13.995 12.878 1.00 93.38 371 GLU A CA 1
ATOM 2891 C C . GLU A 1 371 ? -9.624 13.355 12.409 1.00 93.38 371 GLU A C 1
ATOM 2893 O O . GLU A 1 371 ? -9.890 13.293 11.204 1.00 93.38 371 GLU A O 1
ATOM 2898 N N . ALA A 1 372 ? -10.435 12.869 13.348 1.00 95.62 372 ALA A N 1
ATOM 2899 C CA . ALA A 1 372 ? -11.713 12.269 13.010 1.00 95.62 372 ALA A CA 1
ATOM 2900 C C . ALA A 1 372 ? -12.655 13.287 12.358 1.00 95.62 372 ALA A C 1
ATOM 2902 O O . ALA A 1 372 ? -13.354 12.949 11.396 1.00 95.62 372 ALA A O 1
ATOM 2903 N N . LEU A 1 373 ? -12.607 14.538 12.820 1.00 97.06 373 LEU A N 1
ATOM 2904 C CA . LEU A 1 373 ? -13.361 15.645 12.252 1.00 97.06 373 LEU A CA 1
ATOM 2905 C C . LEU A 1 373 ? -12.933 15.909 10.806 1.00 97.06 373 LEU A C 1
ATOM 2907 O O . LEU A 1 373 ? -13.802 16.013 9.940 1.00 97.06 373 LEU A O 1
ATOM 2911 N N . THR A 1 374 ? -11.629 15.912 10.499 1.00 94.25 374 THR A N 1
ATOM 2912 C CA . THR A 1 374 ? -11.165 16.103 9.112 1.00 94.25 374 THR A CA 1
ATOM 2913 C C . THR A 1 374 ? -11.682 15.011 8.170 1.00 94.25 374 THR A C 1
ATOM 2915 O O . THR A 1 374 ? -12.086 15.308 7.046 1.00 94.25 374 THR A O 1
ATOM 2918 N N . TYR A 1 375 ? -11.748 13.751 8.617 1.00 93.88 375 TYR A N 1
ATOM 2919 C CA . TYR A 1 375 ? -12.290 12.648 7.812 1.00 93.88 375 TYR A CA 1
ATOM 2920 C C . TYR A 1 375 ? -13.800 12.796 7.584 1.00 93.88 375 TYR A C 1
ATOM 2922 O O . TYR A 1 375 ? -14.278 12.569 6.465 1.00 93.88 375 TYR A O 1
ATOM 2930 N N . ALA A 1 376 ? -14.550 13.197 8.617 1.00 95.81 376 ALA A N 1
ATOM 2931 C CA . ALA A 1 376 ? -15.975 13.499 8.501 1.00 95.81 376 ALA A CA 1
ATOM 2932 C C . ALA A 1 376 ? -16.223 14.661 7.528 1.00 95.81 376 ALA A C 1
ATOM 2934 O O . ALA A 1 376 ? -17.054 14.532 6.626 1.00 95.81 376 ALA A O 1
ATOM 2935 N N . ALA A 1 377 ? -15.454 15.746 7.649 1.00 95.00 377 ALA A N 1
ATOM 2936 C CA . ALA A 1 377 ? -15.559 16.935 6.808 1.00 95.00 377 ALA A CA 1
ATOM 2937 C C . ALA A 1 377 ? -15.263 16.627 5.333 1.00 95.00 377 ALA A C 1
ATOM 2939 O O . ALA A 1 377 ? -16.100 16.894 4.469 1.00 95.00 377 ALA A O 1
ATOM 2940 N N . ARG A 1 378 ? -14.138 15.957 5.036 1.00 91.62 378 ARG A N 1
ATOM 2941 C CA . ARG A 1 378 ? -13.776 15.532 3.664 1.00 91.62 378 ARG A CA 1
ATOM 2942 C C . ARG A 1 378 ? -14.822 14.611 3.034 1.00 91.62 378 ARG A C 1
ATOM 2944 O O . ARG A 1 378 ? -14.971 14.574 1.815 1.00 91.62 378 ARG A O 1
ATOM 2951 N N . SER A 1 379 ? -15.574 13.890 3.861 1.00 91.19 379 SER A N 1
ATOM 2952 C CA . SER A 1 379 ? -16.631 12.976 3.423 1.00 91.19 379 SER A CA 1
ATOM 2953 C C . SER A 1 379 ? -18.040 13.588 3.456 1.00 91.19 379 SER A C 1
ATOM 2955 O O . SER A 1 379 ? -18.989 12.921 3.039 1.00 91.19 379 SER A O 1
ATOM 2957 N N . GLY A 1 380 ? -18.198 14.839 3.905 1.00 92.94 380 GLY A N 1
ATOM 2958 C CA . GLY A 1 380 ? -19.487 15.533 4.015 1.00 92.94 380 GLY A CA 1
ATOM 2959 C C . GLY A 1 380 ? -20.432 14.944 5.070 1.00 92.94 380 GLY A C 1
ATOM 2960 O O . GLY A 1 380 ? -21.640 14.889 4.848 1.00 92.94 380 GLY A O 1
ATOM 2961 N N . ARG A 1 381 ? -19.904 14.436 6.189 1.00 95.00 381 ARG A N 1
ATOM 2962 C CA . ARG A 1 381 ? -20.681 13.770 7.253 1.00 95.00 381 ARG A CA 1
ATOM 2963 C C . ARG A 1 381 ? -21.050 14.744 8.367 1.00 95.00 381 ARG A C 1
ATOM 2965 O O . ARG A 1 381 ? -20.452 14.720 9.436 1.00 95.00 381 ARG A O 1
ATOM 2972 N N . ILE A 1 382 ? -22.048 15.587 8.109 1.00 96.44 382 ILE A N 1
ATOM 2973 C CA . ILE A 1 382 ? -22.438 16.699 8.996 1.00 96.44 382 ILE A CA 1
ATOM 2974 C C . ILE A 1 382 ? -22.768 16.222 10.418 1.00 96.44 382 ILE A C 1
ATOM 2976 O O . ILE A 1 382 ? -22.276 16.799 11.382 1.00 96.44 382 ILE A O 1
ATOM 2980 N N . GLU A 1 383 ? -23.537 15.143 10.572 1.00 97.88 383 GLU A N 1
ATOM 2981 C CA . GLU A 1 383 ? -23.918 14.649 11.905 1.00 97.88 383 GLU A CA 1
ATOM 2982 C C . GLU A 1 383 ? -22.705 14.117 12.683 1.00 97.88 383 GLU A C 1
ATOM 2984 O O . GLU A 1 383 ? -22.599 14.321 13.889 1.00 97.88 383 GLU A O 1
ATOM 2989 N N . ALA A 1 384 ? -21.745 13.491 11.993 1.00 96.81 384 ALA A N 1
ATOM 2990 C CA . ALA A 1 384 ? -20.489 13.060 12.603 1.00 96.81 384 ALA A CA 1
ATOM 2991 C C . ALA A 1 384 ? -19.605 14.252 13.001 1.00 96.81 384 ALA A C 1
ATOM 2993 O O . ALA A 1 384 ? -18.960 14.207 14.046 1.00 96.81 384 ALA A O 1
ATOM 2994 N N . MET A 1 385 ? -19.595 15.326 12.205 1.00 97.94 385 MET A N 1
ATOM 2995 C CA . MET A 1 385 ? -18.902 16.567 12.564 1.00 97.94 385 MET A CA 1
ATOM 2996 C C . MET A 1 385 ? -19.509 17.183 13.829 1.00 97.94 385 MET A C 1
ATOM 2998 O O . MET A 1 385 ? -18.771 17.498 14.757 1.00 97.94 385 MET A O 1
ATOM 3002 N N . ALA A 1 386 ? -20.841 17.283 13.902 1.00 97.50 386 ALA A N 1
ATOM 3003 C CA . ALA A 1 386 ? -21.544 17.789 15.082 1.00 97.50 386 ALA A CA 1
ATOM 3004 C C . ALA A 1 386 ? -21.249 16.938 16.327 1.00 97.50 386 ALA A C 1
ATOM 3006 O O . ALA A 1 386 ? -20.862 17.473 17.364 1.00 97.50 386 ALA A O 1
ATOM 3007 N N . PHE A 1 387 ? -21.316 15.609 16.196 1.00 97.06 387 PHE A N 1
ATOM 3008 C CA . PHE A 1 387 ? -20.994 14.672 17.274 1.00 97.06 387 PHE A CA 1
ATOM 3009 C C . PHE A 1 387 ? -19.589 14.895 17.858 1.00 97.06 387 PHE A C 1
ATOM 3011 O O . PHE A 1 387 ? -19.396 14.791 19.074 1.00 97.06 387 PHE A O 1
ATOM 3018 N N . LEU A 1 388 ? -18.601 15.158 16.996 1.00 97.44 388 LEU A N 1
ATOM 3019 C CA . LEU A 1 388 ? -17.213 15.397 17.395 1.00 97.44 388 LEU A CA 1
ATOM 3020 C C . LEU A 1 388 ? -17.029 16.794 18.001 1.00 97.44 388 LEU A C 1
ATOM 3022 O O . LEU A 1 388 ? -16.359 16.918 19.026 1.00 97.44 388 LEU A O 1
ATOM 3026 N N . ALA A 1 389 ? -17.663 17.821 17.429 1.00 96.31 389 ALA A N 1
ATOM 3027 C CA . ALA A 1 389 ? -17.619 19.192 17.941 1.00 96.31 389 ALA A CA 1
ATOM 3028 C C . ALA A 1 389 ? -18.213 19.295 19.358 1.00 96.31 389 ALA A C 1
ATOM 3030 O O . ALA A 1 389 ? -17.600 19.880 20.248 1.00 96.31 389 ALA A O 1
ATOM 3031 N N . GLU A 1 390 ? -19.340 18.624 19.622 1.00 95.81 390 GLU A N 1
ATOM 3032 C CA . GLU A 1 390 ? -19.936 18.513 20.967 1.00 95.81 390 GLU A CA 1
ATOM 3033 C C . GLU A 1 390 ? -18.998 17.869 22.002 1.00 95.81 390 GLU A C 1
ATOM 3035 O O . GLU A 1 390 ? -19.188 18.018 23.211 1.00 95.81 390 GLU A O 1
ATOM 3040 N N . ARG A 1 391 ? -17.983 17.136 21.533 1.00 95.19 391 ARG A N 1
ATOM 3041 C CA . ARG A 1 391 ? -16.984 16.440 22.353 1.00 95.19 391 ARG A CA 1
ATOM 3042 C C . ARG A 1 391 ? -15.629 17.144 22.363 1.00 95.19 391 ARG A C 1
ATOM 3044 O O . ARG A 1 391 ? -14.679 16.587 22.906 1.00 95.19 391 ARG A O 1
ATOM 3051 N N . GLY A 1 392 ? -15.559 18.368 21.839 1.00 94.06 392 GLY A N 1
ATOM 3052 C CA . GLY A 1 392 ? -14.377 19.223 21.906 1.00 94.06 392 GLY A CA 1
ATOM 3053 C C . GLY A 1 392 ? -13.428 19.099 20.718 1.00 94.06 392 GLY A C 1
ATOM 3054 O O . GLY A 1 392 ? -12.278 19.505 20.850 1.00 94.06 392 GLY A O 1
ATOM 3055 N N . ALA A 1 393 ? -13.875 18.546 19.583 1.00 96.00 393 ALA A N 1
ATOM 3056 C CA . ALA A 1 393 ? -13.142 18.716 18.331 1.00 96.00 393 ALA A CA 1
ATOM 3057 C C . ALA A 1 393 ? -13.139 20.200 17.936 1.00 96.00 393 ALA A C 1
ATOM 3059 O O . ALA A 1 393 ? -14.188 20.847 17.941 1.00 96.00 393 ALA A O 1
ATOM 3060 N N . ASP A 1 394 ? -11.969 20.713 17.589 1.00 94.44 394 ASP A N 1
ATOM 3061 C CA . ASP A 1 394 ? -11.776 22.081 17.133 1.00 94.44 394 ASP A CA 1
ATOM 3062 C C . ASP A 1 394 ? -12.114 22.182 15.639 1.00 94.44 394 ASP A C 1
ATOM 3064 O O . ASP A 1 394 ? -11.581 21.447 14.808 1.00 94.44 394 ASP A O 1
ATOM 3068 N N . LEU A 1 395 ? -13.054 23.072 15.313 1.00 90.00 395 LEU A N 1
ATOM 3069 C CA . LEU A 1 395 ? -13.530 23.288 13.947 1.00 90.00 395 LEU A CA 1
ATOM 3070 C C . LEU A 1 395 ? -12.512 24.043 13.080 1.00 90.00 395 LEU A C 1
ATOM 3072 O O . LEU A 1 395 ? -12.616 23.964 11.855 1.00 90.00 395 LEU A O 1
ATOM 3076 N N . ASP A 1 396 ? -11.545 24.721 13.703 1.00 87.69 396 ASP A N 1
ATOM 3077 C CA . ASP A 1 396 ? -10.495 25.508 13.048 1.00 87.69 396 ASP A CA 1
ATOM 3078 C C . ASP A 1 396 ? -9.138 24.764 12.980 1.00 87.69 396 ASP A C 1
ATOM 3080 O O . ASP A 1 396 ? -8.124 25.360 12.607 1.00 87.69 396 ASP A O 1
ATOM 3084 N N . ALA A 1 397 ? -9.120 23.474 13.346 1.00 74.00 397 ALA A N 1
ATOM 3085 C CA . ALA A 1 397 ? -7.924 22.633 13.492 1.00 74.00 397 ALA A CA 1
ATOM 3086 C C . ALA A 1 397 ? -7.180 22.252 12.203 1.00 74.00 397 ALA A C 1
ATOM 3088 O O . ALA A 1 397 ? -7.825 22.052 11.143 1.00 74.00 397 ALA A O 1
#

Nearest PDB structures (foldseek):
  2dwz-assembly2_C  TM=6.786E-01  e=1.719E-04  Mus musculus
  3v30-assembly1_A  TM=7.579E-01  e=1.015E-03  Homo sapiens
  3uxg-assembly1_A  TM=7.439E-01  e=2.133E-03  Homo sapiens
  5hkp-assembly1_B  TM=5.517E-01  e=4.673E-03  Mus musculus
  6sku-assembly1_A  TM=4.593E-01  e=3.389E-02  Legionella pneumophila subsp. pneumophila str. Philadelphia 1

Secondary structure (DSSP, 8-state):
--TT-----TT--HHHHHHHHHHHHHHHHTT-HHHHHHHHHH-GGGTT--HHHHHHH--HHHHHHHHHHHTT-SSHHHHHHHHHSGGG---PPBP----HHHHHHHHHHHHHHHTTT-HHHHHHHHHH-GGGTT--HHHHHH----HHHHHHHHHHHTT-SSHHHHHHHHHHHHTTSS--HHHHHHHHHHHT-HHHHHHHHHH-GGGGG--BGGG--HHHHHHHTT-HHHHHHHHHTT--TT---TTS--HHHHHHHGGGG--SHHHHHHHHHHHHTT--TT---SSTT--HHHHHHHTT-HHHHHHHHTT-SS-SSHHHHHHHT-HHHHGGGEETTEEPGGGGSS-----SSTTSPP----S-HHHHHHHHHHHHHHTT-HHHHHHHHTTT--TT-

Radius of gyration: 22.06 Å; Cα contacts (8 Å, |Δi|>4): 624; chains: 1; bounding box: 52×51×56 Å

Sequence (397 aa):
MHPFAADFPSTTDLAREAGRAAQLLKEVRAGAPVAAARFRHSHARFAWMADEVIRKVARVSDARFVAAREYGFGSWARLRDYLNAPGGKREVRQPFETELQYYRDRAAGMLSVFGTGERNALRLVREFHPDYSSASEADIRAARLTQADAELILAREHGFATFDAFARYIEALREGRVTEPFALAFAAIKEDDRARLNELLEHNPRLVNAAGTNGNRLLTFAVSFRRTGMMEDLLAAGADPDLPNNKGWTALHQAAYAGSDDMSAGALERLALLLRAGASPYAEAYGDGGTPLAVALFWGHRLLAGPLSRPVAAPSSLRVAAGLGRLDLMEQFFVGNKLRPEARWHREFHRPHSGFPPWRPSDDAAEILNEALTYAARSGRIEAMAFLAERGADLDA